Protein AF-A0AAI8VJ69-F1 (afdb_monomer)

Solvent-accessible surface area (backbone atoms only — not comparable to full-atom values): 21918 Å² total; per-residue (Å²): 139,85,84,79,81,79,81,81,78,81,77,78,75,77,61,56,36,78,58,53,90,86,33,52,84,42,82,77,57,100,83,37,37,52,27,55,46,40,71,63,35,16,33,15,26,21,50,52,34,60,53,53,23,56,70,46,35,65,72,52,53,46,48,28,41,32,74,66,40,20,38,39,87,62,67,61,46,68,67,58,47,46,43,50,74,70,64,44,34,80,45,99,48,42,89,60,25,27,32,33,46,36,50,48,45,70,86,67,85,30,62,58,43,48,70,32,23,43,38,61,93,79,70,50,40,40,53,82,32,69,81,53,25,48,60,37,39,54,53,44,38,62,82,51,94,44,84,94,48,53,46,45,49,64,68,39,46,29,49,23,54,51,52,44,34,57,49,35,58,71,73,38,94,78,64,65,64,56,76,71,53,55,52,46,57,47,43,54,51,26,48,53,48,58,53,50,37,32,71,91,79,72,41,21,43,31,68,42,52,46,30,28,64,74,62,31,31,75,27,22,65,73,43,58,60,41,63,88,62,70,44,50,65,70,61,45,51,53,42,27,52,53,29,52,49,58,64,66,52,71,51,54,52,41,31,34,28,34,35,52,56,97,47,35,32,39,44,24,16,32,35,34,69,49,44,46,41,71,32,78,52,92,94,46,63,73,37,78,42,62,74,86,73,65,58,66,52,78,44,84,42,79,40,62,46,64,35,69,70,48,76,38,51,37,93,48,26,23,42,37,36,23,63,33,40,36,38,41,35,37,30,79,98,43,84,88,46,54,35,80,34,42,29,45,94,62,14,54,32,41,34,53,13,17,75,91,44,11,78,64,13,36,32,43,34,29,74,23,92,48,58,30,33,33,36,42,32,34,26,40,94,56,49,75,74,62,61,47,78,76,45,84,26,50,54,52,69,77,59,55,48,62,68,62,79,69,112

Sequence (407 aa):
MKTSFLAVQFAVLALALPEPEGHEFRAPGPFDSRSPCPGLNALANHNWLRHDGKNLDWPMINTAAQDAYGFGPGMYKPFVDMVFQFNISTTNTPNETFNLFDLARHDTIEVDGSLTRNDIYFGDDVHFDASVFAPVAQDLGLNQNLSAHSFVTTETAALATKNRLALAKRVNPAFNASASQHESEYGTTALYLYTLLDEDSGTTPKPWVKAFLGEDRIAYSEGYSKGSSVKTQEQLDAMLDALLSLATAQLYLNVTALGAADGASTIECWQVKSPFAVATDAGTPGSAIAQLGNIANMSYLAIPPNFDGGLHRALAKQWVYMTSGLAYTTVPGNNSAGAYMTGGEFGLIFAADTADVSTEGHRTQYHSNTQTIGIQLPTLNGETPAHDVLHSGPCVTGEVSGLRSLV

Organism: NCBI:txid933095

InterPro domains:
  IPR000028 Chloroperoxidase [PF01328] (23-225)
  IPR000028 Chloroperoxidase [PS51405] (21-244)
  IPR036851 Chloroperoxidase-like superfamily [G3DSA:1.10.489.10] (15-291)
  IPR036851 Chloroperoxidase-like superfamily [SSF47571] (17-125)

Foldseek 3Di:
DDDDDDDPPPDPPQPQFPQPVQQDFDDADPQAFAFLALQLQQLLRRVLAVVSQWFDFLVSVQSSCCVQQQADGCLCVVVRVLQLVVQQAPDPCSNGGHGNHSNVPEPGNQFFLRLFAHGCLVPTRTDGDCVSNVQLCVLQVLVPDDPVSQFRDLLSLLLSSLVSNVVRVVPRPPHDDDPVNSLSSLLSSLVQFSSQQDPVVRTHGSQQVCCSRVVSHGRSSSPGDSDPDHHYPVSSVVSSVSSVCSNPVFAWAWAFEFPFDPQWTFTFIKTFPFTWDQDPDPPRGRATDGDQAAFPDKDKDWAAAFDKPPWDADQFFWKKAWQAFWKWKDTPPCRPQIDIAGHRQRRIHTGLRHVVRHPTHMIMTTNDPGITIMMITHHVVRDDGDIDTPGTGGDDPVNNVVSVSSD

Structure (mmCIF, N/CA/C/O backbone):
data_AF-A0AAI8VJ69-F1
#
_entry.id   AF-A0AAI8VJ69-F1
#
loop_
_atom_site.group_PDB
_atom_site.id
_atom_site.type_symbol
_atom_site.label_atom_id
_atom_site.label_alt_id
_atom_site.label_comp_id
_atom_site.label_asym_id
_atom_site.label_entity_id
_atom_site.label_seq_id
_atom_site.pdbx_PDB_ins_code
_atom_site.Cartn_x
_atom_site.Cartn_y
_atom_site.Cartn_z
_atom_site.occupancy
_atom_site.B_iso_or_equiv
_atom_site.auth_seq_id
_atom_site.auth_comp_id
_atom_site.auth_asym_id
_atom_site.auth_atom_id
_atom_site.pdbx_PDB_model_num
ATOM 1 N N . MET A 1 1 ? 48.127 -19.607 5.909 1.00 36.50 1 MET A N 1
ATOM 2 C CA . MET A 1 1 ? 47.230 -18.722 6.683 1.00 36.50 1 MET A CA 1
ATOM 3 C C . MET A 1 1 ? 45.857 -18.765 6.035 1.00 36.50 1 MET A C 1
ATOM 5 O O . MET A 1 1 ? 45.728 -18.302 4.914 1.00 36.50 1 MET A O 1
ATOM 9 N N . LYS A 1 2 ? 44.875 -19.407 6.676 1.00 32.12 2 LYS A N 1
ATOM 10 C CA . LYS A 1 2 ? 43.465 -19.361 6.264 1.00 32.12 2 LYS A CA 1
ATOM 11 C C . LYS A 1 2 ? 42.767 -18.413 7.234 1.00 32.12 2 LYS A C 1
ATOM 13 O O . LYS A 1 2 ? 42.639 -18.744 8.407 1.00 32.12 2 LYS A O 1
ATOM 18 N N . THR A 1 3 ? 42.411 -17.222 6.779 1.00 36.38 3 THR A N 1
ATOM 19 C CA . THR A 1 3 ? 41.607 -16.270 7.549 1.00 36.38 3 THR A CA 1
ATOM 20 C C . THR A 1 3 ? 40.137 -16.630 7.370 1.00 36.38 3 THR A C 1
ATOM 22 O O . THR A 1 3 ? 39.557 -16.361 6.322 1.00 36.38 3 THR A O 1
ATOM 25 N N . SER A 1 4 ? 39.553 -17.283 8.376 1.00 33.56 4 SER A N 1
ATOM 26 C CA . SER A 1 4 ? 38.099 -17.411 8.503 1.00 33.56 4 SER A CA 1
ATOM 27 C C . SER A 1 4 ? 37.524 -16.062 8.918 1.00 33.56 4 SER A C 1
ATOM 29 O O . SER A 1 4 ? 37.823 -15.576 10.007 1.00 33.56 4 SER A O 1
ATOM 31 N N . PHE A 1 5 ? 36.691 -15.471 8.067 1.00 35.62 5 PHE A N 1
ATOM 32 C CA . PHE A 1 5 ? 35.788 -14.402 8.473 1.00 35.62 5 PHE A CA 1
ATOM 33 C C . PHE A 1 5 ? 34.620 -15.037 9.235 1.00 35.62 5 PHE A C 1
ATOM 35 O O . PHE A 1 5 ? 33.816 -15.765 8.656 1.00 35.62 5 PHE A O 1
ATOM 42 N N . LEU A 1 6 ? 34.558 -14.802 10.546 1.00 34.41 6 LEU A N 1
ATOM 43 C CA . LEU A 1 6 ? 33.368 -15.077 11.345 1.00 34.41 6 LEU A CA 1
ATOM 44 C C . LEU A 1 6 ? 32.323 -14.014 10.981 1.00 34.41 6 LEU A C 1
ATOM 46 O O . LEU A 1 6 ? 32.494 -12.840 11.307 1.00 34.41 6 LEU A O 1
ATOM 50 N N . ALA A 1 7 ? 31.258 -14.414 10.291 1.00 34.19 7 ALA A N 1
ATOM 51 C CA . ALA A 1 7 ? 30.065 -13.590 10.172 1.00 34.19 7 ALA A CA 1
ATOM 52 C C . ALA A 1 7 ? 29.389 -13.550 11.549 1.00 34.19 7 ALA A C 1
ATOM 54 O O . ALA A 1 7 ? 28.835 -14.548 12.008 1.00 34.19 7 ALA A O 1
ATOM 55 N N . VAL A 1 8 ? 29.475 -12.410 12.231 1.00 33.81 8 VAL A N 1
ATOM 56 C CA . VAL A 1 8 ? 28.690 -12.150 13.440 1.00 33.81 8 VAL A CA 1
ATOM 57 C C . VAL A 1 8 ? 27.256 -11.888 12.984 1.00 33.81 8 VAL A C 1
ATOM 59 O O . VAL A 1 8 ? 26.922 -10.789 12.550 1.00 33.81 8 VAL A O 1
ATOM 62 N N . GLN A 1 9 ? 26.413 -12.920 13.023 1.00 34.75 9 GLN A N 1
ATOM 63 C CA . GLN A 1 9 ? 24.965 -12.749 12.948 1.00 34.75 9 GLN A CA 1
ATOM 64 C C . GLN A 1 9 ? 24.502 -12.093 14.251 1.00 34.75 9 GLN A C 1
ATOM 66 O O . GLN A 1 9 ? 24.467 -12.737 15.298 1.00 34.75 9 GLN A O 1
ATOM 71 N N . PHE A 1 10 ? 24.145 -10.811 14.194 1.00 36.16 10 PHE A N 1
ATOM 72 C CA . PHE A 1 10 ? 23.318 -10.200 15.228 1.00 36.16 10 PHE A CA 1
ATOM 73 C C . PHE A 1 10 ? 21.903 -10.765 15.085 1.00 36.16 10 PHE A C 1
ATOM 75 O O . PHE A 1 10 ? 21.126 -10.327 14.240 1.00 36.16 10 PHE A O 1
ATOM 82 N N . ALA A 1 11 ? 21.580 -11.780 15.884 1.00 36.00 11 ALA A N 1
ATOM 83 C CA . ALA A 1 11 ? 20.195 -12.137 16.138 1.00 36.00 11 ALA A CA 1
ATOM 84 C C . ALA A 1 11 ? 19.603 -11.038 17.028 1.00 36.00 11 ALA A C 1
ATOM 86 O O . ALA A 1 11 ? 19.953 -10.932 18.203 1.00 36.00 11 ALA A O 1
ATOM 87 N N . VAL A 1 12 ? 18.739 -10.196 16.462 1.00 40.91 12 VAL A N 1
ATOM 88 C CA . VAL A 1 12 ? 17.855 -9.343 17.258 1.00 40.91 12 VAL A CA 1
ATOM 89 C C . VAL A 1 12 ? 16.891 -10.295 17.964 1.00 40.91 12 VAL A C 1
ATOM 91 O O . VAL A 1 12 ? 15.986 -10.840 17.336 1.00 40.91 12 VAL A O 1
ATOM 94 N N . LEU A 1 13 ? 17.124 -10.576 19.249 1.00 41.31 13 LEU A N 1
ATOM 95 C CA . LEU A 1 13 ? 16.075 -11.149 20.085 1.00 41.31 13 LEU A CA 1
ATOM 96 C C . LEU A 1 13 ? 14.988 -10.079 20.184 1.00 41.31 13 LEU A C 1
ATOM 98 O O . LEU A 1 13 ? 15.189 -9.067 20.851 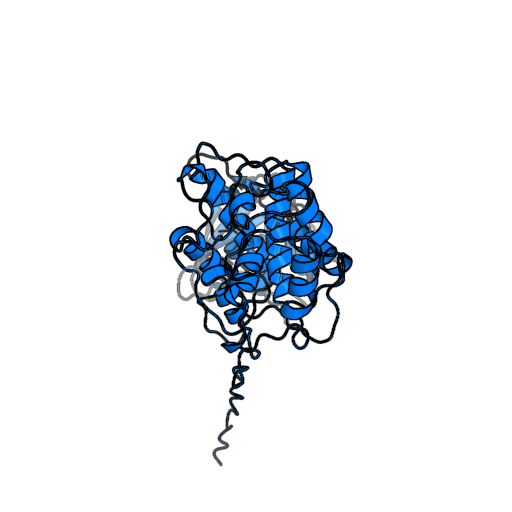1.00 41.31 13 LEU A O 1
ATOM 102 N N . ALA A 1 14 ? 13.856 -10.298 19.517 1.00 49.53 14 ALA A N 1
ATOM 103 C CA . ALA A 1 14 ? 12.629 -9.602 19.865 1.00 49.53 14 ALA A CA 1
ATOM 104 C C . ALA A 1 14 ? 12.348 -9.925 21.340 1.00 49.53 14 ALA A C 1
ATOM 106 O O . ALA A 1 14 ? 12.042 -11.066 21.691 1.00 49.53 14 ALA A O 1
ATOM 107 N N . LEU A 1 15 ? 12.571 -8.951 22.220 1.00 55.53 15 LEU A N 1
ATOM 108 C CA . LEU A 1 15 ? 12.186 -9.065 23.616 1.00 55.53 15 LEU A CA 1
ATOM 109 C C . LEU A 1 15 ? 10.661 -8.993 23.640 1.00 55.53 15 LEU A C 1
ATOM 111 O O . LEU A 1 15 ? 10.095 -7.922 23.444 1.00 55.53 15 LEU A O 1
ATOM 115 N N . ALA A 1 16 ? 10.006 -10.138 23.831 1.00 62.12 16 ALA A N 1
ATOM 116 C CA . ALA A 1 16 ? 8.584 -10.164 24.136 1.00 62.12 16 ALA A CA 1
ATOM 117 C C . ALA A 1 16 ? 8.352 -9.290 25.374 1.00 62.12 16 ALA A C 1
ATOM 119 O O . ALA A 1 16 ? 8.951 -9.544 26.426 1.00 62.12 16 ALA A O 1
ATOM 120 N N . LEU A 1 17 ? 7.538 -8.243 25.243 1.00 74.06 17 LEU A N 1
ATOM 121 C CA . LEU A 1 17 ? 7.156 -7.435 26.390 1.00 74.06 17 LEU A CA 1
ATOM 122 C C . LEU A 1 17 ? 6.005 -8.151 27.103 1.00 74.06 17 LEU A C 1
ATOM 124 O O . LEU A 1 17 ? 5.086 -8.640 26.441 1.00 74.06 17 LEU A O 1
ATOM 128 N N . PRO A 1 18 ? 6.044 -8.262 28.442 1.00 81.88 18 PRO A N 1
ATOM 129 C CA . PRO A 1 18 ? 4.888 -8.747 29.175 1.00 81.88 18 PRO A CA 1
ATOM 130 C C . PRO A 1 18 ? 3.710 -7.804 28.915 1.00 81.88 18 PRO A C 1
ATOM 132 O O . PRO A 1 18 ? 3.883 -6.584 28.863 1.00 81.88 18 PRO A O 1
ATOM 135 N N . GLU A 1 19 ? 2.519 -8.373 28.747 1.00 89.44 19 GLU A N 1
ATOM 136 C CA . GLU A 1 19 ? 1.294 -7.581 28.652 1.00 89.44 19 GLU A CA 1
ATOM 137 C C . GLU A 1 19 ? 1.133 -6.736 29.931 1.00 89.44 19 GLU A C 1
ATOM 139 O O . GLU A 1 19 ? 1.487 -7.214 31.016 1.00 89.44 19 GLU A O 1
ATOM 144 N N . PRO A 1 20 ? 0.654 -5.479 29.839 1.00 93.06 20 PRO A N 1
ATOM 145 C CA . PRO A 1 20 ? 0.468 -4.649 31.022 1.00 93.06 20 PRO A CA 1
ATOM 146 C C . PRO A 1 20 ? -0.526 -5.299 31.989 1.00 93.06 20 PRO A C 1
ATOM 148 O O . PRO A 1 20 ? -1.541 -5.845 31.559 1.00 93.06 20 PRO A O 1
ATOM 151 N N . GLU A 1 21 ? -0.248 -5.213 33.291 1.00 93.62 21 GLU A N 1
ATOM 152 C CA . GLU A 1 21 ? -1.115 -5.778 34.331 1.00 93.62 21 GLU A CA 1
ATOM 153 C C . GLU A 1 21 ? -2.545 -5.226 34.210 1.00 93.62 21 GLU A C 1
ATOM 155 O O . GLU A 1 21 ? -2.748 -4.011 34.159 1.00 93.62 21 GLU A O 1
ATOM 160 N N . GLY A 1 22 ? -3.535 -6.122 34.147 1.00 94.50 22 GLY A N 1
ATOM 161 C CA . GLY A 1 22 ? -4.949 -5.774 33.959 1.00 94.50 22 GLY A CA 1
ATOM 162 C C . GLY A 1 22 ? -5.363 -5.542 32.501 1.00 94.50 22 GLY A C 1
ATOM 163 O O . GLY A 1 22 ? -6.559 -5.406 32.219 1.00 94.50 22 GLY A O 1
ATOM 164 N N . HIS A 1 23 ? -4.401 -5.543 31.579 1.00 97.00 23 HIS A N 1
ATOM 165 C CA . HIS A 1 23 ? -4.600 -5.400 30.140 1.00 97.00 23 HIS A CA 1
ATOM 166 C C . HIS A 1 23 ? -4.121 -6.626 29.359 1.00 97.00 23 HIS A C 1
ATOM 168 O O . HIS A 1 23 ? -3.724 -6.525 28.195 1.00 97.00 23 HIS A O 1
ATOM 174 N N . GLU A 1 24 ? -4.168 -7.797 29.990 1.00 96.50 24 GLU A N 1
ATOM 175 C CA . GLU A 1 24 ? -3.878 -9.063 29.333 1.00 96.50 24 GLU A CA 1
ATOM 176 C C . GLU A 1 24 ? -4.913 -9.355 28.239 1.00 96.50 24 GLU A C 1
ATOM 178 O O . GLU A 1 24 ? -6.103 -9.039 28.378 1.00 96.50 24 GLU A O 1
ATOM 183 N N . PHE A 1 25 ? -4.474 -9.973 27.143 1.00 97.44 25 PHE A N 1
ATOM 184 C CA . PHE A 1 25 ? -5.367 -10.325 26.051 1.00 97.44 25 PHE A CA 1
ATOM 185 C C . PHE A 1 25 ? -6.407 -11.349 26.507 1.00 97.44 25 PHE A C 1
ATOM 187 O O . PHE A 1 25 ? -6.092 -12.445 26.982 1.00 97.44 25 PHE A O 1
ATOM 194 N N . ARG A 1 26 ? -7.677 -11.032 26.258 1.00 97.56 26 ARG A N 1
ATOM 195 C CA . ARG A 1 26 ? -8.780 -11.982 26.343 1.00 97.56 26 ARG A CA 1
ATOM 196 C C . ARG A 1 26 ? -9.596 -11.925 25.056 1.00 97.56 26 ARG A C 1
ATOM 198 O O . ARG A 1 26 ? -10.044 -10.862 24.637 1.00 97.56 26 ARG A O 1
ATOM 205 N N . ALA A 1 27 ? -9.810 -13.084 24.440 1.00 96.50 27 ALA A N 1
ATOM 206 C CA . ALA A 1 27 ? -10.712 -13.194 23.299 1.00 96.50 27 ALA A CA 1
ATOM 207 C C . ALA A 1 27 ? -12.158 -12.852 23.722 1.00 96.50 27 ALA A C 1
ATOM 209 O O . ALA A 1 27 ? -12.547 -13.194 24.845 1.00 96.50 27 ALA A O 1
ATOM 210 N N . PRO A 1 28 ? -12.959 -12.214 22.849 1.00 97.44 28 PRO A N 1
ATOM 211 C CA . PRO A 1 28 ? -14.343 -11.877 23.162 1.00 97.44 28 PRO A CA 1
ATOM 212 C C . PRO A 1 28 ? -15.189 -13.137 23.371 1.00 97.44 28 PRO A C 1
ATOM 214 O O . PRO A 1 28 ? -15.051 -14.132 22.655 1.00 97.44 28 PRO A O 1
ATOM 217 N N . GLY A 1 29 ? -16.098 -13.086 24.341 1.00 96.75 29 GLY A N 1
ATOM 218 C CA . GLY A 1 29 ? -17.149 -14.080 24.510 1.00 96.75 29 GLY A CA 1
ATOM 219 C C . GLY A 1 29 ? -18.308 -13.885 23.521 1.00 96.75 29 GLY A C 1
ATOM 220 O O . GLY A 1 29 ? -18.434 -12.838 22.890 1.00 96.75 29 GLY A O 1
ATOM 221 N N . PRO A 1 30 ? -19.236 -14.855 23.430 1.00 95.50 30 PRO A N 1
ATOM 222 C CA . PRO A 1 30 ? -20.339 -14.835 22.459 1.00 95.50 30 PRO A CA 1
ATOM 223 C C . PRO A 1 30 ? -21.378 -13.720 22.677 1.00 95.50 30 PRO A C 1
ATOM 225 O O . PRO A 1 30 ? -22.257 -13.533 21.841 1.00 95.50 30 PRO A O 1
ATOM 228 N N . PHE A 1 31 ? -21.325 -13.009 23.806 1.00 95.62 31 PHE A N 1
ATOM 229 C CA . PHE A 1 31 ? -22.245 -11.913 24.137 1.00 95.62 31 PHE A CA 1
ATOM 230 C C . PHE A 1 31 ? -21.556 -10.549 24.215 1.00 95.62 31 PHE A C 1
ATOM 232 O O . PHE A 1 31 ? -22.224 -9.548 24.513 1.00 95.62 31 PHE A O 1
ATOM 239 N N . ASP A 1 32 ? -20.247 -10.516 23.977 1.00 98.31 32 ASP A N 1
ATOM 240 C CA . ASP A 1 32 ? -19.474 -9.286 23.949 1.00 98.31 32 ASP A CA 1
ATOM 241 C C . ASP A 1 32 ? -19.672 -8.607 22.595 1.00 98.31 32 ASP A C 1
ATOM 243 O O . ASP A 1 32 ? -19.695 -9.243 21.544 1.00 98.31 32 ASP A O 1
ATOM 247 N N . SER A 1 33 ? -19.865 -7.295 22.625 1.00 98.38 33 SER A N 1
ATOM 248 C CA . SER A 1 33 ? -20.050 -6.493 21.425 1.00 98.38 33 SER A CA 1
ATOM 249 C C . SER A 1 33 ? -18.690 -6.207 20.792 1.00 98.38 33 SER A C 1
ATOM 251 O O . SER A 1 33 ? -17.756 -5.785 21.477 1.00 98.38 33 SER A O 1
ATOM 253 N N . ARG A 1 34 ? -18.565 -6.437 19.486 1.00 98.00 34 ARG A N 1
ATOM 254 C CA . ARG A 1 34 ? -17.394 -6.076 18.678 1.00 98.00 34 ARG A CA 1
ATOM 255 C C . ARG A 1 34 ? -17.847 -5.363 17.412 1.00 98.00 34 ARG A C 1
ATOM 257 O O . ARG A 1 34 ? -19.028 -5.376 17.080 1.00 98.00 34 ARG A O 1
ATOM 264 N N . SER A 1 35 ? -16.900 -4.690 16.777 1.00 96.31 35 SER A N 1
ATOM 265 C CA . SER A 1 35 ? -17.105 -3.813 15.627 1.00 96.31 35 SER A CA 1
ATOM 266 C C . SER A 1 35 ? -16.326 -4.304 14.401 1.00 96.31 35 SER A C 1
ATOM 268 O O . SER A 1 35 ? -15.437 -5.147 14.549 1.00 96.31 35 SER A O 1
ATOM 270 N N . PRO A 1 36 ? -16.556 -3.711 13.220 1.00 95.56 36 PRO A N 1
ATOM 271 C CA . PRO A 1 36 ? -15.657 -3.852 12.072 1.00 95.56 36 PRO A CA 1
ATOM 272 C C . PRO A 1 36 ? -14.251 -3.255 12.306 1.00 95.56 36 PRO A C 1
ATOM 274 O O . PRO A 1 36 ? -13.329 -3.513 11.537 1.00 95.56 36 PRO A O 1
ATOM 277 N N . CYS A 1 37 ? -14.053 -2.454 13.366 1.00 95.75 37 CYS A N 1
ATOM 278 C CA . CYS A 1 37 ? -12.793 -1.770 13.656 1.00 95.75 37 CYS A CA 1
ATOM 279 C C . CYS A 1 37 ? -11.837 -2.646 14.498 1.00 95.75 37 CYS A C 1
ATOM 281 O O . CYS A 1 37 ? -12.080 -2.829 15.700 1.00 95.75 37 CYS A O 1
ATOM 283 N N . PRO A 1 38 ? -10.694 -3.100 13.944 1.00 96.75 38 PRO A N 1
ATOM 284 C CA . PRO A 1 38 ? -9.727 -3.905 14.695 1.00 96.75 38 PRO A CA 1
ATOM 285 C C . PRO A 1 38 ? -9.138 -3.146 15.893 1.00 96.75 38 PRO A C 1
ATOM 287 O O . PRO A 1 38 ? -8.939 -3.722 16.960 1.00 96.75 38 PRO A O 1
ATOM 290 N N . GLY A 1 39 ? -8.930 -1.830 15.765 1.00 96.62 39 GLY A N 1
ATOM 291 C CA . GLY A 1 39 ? -8.351 -1.009 16.829 1.00 96.62 39 GLY A CA 1
ATOM 292 C C . GLY A 1 39 ? -9.220 -0.913 18.080 1.00 96.62 39 GLY A C 1
ATOM 293 O O . GLY A 1 39 ? -8.705 -1.058 19.189 1.00 96.62 39 GLY A O 1
ATOM 294 N N . LEU A 1 40 ? -10.532 -0.716 17.929 1.00 98.00 40 LEU A N 1
ATOM 295 C CA . LEU A 1 40 ? -11.457 -0.685 19.067 1.00 98.00 40 LEU A CA 1
ATOM 296 C C . LEU A 1 40 ? -11.675 -2.081 19.659 1.00 98.00 40 LEU A C 1
ATOM 298 O O . LEU A 1 40 ? -11.754 -2.226 20.882 1.00 98.00 40 LEU A O 1
ATOM 302 N N . ASN A 1 41 ? -11.714 -3.111 18.811 1.00 98.50 41 ASN A N 1
ATOM 303 C CA . ASN A 1 41 ? -11.808 -4.496 19.261 1.00 98.50 41 ASN A CA 1
ATOM 304 C C . ASN A 1 41 ? -10.588 -4.893 20.100 1.00 98.50 41 ASN A C 1
ATOM 306 O O . ASN A 1 41 ? -10.763 -5.476 21.168 1.00 98.50 41 ASN A O 1
ATOM 310 N N . ALA A 1 42 ? -9.382 -4.504 19.680 1.00 98.50 42 ALA A N 1
ATOM 311 C CA . ALA A 1 42 ? -8.153 -4.729 20.433 1.00 98.50 42 ALA A CA 1
ATOM 312 C C . ALA A 1 42 ? -8.164 -4.019 21.792 1.00 98.50 42 ALA A C 1
ATOM 314 O O . ALA A 1 42 ? -7.847 -4.640 22.807 1.00 98.50 42 ALA A O 1
ATOM 315 N N . LEU A 1 43 ? -8.625 -2.765 21.860 1.00 98.69 43 LEU A N 1
ATOM 316 C CA . LEU A 1 43 ? -8.782 -2.069 23.142 1.00 98.69 43 LEU A CA 1
ATOM 317 C C . LEU A 1 43 ? -9.750 -2.801 24.088 1.00 98.69 43 LEU A C 1
ATOM 319 O O . LEU A 1 43 ? -9.474 -2.908 25.282 1.00 98.69 43 LEU A O 1
ATOM 323 N N . ALA A 1 44 ? -10.869 -3.328 23.582 1.00 98.75 44 ALA A N 1
ATOM 324 C CA . ALA A 1 44 ? -11.814 -4.101 24.392 1.00 98.75 44 ALA A CA 1
ATOM 325 C C . ALA A 1 44 ? -11.250 -5.477 24.801 1.00 98.75 44 ALA A C 1
ATOM 327 O O . ALA A 1 44 ? -11.409 -5.897 25.950 1.00 98.75 44 ALA A O 1
ATOM 328 N N . ASN A 1 45 ? -10.547 -6.166 23.897 1.00 98.62 45 ASN A N 1
ATOM 329 C CA . ASN A 1 45 ? -9.895 -7.455 24.162 1.00 98.62 45 ASN A CA 1
ATOM 330 C C . ASN A 1 45 ? -8.802 -7.346 25.238 1.00 98.62 45 ASN A C 1
ATOM 332 O O . ASN A 1 45 ? -8.601 -8.296 25.989 1.00 98.62 45 ASN A O 1
ATOM 336 N N . HIS A 1 46 ? -8.166 -6.179 25.361 1.00 98.50 46 HIS A N 1
ATOM 337 C CA . HIS A 1 46 ? -7.165 -5.857 26.384 1.00 98.50 46 HIS A CA 1
ATOM 338 C C . HIS A 1 46 ? -7.720 -5.025 27.555 1.00 98.50 46 HIS A C 1
ATOM 340 O O . HIS A 1 46 ? -6.958 -4.386 28.268 1.00 98.50 46 HIS A O 1
ATOM 346 N N . ASN A 1 47 ? -9.039 -4.967 27.763 1.00 98.12 47 ASN A N 1
ATOM 347 C CA . ASN A 1 47 ? -9.678 -4.229 28.870 1.00 98.12 47 ASN A CA 1
ATOM 348 C C . ASN A 1 47 ? -9.320 -2.723 28.980 1.00 98.12 47 ASN A C 1
ATOM 350 O O . ASN A 1 47 ? -9.601 -2.104 30.006 1.00 98.12 47 ASN A O 1
ATOM 354 N N . TRP A 1 48 ? -8.728 -2.109 27.948 1.00 98.38 48 TRP A N 1
ATOM 355 C CA . TRP A 1 48 ? -8.577 -0.649 27.858 1.00 98.38 48 TRP A CA 1
ATOM 356 C C . TRP A 1 48 ? -9.937 0.025 27.671 1.00 98.38 48 TRP A C 1
ATOM 358 O O . TRP A 1 48 ? -10.196 1.104 28.197 1.00 98.38 48 TRP A O 1
ATOM 368 N N . LEU A 1 49 ? -10.828 -0.651 26.944 1.00 98.62 49 LEU A N 1
ATOM 369 C CA . LEU A 1 49 ? -12.263 -0.396 26.957 1.00 98.62 49 LEU A CA 1
ATOM 370 C C . LEU A 1 49 ? -12.969 -1.475 27.773 1.00 98.62 49 LEU A C 1
ATOM 372 O O . LEU A 1 49 ? -12.399 -2.521 28.088 1.00 98.62 49 LEU A O 1
ATOM 376 N N . ARG A 1 50 ? -14.252 -1.255 28.080 1.00 98.31 50 ARG A N 1
ATOM 377 C CA . ARG A 1 50 ? -15.078 -2.314 28.667 1.00 98.31 50 ARG A CA 1
ATOM 378 C C . ARG A 1 50 ? -15.030 -3.541 27.766 1.00 98.31 50 ARG A C 1
ATOM 380 O O . ARG A 1 50 ? -15.353 -3.458 26.583 1.00 98.31 50 ARG A O 1
ATOM 387 N N . HIS A 1 51 ? -14.673 -4.681 28.345 1.00 98.50 51 HIS A N 1
ATOM 388 C CA . HIS A 1 51 ? -14.520 -5.916 27.583 1.00 98.50 51 HIS A CA 1
ATOM 389 C C . HIS A 1 51 ? -15.802 -6.366 26.878 1.00 98.50 51 HIS A C 1
ATOM 391 O O . HIS A 1 51 ? -15.744 -6.925 25.783 1.00 98.50 51 HIS A O 1
ATOM 397 N N . ASP A 1 52 ? -16.953 -6.079 27.493 1.00 98.62 52 ASP A N 1
ATOM 398 C CA . ASP A 1 52 ? -18.273 -6.361 26.929 1.00 98.62 52 ASP A CA 1
ATOM 399 C C . ASP A 1 52 ? -18.590 -5.515 25.685 1.00 98.62 52 ASP A C 1
ATOM 401 O O . ASP A 1 52 ? -19.563 -5.809 24.991 1.00 98.62 52 ASP A O 1
ATOM 405 N N . GLY A 1 53 ? -17.782 -4.488 25.390 1.00 98.50 53 GLY A N 1
ATOM 406 C CA . GLY A 1 53 ? -17.917 -3.596 24.241 1.00 98.50 53 GLY A CA 1
ATOM 407 C C . GLY A 1 53 ? -19.185 -2.742 24.252 1.00 98.50 53 GLY A C 1
ATOM 408 O O . GLY A 1 53 ? -19.609 -2.285 23.193 1.00 98.50 53 GLY A O 1
ATOM 409 N N . LYS A 1 54 ? -19.836 -2.565 25.410 1.00 98.56 54 LYS A N 1
ATOM 410 C CA . LYS A 1 54 ? -21.159 -1.927 25.516 1.00 98.56 54 LYS A CA 1
ATOM 411 C C . LYS A 1 54 ? -21.118 -0.627 26.307 1.00 98.56 54 LYS A C 1
ATOM 413 O O . LYS A 1 54 ? -20.356 -0.504 27.263 1.00 98.56 54 LYS A O 1
ATOM 418 N N . ASN A 1 55 ? -22.022 0.294 25.963 1.00 98.12 55 ASN A N 1
ATOM 419 C CA . ASN A 1 55 ? -22.198 1.598 26.617 1.00 98.12 55 ASN A CA 1
ATOM 420 C C . ASN A 1 55 ? -20.883 2.393 26.753 1.00 98.12 55 ASN A C 1
ATOM 422 O O . ASN A 1 55 ? -20.530 2.845 27.842 1.00 98.12 55 ASN A O 1
ATOM 426 N N . LEU A 1 56 ? -20.143 2.517 25.653 1.00 98.50 56 LEU A N 1
ATOM 427 C CA . LEU A 1 56 ? -18.902 3.281 25.575 1.00 98.50 56 LEU A CA 1
ATOM 428 C C . LEU A 1 56 ? -19.217 4.758 25.334 1.00 98.50 56 LEU A C 1
ATOM 430 O O . LEU A 1 56 ? -20.002 5.070 24.441 1.00 98.50 56 LEU A O 1
ATOM 434 N N . ASP A 1 57 ? -18.595 5.651 26.101 1.00 97.31 57 ASP A N 1
ATOM 435 C CA . ASP A 1 57 ? -18.670 7.101 25.909 1.00 97.31 57 ASP A CA 1
ATOM 436 C C . ASP A 1 57 ? -17.362 7.672 25.328 1.00 97.31 57 ASP A C 1
ATOM 438 O O . ASP A 1 57 ? -16.347 6.984 25.181 1.00 97.31 57 ASP A O 1
ATOM 442 N N . TRP A 1 58 ? -17.375 8.962 24.983 1.00 96.56 58 TRP A N 1
ATOM 443 C CA . TRP A 1 58 ? -16.186 9.660 24.485 1.00 96.56 58 TRP A CA 1
ATOM 444 C C . TRP A 1 58 ? -14.981 9.607 25.455 1.00 96.56 58 TRP A C 1
ATOM 446 O O . TRP A 1 58 ? -13.890 9.247 25.002 1.00 96.56 58 TRP A O 1
ATOM 456 N N . PRO A 1 59 ? -15.115 9.946 26.757 1.00 98.00 59 PRO A N 1
ATOM 457 C CA . PRO A 1 59 ? -14.011 9.853 27.715 1.00 98.00 59 PRO A CA 1
ATOM 458 C C . PRO A 1 59 ? -13.310 8.491 27.739 1.00 98.00 59 PRO A C 1
ATOM 460 O O . PRO A 1 59 ? -12.077 8.450 27.802 1.00 98.00 59 PRO A O 1
ATOM 463 N N . MET A 1 60 ? -14.067 7.395 27.644 1.00 98.31 60 MET A N 1
ATOM 464 C CA . MET A 1 60 ? -13.518 6.042 27.599 1.00 98.31 60 MET A CA 1
ATOM 465 C C . MET A 1 60 ? -12.678 5.810 26.342 1.00 98.31 60 MET A C 1
ATOM 467 O O . MET A 1 60 ? -11.533 5.375 26.456 1.00 98.31 60 MET A O 1
ATOM 471 N N . ILE A 1 61 ? -13.200 6.153 25.157 1.00 98.19 61 ILE A N 1
ATOM 472 C CA . ILE A 1 61 ? -12.460 6.022 23.888 1.00 98.19 61 ILE A CA 1
ATOM 473 C C . ILE A 1 61 ? -11.182 6.868 23.913 1.00 98.19 61 ILE A C 1
ATOM 475 O O . ILE A 1 61 ? -10.102 6.384 23.575 1.00 98.19 61 ILE A O 1
ATOM 479 N N . ASN A 1 62 ? -11.291 8.124 24.350 1.00 97.69 62 ASN A N 1
ATOM 480 C CA . ASN A 1 62 ? -10.172 9.059 24.383 1.00 97.69 62 ASN A CA 1
ATOM 481 C C . ASN A 1 62 ? -9.053 8.593 25.324 1.00 97.69 62 ASN A C 1
ATOM 483 O O . ASN A 1 62 ? -7.877 8.697 24.980 1.00 97.69 62 ASN A O 1
ATOM 487 N N . THR A 1 63 ? -9.411 8.091 26.507 1.00 98.19 63 THR A N 1
ATOM 488 C CA . THR A 1 63 ? -8.441 7.586 27.492 1.00 98.19 63 THR A CA 1
ATOM 489 C C . THR A 1 63 ? -7.777 6.308 26.989 1.00 98.19 63 THR A C 1
ATOM 491 O O . THR A 1 63 ? -6.554 6.236 26.940 1.00 98.19 63 THR A O 1
ATOM 494 N N . ALA A 1 64 ? -8.561 5.346 26.496 1.00 98.19 64 ALA A N 1
ATOM 495 C CA . ALA A 1 64 ? -8.039 4.084 25.979 1.00 98.19 64 ALA A CA 1
ATOM 496 C C . ALA A 1 64 ? -7.058 4.283 24.808 1.00 98.19 64 ALA A C 1
ATOM 498 O O . ALA A 1 64 ? -5.994 3.669 24.777 1.00 98.19 64 ALA A O 1
ATOM 499 N N . ALA A 1 65 ? -7.370 5.182 23.868 1.00 97.38 65 ALA A N 1
ATOM 500 C CA . ALA A 1 65 ? -6.488 5.492 22.742 1.00 97.38 65 ALA A CA 1
ATOM 501 C C . ALA A 1 65 ? -5.170 6.170 23.168 1.00 97.38 65 ALA A C 1
ATOM 503 O O . ALA A 1 65 ? -4.113 5.884 22.602 1.00 97.38 65 ALA A O 1
ATOM 504 N N . GLN A 1 66 ? -5.209 7.052 24.170 1.00 97.19 66 GLN A N 1
ATOM 505 C CA . GLN A 1 66 ? -4.009 7.663 24.757 1.00 97.19 66 GLN A CA 1
ATOM 506 C C . GLN A 1 66 ? -3.142 6.617 25.466 1.00 97.19 66 GLN A C 1
ATOM 508 O O . GLN A 1 66 ? -1.919 6.557 25.279 1.00 97.19 66 GLN A O 1
ATOM 513 N N . ASP A 1 67 ? -3.775 5.775 26.276 1.00 96.75 67 ASP A N 1
ATOM 514 C CA . ASP A 1 67 ? -3.061 4.871 27.162 1.00 96.75 67 ASP A CA 1
ATOM 515 C C . ASP A 1 67 ? -2.480 3.670 26.422 1.00 96.75 67 ASP A C 1
ATOM 517 O O . ASP A 1 67 ? -1.322 3.331 26.672 1.00 96.75 67 ASP A O 1
ATOM 521 N N . ALA A 1 68 ? -3.217 3.110 25.462 1.00 97.31 68 ALA A N 1
ATOM 522 C CA . ALA A 1 68 ? -2.791 1.945 24.698 1.00 97.31 68 ALA A CA 1
ATOM 523 C C . ALA A 1 68 ? -1.978 2.294 23.444 1.00 97.31 68 ALA A C 1
ATOM 525 O O . ALA A 1 68 ? -1.033 1.576 23.135 1.00 97.31 68 ALA A O 1
ATOM 526 N N . TYR A 1 69 ? -2.320 3.380 22.732 1.00 97.38 69 TYR A N 1
ATOM 527 C CA . TYR A 1 69 ? -1.747 3.696 21.410 1.00 97.38 69 TYR A CA 1
ATOM 528 C C . TYR A 1 69 ? -0.905 4.980 21.362 1.00 97.38 69 TYR A C 1
ATOM 530 O O . TYR A 1 69 ? -0.180 5.213 20.389 1.00 97.38 69 TYR A O 1
ATOM 538 N N . GLY A 1 70 ? -0.947 5.806 22.414 1.00 96.62 70 GLY A N 1
ATOM 539 C CA . GLY A 1 70 ? -0.155 7.039 22.508 1.00 96.62 70 GLY A CA 1
ATOM 540 C C . GLY A 1 70 ? -0.713 8.213 21.702 1.00 96.62 70 GLY A C 1
ATOM 541 O O . GLY A 1 70 ? 0.023 9.150 21.399 1.00 96.62 70 GLY A O 1
ATOM 542 N N . PHE A 1 71 ? -1.994 8.178 21.332 1.00 96.56 71 PHE A N 1
ATOM 543 C CA . PHE A 1 71 ? -2.630 9.285 20.616 1.00 96.56 71 PHE A CA 1
ATOM 544 C C . PHE A 1 71 ? -2.823 10.521 21.480 1.00 96.56 71 PHE A C 1
ATOM 546 O O . PHE A 1 71 ? -3.046 10.412 22.677 1.00 96.56 71 PHE A O 1
ATOM 553 N N . GLY A 1 72 ? -2.764 11.703 20.871 1.00 95.38 72 GLY A N 1
ATOM 554 C CA . GLY A 1 72 ? -3.097 12.951 21.545 1.00 95.38 72 GLY A CA 1
ATOM 555 C C . GLY A 1 72 ? -4.584 13.040 21.920 1.00 95.38 72 GLY A C 1
ATOM 556 O O . GLY A 1 72 ? -5.429 12.403 21.279 1.00 95.38 72 GLY A O 1
ATOM 557 N N . PRO A 1 73 ? -4.935 13.860 22.930 1.00 93.69 73 PRO A N 1
ATOM 558 C CA . PRO A 1 73 ? -6.325 14.086 23.306 1.00 93.69 73 PRO A CA 1
ATOM 559 C C . PRO A 1 73 ? -7.155 14.565 22.113 1.00 93.69 73 PRO A C 1
ATOM 561 O O . PRO A 1 73 ? -6.744 15.470 21.389 1.00 93.69 73 PRO A O 1
ATOM 564 N N . GLY A 1 74 ? -8.345 13.995 21.930 1.00 88.75 74 GLY A N 1
ATOM 565 C CA . GLY A 1 74 ? -9.261 14.427 20.875 1.00 88.75 74 GLY A CA 1
ATOM 566 C C . GLY A 1 74 ? -9.085 13.729 19.529 1.00 88.75 74 GLY A C 1
ATOM 567 O O . GLY A 1 74 ? -9.960 13.896 18.688 1.00 88.75 74 GLY A O 1
ATOM 568 N N . MET A 1 75 ? -8.043 12.910 19.328 1.00 89.25 75 MET A N 1
ATOM 569 C CA . MET A 1 75 ? -7.790 12.279 18.023 1.00 89.25 75 MET A CA 1
ATOM 570 C C . MET A 1 75 ? -8.987 11.442 17.541 1.00 89.25 75 MET A C 1
ATOM 572 O O . MET A 1 75 ? -9.453 11.604 16.420 1.00 89.25 75 MET A O 1
ATOM 576 N N . TYR A 1 76 ? -9.577 10.623 18.417 1.00 88.69 76 TYR A N 1
ATOM 577 C CA . TYR A 1 76 ? -10.736 9.798 18.055 1.00 88.69 76 TYR A CA 1
ATOM 578 C C . TYR A 1 76 ? -12.073 10.564 18.012 1.00 88.69 76 TYR A C 1
ATOM 580 O O . TYR A 1 76 ? -13.106 9.977 17.684 1.00 88.69 76 TYR A O 1
ATOM 588 N N . LYS A 1 77 ? -12.097 11.859 18.365 1.00 90.25 77 LYS A N 1
ATOM 589 C CA . LYS A 1 77 ? -13.343 12.625 18.531 1.00 90.25 77 LYS A CA 1
ATOM 590 C C . LYS A 1 77 ? -14.173 12.701 17.246 1.00 90.25 77 LYS A C 1
ATOM 592 O O . LYS A 1 77 ? -15.374 12.469 17.357 1.00 90.25 77 LYS A O 1
ATOM 597 N N . PRO A 1 78 ? -13.595 12.954 16.053 1.00 87.00 78 PRO A N 1
ATOM 598 C CA . PRO A 1 78 ? -14.372 12.980 14.815 1.00 87.00 78 PRO A CA 1
ATOM 599 C C . PRO A 1 78 ? -15.085 11.650 14.540 1.00 87.00 78 PRO A C 1
ATOM 601 O O . PRO A 1 78 ? -16.256 11.656 14.173 1.00 87.00 78 PRO A O 1
ATOM 604 N N . PHE A 1 79 ? -14.422 10.515 14.795 1.00 85.62 79 PHE A N 1
ATOM 605 C CA . PHE A 1 79 ? -15.010 9.185 14.604 1.00 85.62 79 PHE A CA 1
ATOM 606 C C . PHE A 1 79 ? -16.127 8.895 15.611 1.00 85.62 79 PHE A C 1
ATOM 608 O O . PHE A 1 79 ? -17.172 8.368 15.242 1.00 85.62 79 PHE A O 1
ATOM 615 N N . VAL A 1 80 ? -15.945 9.280 16.879 1.00 91.75 80 VAL A N 1
ATOM 616 C CA . VAL A 1 80 ? -16.999 9.144 17.900 1.00 91.75 80 VAL A CA 1
ATOM 617 C C . VAL A 1 80 ? -18.192 10.050 17.585 1.00 91.75 80 VAL A C 1
ATOM 619 O O . VAL A 1 80 ? -19.336 9.638 17.755 1.00 91.75 80 VAL A O 1
ATOM 622 N N . ASP A 1 81 ? -17.958 11.253 17.064 1.00 90.88 81 ASP A N 1
ATOM 623 C CA . ASP A 1 81 ? -19.035 12.160 16.666 1.00 90.88 81 ASP A CA 1
ATOM 624 C C . ASP A 1 81 ? -19.870 11.612 15.506 1.00 90.88 81 ASP A C 1
ATOM 626 O O . ASP A 1 81 ? -21.085 11.813 15.503 1.00 90.88 81 ASP A O 1
ATOM 630 N N . MET A 1 82 ? -19.267 10.874 14.565 1.00 90.62 82 MET A N 1
ATOM 631 C CA . MET A 1 82 ? -20.007 10.220 13.477 1.00 90.62 82 MET A CA 1
ATOM 632 C C . MET A 1 82 ? -21.080 9.260 14.003 1.00 90.62 82 MET A C 1
ATOM 634 O O . MET A 1 82 ? -22.177 9.224 13.451 1.00 90.62 82 MET A O 1
ATOM 638 N N . VAL A 1 83 ? -20.821 8.547 15.105 1.00 93.06 83 VAL A N 1
ATOM 639 C CA . VAL A 1 83 ? -21.799 7.631 15.723 1.00 93.06 83 VAL A CA 1
ATOM 640 C C . VAL A 1 83 ? -23.102 8.361 16.056 1.00 93.06 83 VAL A C 1
ATOM 642 O O . VAL A 1 83 ? -24.204 7.892 15.752 1.00 93.06 83 VAL A O 1
ATOM 645 N N . PHE A 1 84 ? -22.977 9.547 16.648 1.00 92.69 84 PHE A N 1
ATOM 646 C CA . PHE A 1 84 ? -24.117 10.362 17.052 1.00 92.69 84 PHE A CA 1
ATOM 647 C C . PHE A 1 84 ? -24.726 11.127 15.873 1.00 92.69 84 PHE A C 1
ATOM 649 O O . PHE A 1 84 ? -25.947 11.237 15.782 1.00 92.69 84 PHE A O 1
ATOM 656 N N . GLN A 1 85 ? -23.907 11.599 14.929 1.00 92.69 85 GLN A N 1
ATOM 657 C CA . GLN A 1 85 ? -24.379 12.279 13.717 1.00 92.69 85 GLN A CA 1
ATOM 658 C C . GLN A 1 85 ? -25.219 11.360 12.821 1.00 92.69 85 GLN A C 1
ATOM 660 O O . GLN A 1 85 ? -26.248 11.788 12.301 1.00 92.69 85 GLN A O 1
ATOM 665 N N . PHE A 1 86 ? -24.821 10.094 12.676 1.00 92.38 86 PHE A N 1
ATOM 666 C CA . PHE A 1 86 ? -25.564 9.094 11.906 1.00 92.38 86 PHE A CA 1
ATOM 667 C C . PHE A 1 86 ? -26.696 8.424 12.700 1.00 92.38 86 PHE A C 1
ATOM 669 O O . PHE A 1 86 ? -27.456 7.630 12.136 1.00 92.38 86 PHE A O 1
ATOM 676 N N . ASN A 1 87 ? -26.847 8.756 13.989 1.00 95.44 87 ASN A N 1
ATOM 677 C CA . ASN A 1 87 ? -27.871 8.208 14.877 1.00 95.44 87 ASN A CA 1
ATOM 678 C C . ASN A 1 87 ? -27.890 6.666 14.847 1.00 95.44 87 ASN A C 1
ATOM 680 O O . ASN A 1 87 ? -28.911 6.046 14.528 1.00 95.44 87 ASN A O 1
ATOM 684 N N . ILE A 1 88 ? -26.723 6.056 15.087 1.00 95.50 88 ILE A N 1
ATOM 685 C CA . ILE A 1 88 ? -26.533 4.594 15.003 1.00 95.50 88 ILE A CA 1
ATOM 686 C C . ILE A 1 88 ? -26.489 3.911 16.371 1.00 95.50 88 ILE A C 1
ATOM 688 O O . ILE A 1 88 ? -26.596 2.692 16.429 1.00 95.50 88 ILE A O 1
ATOM 692 N N . SER A 1 89 ? -26.384 4.678 17.462 1.00 97.62 89 SER A N 1
ATOM 693 C CA . SER A 1 89 ? -26.360 4.118 18.815 1.00 97.62 89 SER A CA 1
ATOM 694 C C . SER A 1 89 ? -27.657 3.382 19.163 1.00 97.62 89 SER A C 1
ATOM 696 O O . SER A 1 89 ? -28.757 3.905 18.964 1.00 97.62 89 SER A O 1
ATOM 698 N N . THR A 1 90 ? -27.524 2.192 19.755 1.00 97.44 90 THR A N 1
ATOM 699 C CA . THR A 1 90 ? -28.655 1.393 20.253 1.00 97.44 90 THR A CA 1
ATOM 700 C C . THR A 1 90 ? -28.717 1.326 21.782 1.00 97.44 90 THR A C 1
ATOM 702 O O . THR A 1 90 ? -29.347 0.423 22.342 1.00 97.44 90 THR A O 1
ATOM 705 N N . THR A 1 91 ? -28.017 2.214 22.489 1.00 97.50 91 THR A N 1
ATOM 706 C CA . THR A 1 91 ? -28.003 2.230 23.960 1.00 97.50 91 THR A CA 1
ATOM 707 C C . THR A 1 91 ? -29.221 2.959 24.534 1.00 97.50 91 THR A C 1
ATOM 709 O O . THR A 1 91 ? -30.021 3.567 23.824 1.00 97.50 91 THR A O 1
ATOM 712 N N . ASN A 1 92 ? -29.358 2.933 25.864 1.00 96.62 92 ASN A N 1
ATOM 713 C CA . ASN A 1 92 ? -30.392 3.706 26.562 1.00 96.62 92 ASN A CA 1
ATOM 714 C C . ASN A 1 92 ? -30.084 5.216 26.618 1.00 96.62 92 ASN A C 1
ATOM 716 O O . ASN A 1 92 ? -30.964 5.999 26.972 1.00 96.62 92 ASN A O 1
ATOM 720 N N . THR A 1 93 ? -28.856 5.627 26.285 1.00 95.75 93 THR A N 1
ATOM 721 C CA . THR A 1 93 ? -28.429 7.031 26.190 1.00 95.75 93 THR A CA 1
ATOM 722 C C . THR A 1 93 ? -27.795 7.285 24.815 1.00 95.75 93 THR A C 1
ATOM 724 O O . THR A 1 93 ? -26.590 7.517 24.715 1.00 95.75 93 THR A O 1
ATOM 727 N N . PRO A 1 94 ? -28.590 7.255 23.728 1.00 93.12 94 PRO A N 1
ATOM 728 C CA . PRO A 1 94 ? -28.077 7.180 22.357 1.00 93.12 94 PRO A CA 1
ATOM 729 C C . PRO A 1 94 ? -27.332 8.432 21.870 1.00 93.12 94 PRO A C 1
ATOM 731 O O . PRO A 1 94 ? -26.732 8.397 20.804 1.00 93.12 94 PRO A O 1
ATOM 734 N N . ASN A 1 95 ? -27.340 9.518 22.649 1.00 94.00 95 ASN A N 1
ATOM 735 C CA . ASN A 1 95 ? -26.567 10.741 22.393 1.00 94.00 95 ASN A CA 1
ATOM 736 C C . ASN A 1 95 ? -25.268 10.825 23.219 1.00 94.00 95 ASN A C 1
ATOM 738 O O . ASN A 1 95 ? -24.555 11.821 23.135 1.00 94.00 95 ASN A O 1
ATOM 742 N N . GLU A 1 96 ? -25.001 9.835 24.072 1.00 95.19 96 GLU A N 1
ATOM 743 C CA . GLU A 1 96 ? -23.876 9.840 25.017 1.00 95.19 96 GLU A CA 1
ATOM 744 C C . GLU A 1 96 ? -23.015 8.588 24.887 1.00 95.19 96 GLU A C 1
ATOM 746 O O . GLU A 1 96 ? -21.795 8.660 25.026 1.00 95.19 96 GLU A O 1
ATOM 751 N N . THR A 1 97 ? -23.646 7.440 24.629 1.00 98.00 97 THR A N 1
ATOM 752 C CA . THR A 1 97 ? -22.973 6.144 24.590 1.00 98.00 97 THR A CA 1
ATOM 753 C C . THR A 1 97 ? -23.339 5.342 23.351 1.00 98.00 97 THR A C 1
ATOM 755 O O . THR A 1 97 ? -24.391 5.570 22.758 1.00 98.00 97 THR A O 1
ATOM 758 N N . PHE A 1 98 ? -22.499 4.375 22.988 1.00 98.38 98 PHE A N 1
ATOM 759 C CA . PHE A 1 98 ? -22.750 3.398 21.923 1.00 98.38 98 PHE A CA 1
ATOM 760 C C . PHE A 1 98 ? -22.173 2.019 22.279 1.00 98.38 98 PHE A C 1
ATOM 762 O O . PHE A 1 98 ? -21.330 1.892 23.170 1.00 98.38 98 PHE A O 1
ATOM 769 N N . ASN A 1 99 ? -22.640 0.968 21.610 1.00 98.44 99 ASN A N 1
ATOM 770 C CA . ASN A 1 99 ? -22.010 -0.353 21.636 1.00 98.44 99 ASN A CA 1
ATOM 771 C C . ASN A 1 99 ? -21.090 -0.501 20.421 1.00 98.44 99 ASN A C 1
ATOM 773 O O . ASN A 1 99 ? -21.367 0.065 19.371 1.00 98.44 99 ASN A O 1
ATOM 777 N N . LEU A 1 100 ? -20.024 -1.298 20.516 1.00 98.31 100 LEU A N 1
ATOM 778 C CA . LEU A 1 100 ? -19.105 -1.500 19.385 1.00 98.31 100 LEU A CA 1
ATOM 779 C C . LEU A 1 100 ? -19.817 -2.012 18.123 1.00 98.31 100 LEU A C 1
ATOM 781 O O . LEU A 1 100 ? -19.489 -1.585 17.021 1.00 98.31 100 LEU A O 1
ATOM 785 N N . PHE A 1 101 ? -20.825 -2.868 18.282 1.00 97.75 101 PHE A N 1
ATOM 786 C CA . PHE A 1 101 ? -21.618 -3.395 17.170 1.00 97.75 101 PHE A CA 1
ATOM 787 C C . PHE A 1 101 ? -22.438 -2.317 16.447 1.00 97.75 101 PHE A C 1
ATOM 789 O O . PHE A 1 101 ? -22.757 -2.486 15.277 1.00 97.75 101 PHE A O 1
ATOM 796 N N . ASP A 1 102 ? -22.728 -1.181 17.087 1.00 97.75 102 ASP A N 1
ATOM 797 C CA . ASP A 1 102 ? -23.461 -0.075 16.456 1.00 97.75 102 ASP A CA 1
ATOM 798 C C . ASP A 1 102 ? -22.679 0.501 15.258 1.00 97.75 102 ASP A C 1
ATOM 800 O O . ASP A 1 102 ? -23.273 1.029 14.320 1.00 97.75 102 ASP A O 1
ATOM 804 N N . LEU A 1 103 ? -21.347 0.345 15.259 1.00 95.56 103 LEU A N 1
ATOM 805 C CA . LEU A 1 103 ? -20.460 0.758 14.168 1.00 95.56 103 LEU A CA 1
ATOM 806 C C . LEU A 1 103 ? -20.613 -0.092 12.900 1.00 95.56 103 LEU A C 1
ATOM 808 O O . LEU A 1 103 ? -20.175 0.353 11.849 1.00 95.56 103 LEU A O 1
ATOM 812 N N . ALA A 1 104 ? -21.230 -1.276 12.985 1.00 94.69 104 ALA A N 1
ATOM 813 C CA . ALA A 1 104 ? -21.487 -2.173 11.853 1.00 94.69 104 ALA A CA 1
ATOM 814 C C . ALA A 1 104 ? -22.678 -1.744 10.985 1.00 94.69 104 ALA A C 1
ATOM 816 O O . ALA A 1 104 ? -23.134 -2.478 10.115 1.00 94.69 104 ALA A O 1
ATOM 817 N N . ARG A 1 105 ? -23.277 -0.581 11.251 1.00 92.94 105 ARG A N 1
ATOM 818 C CA . ARG A 1 105 ? -24.358 -0.099 10.401 1.00 92.94 105 ARG A CA 1
ATOM 819 C C . ARG A 1 105 ? -23.787 0.317 9.042 1.00 92.94 105 ARG A C 1
ATOM 821 O O . ARG A 1 105 ? -23.227 1.408 8.927 1.00 92.94 105 ARG A O 1
ATOM 828 N N . HIS A 1 106 ? -24.004 -0.523 8.037 1.00 89.38 106 HIS A N 1
ATOM 829 C CA . HIS A 1 106 ? -23.586 -0.265 6.662 1.00 89.38 106 HIS A CA 1
ATOM 830 C C . HIS A 1 106 ? -24.063 1.088 6.119 1.00 89.38 106 HIS A C 1
ATOM 832 O O . HIS A 1 106 ? -25.121 1.596 6.516 1.00 89.38 106 HIS A O 1
ATOM 838 N N . ASP A 1 107 ? -23.278 1.652 5.198 1.00 85.38 107 ASP A N 1
ATOM 839 C CA . ASP A 1 107 ? -23.474 2.976 4.594 1.00 85.38 107 ASP A CA 1
ATOM 840 C C . ASP A 1 107 ? -23.486 4.127 5.625 1.00 85.38 107 ASP A C 1
ATOM 842 O O . ASP A 1 107 ? -24.106 5.175 5.414 1.00 85.38 107 ASP A O 1
ATOM 846 N N . THR A 1 108 ? -22.793 3.951 6.757 1.00 86.94 108 THR A N 1
ATOM 847 C CA . THR A 1 108 ? -22.531 5.032 7.722 1.00 86.94 108 THR A CA 1
ATOM 848 C C . THR A 1 108 ? -21.030 5.213 7.945 1.00 86.94 108 THR A C 1
ATOM 850 O O . THR A 1 108 ? -20.385 5.928 7.183 1.00 86.94 108 THR A O 1
ATOM 853 N N . ILE A 1 109 ? -20.476 4.572 8.975 1.00 85.88 109 ILE A N 1
ATOM 854 C CA . ILE A 1 109 ? -19.035 4.487 9.240 1.00 85.88 109 ILE A CA 1
ATOM 855 C C . ILE A 1 109 ? -18.452 3.246 8.553 1.00 85.88 109 ILE A C 1
ATOM 857 O O . ILE A 1 109 ? -17.386 3.332 7.951 1.00 85.88 109 ILE A O 1
ATOM 861 N N . GLU A 1 110 ? -19.143 2.107 8.647 1.00 89.56 110 GLU A N 1
ATOM 862 C CA . GLU A 1 110 ? -18.796 0.878 7.927 1.00 89.56 110 GLU A CA 1
ATOM 863 C C . GLU A 1 110 ? -19.141 1.018 6.436 1.00 89.56 110 GLU A C 1
ATOM 865 O O . GLU A 1 110 ? -20.147 1.646 6.072 1.00 89.56 110 GLU A O 1
ATOM 870 N N . VAL A 1 111 ? -18.243 0.496 5.593 1.00 88.31 111 VAL A N 1
ATOM 871 C CA . VAL A 1 111 ? -18.277 0.587 4.131 1.00 88.31 111 VAL A CA 1
ATOM 872 C C . VAL A 1 111 ? -17.653 -0.656 3.484 1.00 88.31 111 VAL A C 1
ATOM 874 O O . VAL A 1 111 ? -16.759 -1.294 4.048 1.00 88.31 111 VAL A O 1
ATOM 877 N N . ASP A 1 112 ? -18.062 -0.933 2.243 1.00 90.69 112 ASP A N 1
ATOM 878 C CA . ASP A 1 112 ? -17.485 -2.000 1.421 1.00 90.69 112 ASP A CA 1
ATOM 879 C C . ASP A 1 112 ? -15.989 -1.772 1.126 1.00 90.69 112 ASP A C 1
ATOM 881 O O . ASP A 1 112 ? -15.544 -0.648 0.881 1.00 90.69 112 ASP A O 1
ATOM 885 N N . GLY A 1 113 ? -15.228 -2.865 0.995 1.00 90.00 113 GLY A N 1
ATOM 886 C CA . GLY A 1 113 ? -13.802 -2.813 0.647 1.00 90.00 113 GLY A CA 1
ATOM 887 C C . GLY A 1 113 ? -12.835 -2.983 1.817 1.00 90.00 113 GLY A C 1
ATOM 888 O O . GLY A 1 113 ? -11.624 -2.972 1.588 1.00 90.00 113 GLY A O 1
ATOM 889 N N . SER A 1 114 ? -13.354 -3.251 3.015 1.00 93.00 114 SER A N 1
ATOM 890 C CA . SER A 1 114 ? -12.589 -3.437 4.249 1.00 93.00 114 SER A CA 1
ATOM 891 C C . SER A 1 114 ? -11.409 -4.413 4.119 1.00 93.00 114 SER A C 1
ATOM 893 O O . SER A 1 114 ? -11.533 -5.517 3.585 1.00 93.00 114 SER A O 1
ATOM 895 N N . LEU A 1 115 ? -10.260 -4.070 4.714 1.00 95.06 115 LEU A N 1
ATOM 896 C CA . LEU A 1 115 ? -9.028 -4.884 4.666 1.00 95.06 115 LEU A CA 1
ATOM 897 C C . LEU A 1 115 ? -9.148 -6.283 5.295 1.00 95.06 115 LEU A C 1
ATOM 899 O O . LEU A 1 115 ? -8.392 -7.186 4.940 1.00 95.06 115 LEU A O 1
ATOM 903 N N . THR A 1 116 ? -10.047 -6.460 6.266 1.00 96.00 116 THR A N 1
ATOM 904 C CA . THR A 1 116 ? -10.129 -7.690 7.081 1.00 96.00 116 THR A CA 1
ATOM 905 C C . THR A 1 116 ? -11.543 -8.245 7.243 1.00 96.00 116 THR A C 1
ATOM 907 O O . THR A 1 116 ? -11.694 -9.344 7.770 1.00 96.00 116 THR A O 1
ATOM 910 N N . ARG A 1 117 ? -12.568 -7.494 6.829 1.00 95.38 117 ARG A N 1
ATOM 911 C CA . ARG A 1 117 ? -13.994 -7.832 6.948 1.00 95.38 117 ARG A CA 1
ATOM 912 C C . ARG A 1 117 ? -14.589 -7.975 5.553 1.00 95.38 117 ARG A C 1
ATOM 914 O O . ARG A 1 117 ? -14.087 -7.373 4.597 1.00 95.38 117 ARG A O 1
ATOM 921 N N . ASN A 1 118 ? -15.612 -8.812 5.435 1.00 94.00 118 ASN A N 1
ATOM 922 C CA . ASN A 1 118 ? -16.315 -8.979 4.173 1.00 94.00 118 ASN A CA 1
ATOM 923 C C . ASN A 1 118 ? -17.250 -7.790 3.922 1.00 94.00 118 ASN A C 1
ATOM 925 O O . ASN A 1 118 ? -17.618 -7.081 4.849 1.00 94.00 118 ASN A O 1
ATOM 929 N N . ASP A 1 119 ? -17.629 -7.577 2.669 1.00 93.50 119 ASP A N 1
ATOM 930 C CA . ASP A 1 119 ? -18.637 -6.573 2.324 1.00 93.50 119 ASP A CA 1
ATOM 931 C C . ASP A 1 119 ? -20.021 -7.063 2.811 1.00 93.50 119 ASP A C 1
ATOM 933 O O . ASP A 1 119 ? -20.315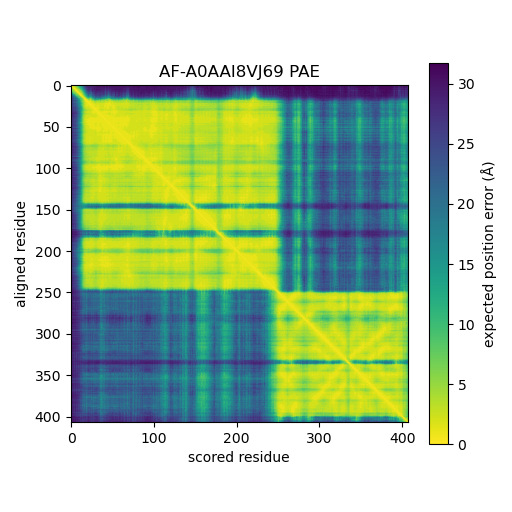 -8.265 2.711 1.00 93.50 119 ASP A O 1
ATOM 937 N N . ILE A 1 120 ? -20.910 -6.167 3.274 1.00 93.25 120 ILE A N 1
ATOM 938 C CA . ILE A 1 120 ? -22.219 -6.554 3.854 1.00 93.25 120 ILE A CA 1
ATOM 939 C C . ILE A 1 120 ? -23.075 -7.387 2.893 1.00 93.25 120 ILE A C 1
ATOM 941 O O . ILE A 1 120 ? -23.903 -8.195 3.317 1.00 93.25 120 ILE A O 1
ATOM 945 N N . TYR A 1 121 ? -22.854 -7.233 1.582 1.00 94.00 121 TYR A N 1
ATOM 946 C CA . TYR A 1 121 ? -23.491 -8.031 0.537 1.00 94.00 121 TYR A CA 1
ATOM 947 C C . TYR A 1 121 ? -23.367 -9.545 0.794 1.00 94.00 121 TYR A C 1
ATOM 949 O O . TYR A 1 121 ? -24.278 -10.308 0.465 1.00 94.00 121 TYR A O 1
ATOM 957 N N . PHE A 1 122 ? -22.265 -9.982 1.409 1.00 94.44 122 PHE A N 1
ATOM 958 C CA . PHE A 1 122 ? -22.003 -11.382 1.744 1.00 94.44 122 PHE A CA 1
ATOM 959 C C . PHE A 1 122 ? -22.482 -11.789 3.149 1.00 94.44 122 PHE A C 1
ATOM 961 O O . PHE A 1 122 ? -22.451 -12.976 3.477 1.00 94.44 122 PHE A O 1
ATOM 968 N N . GLY A 1 123 ? -22.987 -10.842 3.945 1.00 92.94 123 GLY A N 1
ATOM 969 C CA . GLY A 1 123 ? -23.785 -11.079 5.151 1.00 92.94 123 GLY A CA 1
ATOM 970 C C . GLY A 1 123 ? -23.107 -10.814 6.499 1.00 92.94 123 GLY A C 1
ATOM 971 O O . GLY A 1 123 ? -23.831 -10.654 7.478 1.00 92.94 123 GLY A O 1
ATOM 972 N N . ASP A 1 124 ? -21.774 -10.762 6.573 1.00 94.44 124 ASP A N 1
ATOM 973 C CA . ASP A 1 124 ? -21.027 -10.461 7.807 1.00 94.44 124 ASP A CA 1
ATOM 974 C C . ASP A 1 124 ? -19.882 -9.482 7.518 1.00 94.44 124 ASP A C 1
ATOM 976 O O . ASP A 1 124 ? -18.850 -9.861 6.963 1.00 94.44 124 ASP A O 1
ATOM 980 N N . ASP A 1 125 ? -20.091 -8.224 7.898 1.00 93.62 125 ASP A N 1
ATOM 981 C CA . ASP A 1 125 ? -19.162 -7.095 7.780 1.00 93.62 125 ASP A CA 1
ATOM 982 C C . ASP A 1 125 ? -18.472 -6.749 9.112 1.00 93.62 125 ASP A C 1
ATOM 984 O O . ASP A 1 125 ? -17.728 -5.774 9.216 1.00 93.62 125 ASP A O 1
ATOM 988 N N . VAL A 1 126 ? -18.679 -7.561 10.155 1.00 95.12 126 VAL A N 1
ATOM 989 C CA . VAL A 1 126 ? -18.197 -7.272 11.513 1.00 95.12 126 VAL A CA 1
ATOM 990 C C . VAL A 1 126 ? -16.985 -8.113 11.863 1.00 95.12 126 VAL A C 1
ATOM 992 O O . VAL A 1 126 ? -15.991 -7.609 12.404 1.00 95.12 126 VAL A O 1
ATOM 995 N N . HIS A 1 127 ? -17.056 -9.411 11.588 1.00 95.12 127 HIS A N 1
ATOM 996 C CA . HIS A 1 127 ? -16.046 -10.350 12.050 1.00 95.12 127 HIS A CA 1
ATOM 997 C C . HIS A 1 127 ? -14.873 -10.445 11.078 1.00 95.12 127 HIS A C 1
ATOM 999 O O . HIS A 1 127 ? -15.011 -10.301 9.866 1.00 95.12 127 HIS A O 1
ATOM 1005 N N . PHE A 1 128 ? -13.688 -10.700 11.633 1.00 96.62 128 PHE A N 1
ATOM 1006 C CA . PHE A 1 128 ? -12.507 -10.994 10.835 1.00 96.62 128 PHE A CA 1
ATOM 1007 C C . PHE A 1 128 ? -12.772 -12.177 9.892 1.00 96.62 128 PHE A C 1
ATOM 1009 O O . PHE A 1 128 ? -13.162 -13.258 10.339 1.00 96.62 128 PHE A O 1
ATOM 1016 N N . ASP A 1 129 ? -12.487 -11.985 8.605 1.00 97.00 129 ASP A N 1
ATOM 1017 C CA . ASP A 1 129 ? -12.574 -13.019 7.582 1.00 97.00 129 ASP A CA 1
ATOM 1018 C C . ASP A 1 129 ? -11.174 -13.327 7.030 1.00 97.00 129 ASP A C 1
ATOM 1020 O O . ASP A 1 129 ? -10.528 -12.522 6.352 1.00 97.00 129 ASP A O 1
ATOM 1024 N N . ALA A 1 130 ? -10.694 -14.542 7.305 1.00 95.94 130 ALA A N 1
ATOM 1025 C CA . ALA A 1 130 ? -9.372 -14.985 6.874 1.00 95.94 130 ALA A CA 1
ATOM 1026 C C . ALA A 1 130 ? -9.222 -15.044 5.344 1.00 95.94 130 ALA A C 1
ATOM 1028 O O . ALA A 1 130 ? -8.111 -14.885 4.839 1.00 95.94 130 ALA A O 1
ATOM 1029 N N . SER A 1 131 ? -10.309 -15.281 4.604 1.00 94.88 131 SER A N 1
ATOM 1030 C CA . SER A 1 131 ? -10.299 -15.313 3.138 1.00 94.88 131 SER A CA 1
ATOM 1031 C C . SER A 1 131 ? -10.180 -13.912 2.538 1.00 94.88 131 SER A C 1
ATOM 1033 O O . SER A 1 131 ? -9.505 -13.750 1.521 1.00 94.88 131 SER A O 1
ATOM 1035 N N . VAL A 1 132 ? -10.739 -12.902 3.212 1.00 95.88 132 VAL A N 1
ATOM 1036 C CA . VAL A 1 132 ? -10.556 -11.487 2.867 1.00 95.88 132 VAL A CA 1
ATOM 1037 C C . VAL A 1 132 ? -9.141 -11.023 3.212 1.00 95.88 132 VAL A C 1
ATOM 1039 O O . VAL A 1 132 ? -8.481 -10.387 2.390 1.00 95.88 132 VAL A O 1
ATOM 1042 N N . PHE A 1 133 ? -8.641 -11.371 4.401 1.00 96.69 133 PHE A N 1
ATOM 1043 C CA . PHE A 1 133 ? -7.327 -10.915 4.855 1.00 96.69 133 PHE A CA 1
ATOM 1044 C C . PHE A 1 133 ? -6.153 -11.624 4.168 1.00 96.69 133 PHE A C 1
ATOM 1046 O O . PHE A 1 133 ? -5.085 -11.036 4.044 1.00 96.69 133 PHE A O 1
ATOM 1053 N N . ALA A 1 134 ? -6.303 -12.869 3.705 1.00 95.38 134 ALA A N 1
ATOM 1054 C CA . ALA A 1 134 ? -5.214 -13.627 3.078 1.00 95.38 134 ALA A CA 1
ATOM 1055 C C . ALA A 1 134 ? -4.505 -12.894 1.914 1.00 95.38 134 ALA A C 1
ATOM 1057 O O . ALA A 1 134 ? -3.275 -12.784 1.976 1.00 95.38 134 ALA A O 1
ATOM 1058 N N . PRO A 1 135 ? -5.207 -12.369 0.884 1.00 91.94 135 PRO A N 1
ATOM 1059 C CA . PRO A 1 135 ? -4.563 -11.582 -0.170 1.00 91.94 135 PRO A CA 1
ATOM 1060 C C . PRO A 1 135 ? -3.955 -10.278 0.368 1.00 91.94 135 PRO A C 1
ATOM 1062 O O . PRO A 1 135 ? -2.840 -9.931 -0.006 1.00 91.94 135 PRO A O 1
ATOM 1065 N N . VAL A 1 136 ? -4.606 -9.605 1.324 1.00 95.56 136 VAL A N 1
ATOM 1066 C CA . VAL A 1 136 ? -4.061 -8.388 1.957 1.00 95.56 136 VAL A CA 1
ATOM 1067 C C . VAL A 1 136 ? -2.751 -8.686 2.691 1.00 95.56 136 VAL A C 1
ATOM 1069 O O . VAL A 1 136 ? -1.762 -7.978 2.529 1.00 95.56 136 VAL A O 1
ATOM 1072 N N . ALA A 1 137 ? -2.692 -9.772 3.459 1.00 94.88 137 ALA A N 1
ATOM 1073 C CA . ALA A 1 137 ? -1.494 -10.212 4.164 1.00 94.88 137 ALA A CA 1
ATOM 1074 C C . ALA A 1 137 ? -0.363 -10.616 3.204 1.00 94.88 137 ALA A C 1
ATOM 1076 O O . ALA A 1 137 ? 0.816 -10.463 3.543 1.00 94.88 137 ALA A O 1
ATOM 1077 N N . GLN A 1 138 ? -0.705 -11.141 2.023 1.00 91.06 138 GLN A N 1
ATOM 1078 C CA . GLN A 1 138 ? 0.252 -11.416 0.955 1.00 91.06 138 GLN A CA 1
ATOM 1079 C C . GLN A 1 138 ? 0.826 -10.118 0.381 1.00 91.06 138 GLN A C 1
ATOM 1081 O O . GLN A 1 138 ? 2.051 -10.003 0.319 1.00 91.06 138 GLN A O 1
ATOM 1086 N N . ASP A 1 139 ? -0.027 -9.154 0.036 1.00 89.31 139 ASP A N 1
ATOM 1087 C CA . ASP A 1 139 ? 0.374 -7.859 -0.527 1.00 89.31 139 ASP A CA 1
ATOM 1088 C C . ASP A 1 139 ? 1.221 -7.056 0.467 1.00 89.31 139 ASP A C 1
ATOM 1090 O O . ASP A 1 139 ? 2.271 -6.532 0.112 1.00 89.31 139 ASP A O 1
ATOM 1094 N N . LEU A 1 140 ? 0.849 -7.076 1.751 1.00 90.50 140 LEU A N 1
ATOM 1095 C CA . LEU A 1 140 ? 1.631 -6.517 2.86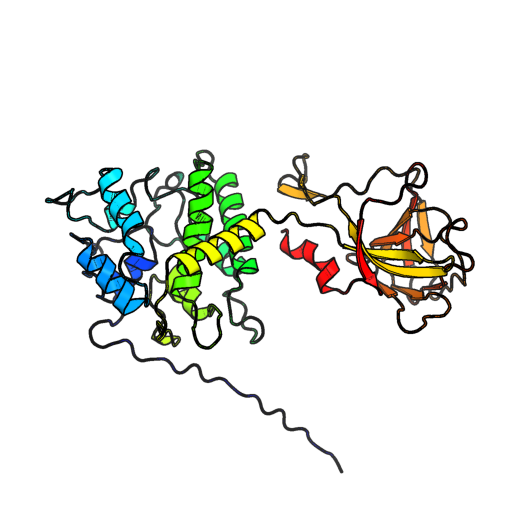1 1.00 90.50 140 LEU A CA 1
ATOM 1096 C C . LEU A 1 140 ? 2.931 -7.293 3.154 1.00 90.50 140 LEU A C 1
ATOM 1098 O O . LEU A 1 140 ? 3.748 -6.883 3.985 1.00 90.50 140 LEU A O 1
ATOM 1102 N N . GLY A 1 141 ? 3.128 -8.451 2.522 1.00 89.50 141 GLY A N 1
ATOM 1103 C CA . GLY A 1 141 ? 4.288 -9.310 2.719 1.00 89.50 141 GLY A CA 1
ATOM 1104 C C . GLY A 1 141 ? 4.409 -9.872 4.139 1.00 89.50 141 GLY A C 1
ATOM 1105 O O . GLY A 1 141 ? 5.525 -10.191 4.556 1.00 89.50 141 GLY A O 1
ATOM 1106 N N . LEU A 1 142 ? 3.309 -10.002 4.891 1.00 90.00 142 LEU A N 1
ATOM 1107 C CA . LEU A 1 142 ? 3.305 -10.435 6.302 1.00 90.00 142 LEU A CA 1
ATOM 1108 C C . LEU A 1 142 ? 3.812 -11.871 6.498 1.00 90.00 142 LEU A C 1
ATOM 1110 O O . LEU A 1 142 ? 4.235 -12.240 7.591 1.00 90.00 142 LEU A O 1
ATOM 1114 N N . ASN A 1 143 ? 3.789 -12.680 5.437 1.00 81.94 143 ASN A N 1
ATOM 1115 C CA . ASN A 1 143 ? 4.250 -14.070 5.454 1.00 81.94 143 ASN A CA 1
ATOM 1116 C C . ASN A 1 143 ? 5.721 -14.233 5.023 1.00 81.94 143 ASN A C 1
ATOM 1118 O O . ASN A 1 143 ? 6.244 -15.348 5.034 1.00 81.94 143 ASN A O 1
ATOM 1122 N N . GLN A 1 144 ? 6.398 -13.150 4.630 1.00 75.44 144 GLN A N 1
ATOM 1123 C CA . GLN A 1 144 ? 7.794 -13.194 4.195 1.00 75.44 144 GLN A CA 1
ATOM 1124 C C . GLN A 1 144 ? 8.732 -12.987 5.384 1.00 75.44 144 GLN A C 1
ATOM 1126 O O . GLN A 1 144 ? 8.692 -11.949 6.039 1.00 75.44 144 GLN A O 1
ATOM 1131 N N . ASN A 1 145 ? 9.610 -13.958 5.635 1.00 59.75 145 ASN A N 1
ATOM 1132 C CA . ASN A 1 145 ? 10.513 -13.952 6.787 1.00 59.75 145 ASN A CA 1
ATOM 1133 C C . ASN A 1 145 ? 11.952 -13.617 6.355 1.00 59.75 145 ASN A C 1
ATOM 1135 O O . ASN A 1 145 ? 12.864 -14.439 6.438 1.00 59.75 145 ASN A O 1
ATOM 1139 N N . LEU A 1 146 ? 12.135 -12.414 5.805 1.00 62.88 146 LEU A N 1
ATOM 1140 C CA . LEU A 1 146 ? 13.438 -11.869 5.420 1.00 62.88 146 LEU A CA 1
ATOM 1141 C C . LEU A 1 146 ? 13.712 -10.624 6.263 1.00 62.88 146 LEU A C 1
ATOM 1143 O O . LEU A 1 146 ? 12.879 -9.724 6.297 1.00 62.88 146 LEU A O 1
ATOM 1147 N N . SER A 1 147 ? 14.889 -10.538 6.889 1.00 58.47 147 SER A N 1
ATOM 1148 C CA . SER A 1 147 ? 15.256 -9.411 7.765 1.00 58.47 147 SER A CA 1
ATOM 1149 C C . SER A 1 147 ? 15.167 -8.047 7.068 1.00 58.47 147 SER A C 1
ATOM 1151 O O . SER A 1 147 ? 14.761 -7.068 7.689 1.00 58.47 147 SER A O 1
ATOM 1153 N N . ALA A 1 148 ? 15.456 -7.997 5.762 1.00 55.56 148 ALA A N 1
ATOM 1154 C CA . ALA A 1 148 ? 15.321 -6.802 4.923 1.00 55.56 148 ALA A CA 1
ATOM 1155 C C . ALA A 1 148 ? 13.862 -6.341 4.701 1.00 55.56 148 ALA A C 1
ATOM 1157 O O . ALA A 1 148 ? 13.647 -5.244 4.204 1.00 55.56 148 ALA A O 1
ATOM 1158 N N . HIS A 1 149 ? 12.869 -7.156 5.071 1.00 64.44 149 HIS A N 1
ATOM 1159 C CA . HIS A 1 149 ? 11.439 -6.892 4.889 1.00 64.44 149 HIS A CA 1
ATOM 1160 C C . HIS A 1 149 ? 10.673 -7.089 6.203 1.00 64.44 149 HIS A C 1
ATOM 1162 O O . HIS A 1 149 ? 9.579 -7.645 6.197 1.00 64.44 149 HIS A O 1
ATOM 1168 N N . SER A 1 150 ? 11.242 -6.683 7.338 1.00 83.31 150 SER A N 1
ATOM 1169 C CA . SER A 1 150 ? 10.620 -6.887 8.661 1.00 83.31 150 SER A CA 1
ATOM 1170 C C . SER A 1 150 ? 9.452 -5.928 8.951 1.00 83.31 150 SER A C 1
ATOM 1172 O O . SER A 1 150 ? 8.724 -6.115 9.928 1.00 83.31 150 SER A O 1
ATOM 1174 N N . PHE A 1 151 ? 9.243 -4.930 8.089 1.00 89.25 151 PHE A N 1
ATOM 1175 C CA . PHE A 1 151 ? 8.298 -3.832 8.284 1.00 89.25 151 PHE A CA 1
ATOM 1176 C C . PHE A 1 151 ? 7.341 -3.699 7.096 1.00 89.25 151 PHE A C 1
ATOM 1178 O O . PHE A 1 151 ? 7.668 -4.098 5.976 1.00 89.25 151 PHE A O 1
ATOM 1185 N N . VAL A 1 152 ? 6.157 -3.153 7.352 1.00 90.44 152 VAL A N 1
ATOM 1186 C CA . VAL A 1 152 ? 5.228 -2.676 6.328 1.00 90.44 152 VAL A CA 1
ATOM 1187 C C . VAL A 1 152 ? 5.604 -1.237 5.985 1.00 90.44 152 VAL A C 1
ATOM 1189 O O . VAL A 1 152 ? 5.737 -0.407 6.882 1.00 90.44 152 VAL A O 1
ATOM 1192 N N . THR A 1 153 ? 5.781 -0.950 4.695 1.00 86.75 153 THR A N 1
ATOM 1193 C CA . THR A 1 153 ? 6.020 0.414 4.198 1.00 86.75 153 THR A CA 1
ATOM 1194 C C . THR A 1 153 ? 4.718 1.056 3.726 1.00 86.75 153 THR A C 1
ATOM 1196 O O . THR A 1 153 ? 3.742 0.356 3.440 1.00 86.75 153 THR A O 1
ATOM 1199 N N . THR A 1 154 ? 4.704 2.383 3.604 1.00 85.81 154 THR A N 1
ATOM 1200 C CA . THR A 1 154 ? 3.566 3.136 3.058 1.00 85.81 154 THR A CA 1
ATOM 1201 C C . THR A 1 154 ? 3.244 2.720 1.623 1.00 85.81 154 THR A C 1
ATOM 1203 O O . THR A 1 154 ? 2.074 2.583 1.286 1.00 85.81 154 THR A O 1
ATOM 1206 N N . GLU A 1 155 ? 4.248 2.426 0.792 1.00 82.69 155 GLU A N 1
ATOM 1207 C CA . GLU A 1 155 ? 4.058 1.933 -0.582 1.00 82.69 155 GLU A CA 1
ATOM 1208 C C . GLU A 1 155 ? 3.363 0.575 -0.601 1.00 82.69 155 GLU A C 1
ATOM 1210 O O . GLU A 1 155 ? 2.389 0.375 -1.325 1.00 82.69 155 GLU A O 1
ATOM 1215 N N . THR A 1 156 ? 3.842 -0.348 0.234 1.00 85.44 156 THR A N 1
ATOM 1216 C CA . THR A 1 156 ? 3.280 -1.699 0.313 1.00 85.44 156 THR A CA 1
ATOM 1217 C C . THR A 1 156 ? 1.841 -1.656 0.833 1.00 85.44 156 THR A C 1
ATOM 1219 O O . THR A 1 156 ? 0.967 -2.342 0.307 1.00 85.44 156 THR A O 1
ATOM 1222 N N . ALA A 1 157 ? 1.571 -0.816 1.836 1.00 92.50 157 ALA A N 1
ATOM 1223 C CA . ALA A 1 157 ? 0.230 -0.632 2.376 1.00 92.50 157 ALA A CA 1
ATOM 1224 C C . ALA A 1 157 ? -0.722 0.027 1.368 1.00 92.50 157 ALA A C 1
ATOM 1226 O O . ALA A 1 157 ? -1.822 -0.475 1.166 1.00 92.50 157 ALA A O 1
ATOM 1227 N N . ALA A 1 158 ? -0.293 1.088 0.675 1.00 88.69 158 ALA A N 1
ATOM 1228 C CA . ALA A 1 158 ? -1.104 1.740 -0.353 1.00 88.69 158 ALA A CA 1
ATOM 1229 C C . ALA A 1 158 ? -1.489 0.771 -1.482 1.00 88.69 158 ALA A C 1
ATOM 1231 O O . ALA A 1 158 ? -2.631 0.792 -1.956 1.00 88.69 158 ALA A O 1
ATOM 1232 N N . LEU A 1 159 ? -0.552 -0.095 -1.890 1.00 83.94 159 LEU A N 1
ATOM 1233 C CA . LEU A 1 159 ? -0.799 -1.135 -2.884 1.00 83.94 159 LEU A CA 1
ATOM 1234 C C . LEU A 1 159 ? -1.788 -2.190 -2.371 1.00 83.94 159 LEU A C 1
ATOM 1236 O O . LEU A 1 159 ? -2.751 -2.493 -3.072 1.00 83.94 159 LEU A O 1
ATOM 1240 N N . ALA A 1 160 ? -1.608 -2.695 -1.147 1.00 91.06 160 ALA A N 1
ATOM 1241 C CA . ALA A 1 160 ? -2.522 -3.668 -0.548 1.00 91.06 160 ALA A CA 1
ATOM 1242 C C . ALA A 1 160 ? -3.961 -3.124 -0.452 1.00 91.06 160 ALA A C 1
ATOM 1244 O O . ALA A 1 160 ? -4.912 -3.806 -0.838 1.00 91.06 160 ALA A O 1
ATOM 1245 N N . THR A 1 161 ? -4.128 -1.868 -0.026 1.00 92.00 161 THR A N 1
ATOM 1246 C CA . THR A 1 161 ? -5.436 -1.192 0.033 1.00 92.00 161 THR A CA 1
ATOM 1247 C C . THR A 1 161 ? -6.053 -1.041 -1.357 1.00 92.00 161 THR A C 1
ATOM 1249 O O . THR A 1 161 ? -7.229 -1.356 -1.561 1.00 92.00 161 THR A O 1
ATOM 1252 N N . LYS A 1 162 ? -5.254 -0.642 -2.357 1.00 87.50 162 LYS A N 1
ATOM 1253 C CA . LYS A 1 162 ? -5.694 -0.542 -3.758 1.00 87.50 162 LYS A CA 1
ATOM 1254 C C . LYS A 1 162 ? -6.185 -1.888 -4.298 1.00 87.50 162 LYS A C 1
ATOM 1256 O O . LYS A 1 162 ? -7.267 -1.961 -4.888 1.00 87.50 162 LYS A O 1
ATOM 1261 N N . ASN A 1 163 ? -5.399 -2.942 -4.095 1.00 87.81 163 ASN A N 1
ATOM 1262 C CA . ASN A 1 163 ? -5.692 -4.289 -4.574 1.00 87.81 163 ASN A CA 1
ATOM 1263 C C . ASN A 1 163 ? -6.945 -4.860 -3.909 1.00 87.81 163 ASN A C 1
ATOM 1265 O O . ASN A 1 163 ? -7.828 -5.378 -4.601 1.00 87.81 163 ASN A O 1
ATOM 1269 N N . ARG A 1 164 ? -7.079 -4.700 -2.586 1.00 91.38 164 ARG A N 1
ATOM 1270 C CA . ARG A 1 164 ? -8.263 -5.140 -1.838 1.00 91.38 164 ARG A CA 1
ATOM 1271 C C . ARG A 1 164 ? -9.536 -4.483 -2.348 1.00 91.38 164 ARG A C 1
ATOM 1273 O O . ARG A 1 164 ? -10.540 -5.174 -2.542 1.00 91.38 164 ARG A O 1
ATOM 1280 N N . LEU A 1 165 ? -9.497 -3.179 -2.600 1.00 87.25 165 LEU A N 1
ATOM 1281 C CA . LEU A 1 165 ? -10.650 -2.462 -3.121 1.00 87.25 165 LEU A CA 1
ATOM 1282 C C . LEU A 1 165 ? -11.003 -2.894 -4.548 1.00 87.25 165 LEU A C 1
ATOM 1284 O O . LEU A 1 165 ? -12.177 -3.068 -4.876 1.00 87.25 165 LEU A O 1
ATOM 1288 N N . ALA A 1 166 ? -10.000 -3.074 -5.411 1.00 85.75 166 ALA A N 1
ATOM 1289 C CA . ALA A 1 166 ? -10.217 -3.569 -6.767 1.00 85.75 166 ALA A CA 1
ATOM 1290 C C . ALA A 1 166 ? -10.838 -4.976 -6.760 1.00 85.75 166 ALA A C 1
ATOM 1292 O O . ALA A 1 166 ? -11.698 -5.275 -7.592 1.00 85.75 166 ALA A O 1
ATOM 1293 N N . LEU A 1 167 ? -10.436 -5.823 -5.809 1.00 87.25 167 LEU A N 1
ATOM 1294 C CA . LEU A 1 167 ? -11.044 -7.129 -5.589 1.00 87.25 167 LEU A CA 1
ATOM 1295 C C . LEU A 1 167 ? -12.494 -6.997 -5.105 1.00 87.25 167 LEU A C 1
ATOM 1297 O O . LEU A 1 167 ? -13.361 -7.622 -5.709 1.00 87.25 167 LEU A O 1
ATOM 1301 N N . ALA A 1 168 ? -12.764 -6.148 -4.105 1.00 90.44 168 ALA A N 1
ATOM 1302 C CA . ALA A 1 168 ? -14.108 -5.879 -3.573 1.00 90.44 168 ALA A CA 1
ATOM 1303 C C . ALA A 1 168 ? -15.092 -5.531 -4.697 1.00 90.44 168 ALA A C 1
ATOM 1305 O O . ALA A 1 168 ? -16.068 -6.238 -4.934 1.00 90.44 168 ALA A O 1
ATOM 1306 N N . LYS A 1 169 ? -14.733 -4.512 -5.489 1.00 87.75 169 LYS A N 1
ATOM 1307 C CA . LYS A 1 169 ? -15.501 -4.023 -6.642 1.00 87.75 169 LYS A CA 1
ATOM 1308 C C . LYS A 1 169 ? -15.761 -5.098 -7.690 1.00 87.75 169 LYS A C 1
ATOM 1310 O O . LYS A 1 169 ? -16.766 -5.053 -8.390 1.00 87.75 169 LYS A O 1
ATOM 1315 N N . ARG A 1 170 ? -14.826 -6.036 -7.852 1.00 88.25 170 ARG A N 1
ATOM 1316 C CA . ARG A 1 170 ? -14.936 -7.114 -8.838 1.00 88.25 170 ARG A CA 1
ATOM 1317 C C . ARG A 1 170 ? -15.905 -8.202 -8.385 1.00 88.25 170 ARG A C 1
ATOM 1319 O O . ARG A 1 170 ? -16.580 -8.780 -9.233 1.00 88.25 170 ARG A O 1
ATOM 1326 N N . VAL A 1 171 ? -15.916 -8.530 -7.094 1.00 89.12 171 VAL A N 1
ATOM 1327 C CA . VAL A 1 171 ? -16.657 -9.689 -6.566 1.00 89.12 171 VAL A CA 1
ATOM 1328 C C . VAL A 1 171 ? -18.022 -9.323 -5.996 1.00 89.12 171 VAL A C 1
ATOM 1330 O O . VAL A 1 171 ? -18.916 -10.165 -6.025 1.00 89.12 171 VAL A O 1
ATOM 1333 N N . ASN A 1 172 ? -18.200 -8.093 -5.514 1.00 92.69 172 ASN A N 1
ATOM 1334 C CA . ASN A 1 172 ? -19.457 -7.588 -4.980 1.00 92.69 172 ASN A CA 1
ATOM 1335 C C . ASN A 1 172 ? -20.239 -6.845 -6.089 1.00 92.69 172 ASN A C 1
ATOM 1337 O O . ASN A 1 172 ? -19.884 -5.725 -6.455 1.00 92.69 172 ASN A O 1
ATOM 1341 N N . PRO A 1 173 ? -21.315 -7.429 -6.651 1.00 90.94 173 PRO A N 1
ATOM 1342 C CA . PRO A 1 173 ? -22.114 -6.777 -7.691 1.00 90.94 173 PRO A CA 1
ATOM 1343 C C . PRO A 1 173 ? -22.955 -5.603 -7.166 1.00 90.94 173 PRO A C 1
ATOM 1345 O O . PRO A 1 173 ? -23.492 -4.842 -7.970 1.00 90.94 173 PRO A O 1
ATOM 1348 N N . ALA A 1 174 ? -23.098 -5.474 -5.846 1.00 90.62 174 ALA A N 1
ATOM 1349 C CA . ALA A 1 174 ? -23.780 -4.375 -5.177 1.00 90.62 174 ALA A CA 1
ATOM 1350 C C . ALA A 1 174 ? -22.795 -3.361 -4.573 1.00 90.62 174 ALA A C 1
ATOM 1352 O O . ALA A 1 174 ? -23.233 -2.516 -3.800 1.00 90.62 174 ALA A O 1
ATOM 1353 N N . PHE A 1 175 ? -21.504 -3.445 -4.928 1.00 86.50 175 PHE A N 1
ATOM 1354 C CA . PHE A 1 175 ? -20.452 -2.627 -4.335 1.00 86.50 175 PHE A CA 1
ATOM 1355 C C . PHE A 1 175 ? -20.822 -1.143 -4.359 1.00 86.50 175 PHE A C 1
ATOM 1357 O O . PHE A 1 175 ? -20.982 -0.549 -5.433 1.00 86.50 175 PHE A O 1
ATOM 1364 N N . ASN A 1 176 ? -20.917 -0.548 -3.174 1.00 72.88 176 ASN A N 1
ATOM 1365 C CA . ASN A 1 176 ? -21.296 0.842 -2.996 1.00 72.88 176 ASN A CA 1
ATOM 1366 C C . ASN A 1 176 ? -20.244 1.561 -2.150 1.00 72.88 176 ASN A C 1
ATOM 1368 O O . ASN A 1 176 ? -20.316 1.600 -0.929 1.00 72.88 176 ASN A O 1
ATOM 1372 N N . ALA A 1 177 ? -19.267 2.177 -2.816 1.00 63.22 177 ALA A N 1
ATOM 1373 C CA . ALA A 1 177 ? -18.417 3.172 -2.175 1.00 63.22 177 ALA A CA 1
ATOM 1374 C C . ALA A 1 177 ? -18.405 4.445 -3.023 1.00 63.22 177 ALA A C 1
ATOM 1376 O O . ALA A 1 177 ? -17.859 4.484 -4.131 1.00 63.22 177 ALA A O 1
ATOM 1377 N N . SER A 1 178 ? -19.022 5.498 -2.496 1.00 58.94 178 SER A N 1
ATOM 1378 C CA . SER A 1 178 ? -18.850 6.872 -2.959 1.00 58.94 178 SER A CA 1
ATOM 1379 C C . SER A 1 178 ? -17.371 7.285 -2.922 1.00 58.94 178 SER A C 1
ATOM 1381 O O . SER A 1 178 ? -16.546 6.685 -2.231 1.00 58.94 178 SER A O 1
ATOM 1383 N N . ALA A 1 179 ? -17.010 8.341 -3.654 1.00 52.25 179 ALA A N 1
ATOM 1384 C CA . ALA A 1 179 ? -15.628 8.830 -3.692 1.00 52.25 179 ALA A CA 1
ATOM 1385 C C . ALA A 1 179 ? -15.074 9.191 -2.294 1.00 52.25 179 ALA A C 1
ATOM 1387 O O . ALA A 1 179 ? -13.909 8.929 -2.021 1.00 52.25 179 ALA A O 1
ATOM 1388 N N . SER A 1 180 ? -15.911 9.698 -1.383 1.00 52.66 180 SER A N 1
ATOM 1389 C CA . SER A 1 180 ? -15.536 9.978 0.013 1.00 52.66 180 SER A CA 1
ATOM 1390 C C . SER A 1 180 ? -15.364 8.712 0.865 1.00 52.66 180 SER A C 1
ATOM 1392 O O . SER A 1 180 ? -14.556 8.685 1.791 1.00 52.66 180 SER A O 1
ATOM 1394 N N . GLN A 1 181 ? -16.075 7.628 0.542 1.00 58.03 181 GLN A N 1
ATOM 1395 C CA . GLN A 1 181 ? -15.861 6.323 1.181 1.00 58.03 181 GLN A CA 1
ATOM 1396 C C . GLN A 1 181 ? -14.555 5.671 0.678 1.00 58.03 181 GLN A C 1
ATOM 1398 O O . GLN A 1 181 ? -13.902 4.949 1.420 1.00 58.03 181 GLN A O 1
ATOM 1403 N N . HIS A 1 182 ? -14.089 6.007 -0.533 1.00 58.91 182 HIS A N 1
ATOM 1404 C CA . HIS A 1 182 ? -12.777 5.573 -1.027 1.00 58.91 182 HIS A CA 1
ATOM 1405 C C . HIS A 1 182 ? -11.598 6.205 -0.263 1.00 58.91 182 HIS A C 1
ATOM 1407 O O . HIS A 1 182 ? -10.624 5.511 0.030 1.00 58.91 182 HIS A O 1
ATOM 1413 N N . GLU A 1 183 ? -11.691 7.490 0.098 1.00 62.66 183 GLU A N 1
ATOM 1414 C CA . GLU A 1 183 ? -10.720 8.147 0.992 1.00 62.66 183 GLU A CA 1
ATOM 1415 C C . GLU A 1 183 ? -10.706 7.500 2.384 1.00 62.66 183 GLU A C 1
ATOM 1417 O O . GLU A 1 183 ? -9.656 7.422 3.021 1.00 62.66 183 GLU A O 1
ATOM 1422 N N . SER A 1 184 ? -11.850 6.967 2.828 1.00 68.81 184 SER A N 1
ATOM 1423 C CA . SER A 1 184 ? -11.982 6.333 4.142 1.00 68.81 184 SER A CA 1
ATOM 1424 C C . SER A 1 184 ? -11.124 5.065 4.268 1.00 68.81 184 SER A C 1
ATOM 1426 O O . SER A 1 184 ? -10.508 4.872 5.310 1.00 68.81 184 SER A O 1
ATOM 1428 N N . GLU A 1 185 ? -10.974 4.256 3.211 1.00 83.56 185 GLU A N 1
ATOM 1429 C CA . GLU A 1 185 ? -10.111 3.053 3.222 1.00 83.56 185 GLU A CA 1
ATOM 1430 C C . GLU A 1 185 ? -8.609 3.378 3.311 1.00 83.56 185 GLU A C 1
ATOM 1432 O O . GLU A 1 185 ? -7.835 2.714 4.008 1.00 83.56 185 GLU A O 1
ATOM 1437 N N . TYR A 1 186 ? -8.160 4.444 2.643 1.00 88.81 186 TYR A N 1
ATOM 1438 C CA . TYR A 1 186 ? -6.790 4.930 2.837 1.00 88.81 186 TYR A CA 1
ATOM 1439 C C . TYR A 1 186 ? -6.617 5.580 4.214 1.00 88.81 186 TYR A C 1
ATOM 1441 O O . TYR A 1 186 ? -5.555 5.438 4.820 1.00 88.81 186 TYR A O 1
ATOM 1449 N N . GLY A 1 187 ? -7.670 6.202 4.753 1.00 89.31 187 GLY A N 1
ATOM 1450 C CA . GLY A 1 187 ? -7.726 6.704 6.126 1.00 89.31 187 GLY A CA 1
ATOM 1451 C C . GLY A 1 187 ? -7.565 5.604 7.178 1.00 89.31 187 GLY A C 1
ATOM 1452 O O . GLY A 1 187 ? -6.748 5.743 8.087 1.00 89.31 187 GLY A O 1
ATOM 1453 N N . THR A 1 188 ? -8.275 4.478 7.048 1.00 91.44 188 THR A N 1
ATOM 1454 C CA . THR A 1 188 ? -8.131 3.330 7.964 1.00 91.44 188 THR A CA 1
ATOM 1455 C C . THR A 1 188 ? -6.756 2.672 7.827 1.00 91.44 188 THR A C 1
ATOM 1457 O O . THR A 1 188 ? -6.174 2.244 8.829 1.00 91.44 188 THR A O 1
ATOM 1460 N N . THR A 1 189 ? -6.192 2.668 6.613 1.00 95.56 189 THR A N 1
ATOM 1461 C CA . THR A 1 189 ? -4.815 2.227 6.344 1.00 95.56 189 THR A CA 1
ATOM 1462 C C . THR A 1 189 ? -3.788 3.115 7.053 1.00 95.56 189 THR A C 1
ATOM 1464 O O . THR A 1 189 ? -2.925 2.608 7.773 1.00 95.56 189 THR A O 1
ATOM 1467 N N . ALA A 1 190 ? -3.912 4.440 6.917 1.00 95.38 190 ALA A N 1
ATOM 1468 C CA . ALA A 1 190 ? -3.082 5.410 7.632 1.00 95.38 190 ALA A CA 1
ATOM 1469 C C . ALA A 1 190 ? -3.193 5.206 9.148 1.00 95.38 190 ALA A C 1
ATOM 1471 O O . ALA A 1 190 ? -2.190 5.169 9.859 1.00 95.38 190 ALA A O 1
ATOM 1472 N N . LEU A 1 191 ? -4.416 5.005 9.644 1.00 94.56 191 LEU A N 1
ATOM 1473 C CA . LEU A 1 191 ? -4.680 4.863 11.067 1.00 94.56 191 LEU A CA 1
ATOM 1474 C C . LEU A 1 191 ? -3.993 3.632 11.672 1.00 94.56 191 LEU A C 1
ATOM 1476 O O . LEU A 1 191 ? -3.372 3.7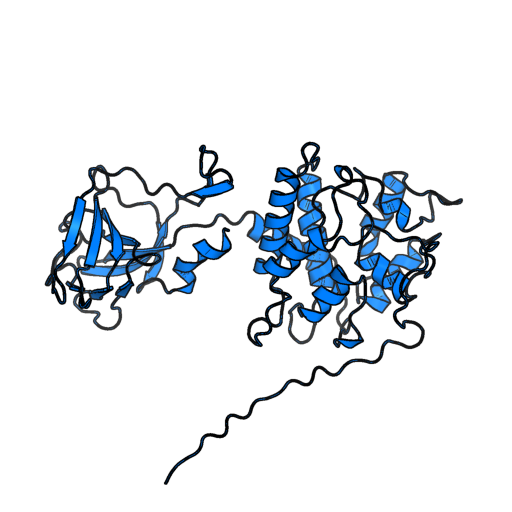68 12.728 1.00 94.56 191 LEU A O 1
ATOM 1480 N N . TYR A 1 192 ? -4.058 2.448 11.045 1.00 96.69 192 TYR A N 1
ATOM 1481 C CA . TYR A 1 192 ? -3.386 1.269 11.611 1.00 96.69 192 TYR A CA 1
ATOM 1482 C C . TYR A 1 192 ? -1.861 1.371 11.495 1.00 96.69 192 TYR A C 1
ATOM 1484 O O . TYR A 1 192 ? -1.163 1.012 12.444 1.00 96.69 192 TYR A O 1
ATOM 1492 N N . LEU A 1 193 ? -1.331 1.884 10.375 1.00 96.94 193 LEU A N 1
ATOM 1493 C CA . LEU A 1 193 ? 0.112 2.080 10.214 1.00 96.94 193 LEU A CA 1
ATOM 1494 C C . LEU A 1 193 ? 0.648 3.011 11.293 1.00 96.94 193 LEU A C 1
ATOM 1496 O O . LEU A 1 193 ? 1.661 2.711 11.922 1.00 96.94 193 LEU A O 1
ATOM 1500 N N . TYR A 1 194 ? -0.074 4.103 11.541 1.00 95.81 194 TYR A N 1
ATOM 1501 C CA . TYR A 1 194 ? 0.322 5.098 12.514 1.00 95.81 194 TYR A CA 1
ATOM 1502 C C . TYR A 1 194 ? 0.140 4.625 13.958 1.00 95.81 194 TYR A C 1
ATOM 1504 O O . TYR A 1 194 ? 1.009 4.865 14.792 1.00 95.81 194 TYR A O 1
ATOM 1512 N N . THR A 1 195 ? -0.932 3.882 14.253 1.00 96.38 195 THR A N 1
ATOM 1513 C CA . THR A 1 195 ? -1.146 3.227 15.561 1.00 96.38 195 THR A CA 1
ATOM 1514 C C . THR A 1 195 ? 0.026 2.313 15.932 1.00 96.38 195 THR A C 1
ATOM 1516 O O . THR A 1 195 ? 0.441 2.259 17.094 1.00 96.38 195 THR A O 1
ATOM 1519 N N . LEU A 1 196 ? 0.566 1.614 14.932 1.00 97.12 196 LEU A N 1
ATOM 1520 C CA . LEU A 1 196 ? 1.610 0.600 15.065 1.00 97.12 196 LEU A CA 1
ATOM 1521 C C . LEU A 1 196 ? 3.006 1.108 14.677 1.00 97.12 196 LEU A C 1
ATOM 1523 O O . LEU A 1 196 ? 3.925 0.303 14.532 1.00 97.12 196 LEU A O 1
ATOM 1527 N N . LEU A 1 197 ? 3.165 2.416 14.472 1.00 94.75 197 LEU A N 1
ATOM 1528 C CA . LEU A 1 197 ? 4.452 3.011 14.141 1.00 94.75 197 LEU A CA 1
ATOM 1529 C C . LEU A 1 197 ? 5.381 2.896 15.351 1.00 94.75 197 LEU A C 1
ATOM 1531 O O . LEU A 1 197 ? 5.098 3.456 16.414 1.00 94.75 197 LEU A O 1
ATOM 1535 N N . ASP A 1 198 ? 6.479 2.172 15.172 1.00 91.44 198 ASP A N 1
ATOM 1536 C CA . ASP A 1 198 ? 7.546 2.068 16.152 1.00 91.44 198 ASP A CA 1
ATOM 1537 C C . ASP A 1 198 ? 8.378 3.355 16.141 1.00 91.44 198 ASP A C 1
ATOM 1539 O O . ASP A 1 198 ? 8.931 3.735 15.108 1.00 91.44 198 ASP A O 1
ATOM 1543 N N . GLU A 1 199 ? 8.453 4.036 17.285 1.00 88.44 199 GLU A N 1
ATOM 1544 C CA . GLU A 1 199 ? 9.150 5.322 17.419 1.00 88.44 199 GLU A CA 1
ATOM 1545 C C . GLU A 1 199 ? 10.659 5.178 17.176 1.00 88.44 199 GLU A C 1
ATOM 1547 O O . GLU A 1 199 ? 11.261 6.049 16.551 1.00 88.44 199 GLU A O 1
ATOM 1552 N N . ASP A 1 200 ? 11.255 4.063 17.611 1.00 84.31 200 ASP A N 1
ATOM 1553 C CA . ASP A 1 200 ? 12.702 3.847 17.535 1.00 84.31 200 ASP A CA 1
ATOM 1554 C C . ASP A 1 200 ? 13.171 3.586 16.097 1.00 84.31 200 ASP A C 1
ATOM 1556 O O . ASP A 1 200 ? 14.198 4.117 15.663 1.00 84.31 200 ASP A O 1
ATOM 1560 N N . SER A 1 201 ? 12.433 2.769 15.341 1.00 83.44 201 SER A N 1
ATOM 1561 C CA . SER A 1 201 ? 12.765 2.467 13.943 1.00 83.44 201 SER A CA 1
ATOM 1562 C C . SER A 1 201 ? 12.128 3.418 12.929 1.00 83.44 201 SER A C 1
ATOM 1564 O O . SER A 1 201 ? 12.581 3.462 11.785 1.00 83.44 201 SER A O 1
ATOM 1566 N N . GLY A 1 202 ? 11.083 4.160 13.308 1.00 85.19 202 GLY A N 1
ATOM 1567 C CA . GLY A 1 202 ? 10.286 4.975 12.389 1.00 85.19 202 GLY A CA 1
ATOM 1568 C C . GLY A 1 202 ? 9.516 4.146 11.355 1.00 85.19 202 GLY A C 1
ATOM 1569 O O . GLY A 1 202 ? 9.213 4.640 10.271 1.00 85.19 202 GLY A O 1
ATOM 1570 N N . THR A 1 203 ? 9.238 2.873 11.651 1.00 87.38 203 THR A N 1
ATOM 1571 C CA . THR A 1 203 ? 8.594 1.927 10.725 1.00 87.38 203 THR A CA 1
ATOM 1572 C C . THR A 1 203 ? 7.509 1.112 11.424 1.00 87.38 203 THR A C 1
ATOM 1574 O O . THR A 1 203 ? 7.396 1.144 12.644 1.00 87.38 203 THR A O 1
ATOM 1577 N N . THR A 1 204 ? 6.687 0.378 10.668 1.00 94.38 204 THR A N 1
ATOM 1578 C CA . THR A 1 204 ? 5.595 -0.433 11.227 1.00 94.38 204 THR A CA 1
ATOM 1579 C C . THR A 1 204 ? 5.939 -1.930 11.151 1.00 94.38 204 THR A C 1
ATOM 1581 O O . THR A 1 204 ? 5.892 -2.509 10.062 1.00 94.38 204 THR A O 1
ATOM 1584 N N . PRO A 1 205 ? 6.285 -2.609 12.262 1.00 94.00 205 PRO A N 1
ATOM 1585 C CA . PRO A 1 205 ? 6.672 -4.023 12.253 1.00 94.00 205 PRO A CA 1
ATOM 1586 C C . PRO A 1 205 ? 5.562 -4.963 11.769 1.00 94.00 205 PRO A C 1
ATOM 1588 O O . PRO A 1 205 ? 4.429 -4.928 12.250 1.00 94.00 205 PRO A O 1
ATOM 1591 N N . LYS A 1 206 ? 5.899 -5.884 10.857 1.00 93.88 206 LYS A N 1
ATOM 1592 C CA . LYS A 1 206 ? 4.944 -6.872 10.321 1.00 93.88 206 LYS A CA 1
ATOM 1593 C C . LYS A 1 206 ? 4.274 -7.743 11.391 1.00 93.88 206 LYS A C 1
ATOM 1595 O O . LYS A 1 206 ? 3.071 -7.970 11.263 1.00 93.88 206 LYS A O 1
ATOM 1600 N N . PRO A 1 207 ? 4.977 -8.227 12.440 1.00 93.94 207 PRO A N 1
ATOM 1601 C CA . PRO A 1 207 ? 4.327 -8.983 13.510 1.00 93.94 207 PRO A CA 1
ATOM 1602 C C . PRO A 1 207 ? 3.237 -8.176 14.222 1.00 93.94 207 PRO A C 1
ATOM 1604 O O . PRO A 1 207 ? 2.189 -8.729 14.544 1.00 93.94 207 PRO A O 1
ATOM 1607 N N . TRP A 1 208 ? 3.442 -6.864 14.395 1.00 96.31 208 TRP A N 1
ATOM 1608 C CA . TRP A 1 208 ? 2.454 -5.993 15.030 1.00 96.31 208 TRP A CA 1
ATOM 1609 C C . TRP A 1 208 ? 1.223 -5.817 14.146 1.00 96.31 208 TRP A C 1
ATOM 1611 O O . TRP A 1 208 ? 0.104 -5.965 14.626 1.00 96.31 208 TRP A O 1
ATOM 1621 N N . VAL A 1 209 ? 1.420 -5.596 12.841 1.00 97.31 209 VAL A N 1
ATOM 1622 C CA . VAL A 1 209 ? 0.318 -5.521 11.862 1.00 97.31 209 VAL A CA 1
ATOM 1623 C C . VAL A 1 209 ? -0.473 -6.824 11.822 1.00 97.31 209 VAL A C 1
ATOM 1625 O O . VAL A 1 209 ? -1.700 -6.799 11.790 1.00 97.31 209 VAL A O 1
ATOM 1628 N N . LYS A 1 210 ? 0.218 -7.969 11.858 1.00 95.69 210 LYS A N 1
ATOM 1629 C CA . LYS A 1 210 ? -0.417 -9.287 11.835 1.00 95.69 210 LYS A CA 1
ATOM 1630 C C . LYS A 1 210 ? -1.299 -9.524 13.063 1.00 95.69 210 LYS A C 1
ATOM 1632 O O . LYS A 1 210 ? -2.431 -9.957 12.887 1.00 95.69 210 LYS A O 1
ATOM 1637 N N . ALA A 1 211 ? -0.811 -9.217 14.264 1.00 96.62 211 ALA A N 1
ATOM 1638 C CA . ALA A 1 211 ? -1.605 -9.333 15.487 1.00 96.62 211 ALA A CA 1
ATOM 1639 C C . ALA A 1 211 ? -2.788 -8.348 15.492 1.00 96.62 211 ALA A C 1
ATOM 1641 O O . ALA A 1 211 ? -3.918 -8.719 15.796 1.00 96.62 211 ALA A O 1
ATOM 1642 N N . PHE A 1 212 ? -2.552 -7.101 15.083 1.00 98.00 212 PHE A N 1
ATOM 1643 C CA . PHE A 1 212 ? -3.575 -6.062 15.123 1.00 98.00 212 PHE A CA 1
ATOM 1644 C C . PHE A 1 212 ? -4.715 -6.307 14.129 1.00 98.00 212 PHE A C 1
ATOM 1646 O O . PHE A 1 212 ? -5.877 -6.255 14.514 1.00 98.00 212 PHE A O 1
ATOM 1653 N N . LEU A 1 213 ? -4.398 -6.599 12.862 1.00 97.19 213 LEU A N 1
ATOM 1654 C CA . LEU A 1 213 ? -5.401 -6.817 11.811 1.00 97.19 213 LEU A CA 1
ATOM 1655 C C . LEU A 1 213 ? -5.950 -8.250 11.788 1.00 97.19 213 LEU A C 1
ATOM 1657 O O . LEU A 1 213 ? -7.099 -8.454 11.408 1.00 97.19 213 LEU A O 1
ATOM 1661 N N . GLY A 1 214 ? -5.126 -9.237 12.148 1.00 95.44 214 GLY A N 1
ATOM 1662 C CA . GLY A 1 214 ? -5.476 -10.656 12.066 1.00 95.44 214 GLY A CA 1
ATOM 1663 C C . GLY A 1 214 ? -6.096 -11.239 13.333 1.00 95.44 214 GLY A C 1
ATOM 1664 O O . GLY A 1 214 ? -6.758 -12.271 13.261 1.00 95.44 214 GLY A O 1
ATOM 1665 N N . GLU A 1 215 ? -5.865 -10.617 14.491 1.00 95.94 215 GLU A N 1
ATOM 1666 C CA . GLU A 1 215 ? -6.265 -11.165 15.795 1.00 95.94 215 GLU A CA 1
ATOM 1667 C C . GLU A 1 215 ? -7.041 -10.155 16.654 1.00 95.94 215 GLU A C 1
ATOM 1669 O O . GLU A 1 215 ? -7.452 -10.500 17.762 1.00 95.94 215 GLU A O 1
ATOM 1674 N N . ASP A 1 216 ? -7.241 -8.918 16.173 1.00 97.19 216 ASP A N 1
ATOM 1675 C CA . ASP A 1 216 ? -7.751 -7.791 16.964 1.00 97.19 216 ASP A CA 1
ATOM 1676 C C . ASP A 1 216 ? -7.024 -7.711 18.326 1.00 97.19 216 ASP A C 1
ATOM 1678 O O . ASP A 1 216 ? -7.647 -7.663 19.393 1.00 97.19 216 ASP A O 1
ATOM 1682 N N . ARG A 1 217 ? -5.685 -7.776 18.295 1.00 97.69 217 ARG A N 1
ATOM 1683 C CA . ARG A 1 217 ? -4.818 -7.861 19.479 1.00 97.69 217 ARG A CA 1
ATOM 1684 C C . ARG A 1 217 ? -3.702 -6.819 19.438 1.00 97.69 217 ARG A C 1
ATOM 1686 O O . ARG A 1 217 ? -3.074 -6.604 18.403 1.00 97.69 217 ARG A O 1
ATOM 1693 N N . ILE A 1 218 ? -3.413 -6.205 20.585 1.00 98.12 218 ILE A N 1
ATOM 1694 C CA . ILE A 1 218 ? -2.237 -5.346 20.743 1.00 98.12 218 ILE A CA 1
ATOM 1695 C C . ILE A 1 218 ? -1.010 -6.247 20.896 1.00 98.12 218 ILE A C 1
ATOM 1697 O O . ILE A 1 218 ? -0.971 -7.149 21.734 1.00 98.12 218 ILE A O 1
ATOM 1701 N N . ALA A 1 219 ? 0.007 -6.009 20.075 1.00 97.00 219 ALA A N 1
ATOM 1702 C CA . ALA A 1 219 ? 1.123 -6.928 19.886 1.00 97.00 219 ALA A CA 1
ATOM 1703 C C . ALA A 1 219 ? 2.206 -6.835 20.985 1.00 97.00 219 ALA A C 1
ATOM 1705 O O . ALA A 1 219 ? 3.400 -6.795 20.688 1.00 97.00 219 ALA A O 1
ATOM 1706 N N . TYR A 1 220 ? 1.813 -6.742 22.263 1.00 95.88 220 TYR A N 1
ATOM 1707 C CA . TYR A 1 220 ? 2.750 -6.616 23.392 1.00 95.88 220 TYR A CA 1
ATOM 1708 C C . TYR A 1 220 ? 3.741 -7.791 23.433 1.00 95.88 220 TYR A C 1
ATOM 1710 O O . TYR A 1 220 ? 4.948 -7.585 23.565 1.00 95.88 220 TYR A O 1
ATOM 1718 N N . SER A 1 221 ? 3.253 -9.014 23.189 1.00 93.12 221 SER A N 1
ATOM 1719 C CA . SER A 1 221 ? 4.084 -10.225 23.094 1.00 93.12 221 SER A CA 1
ATOM 1720 C C . SER A 1 221 ? 5.122 -10.161 21.964 1.00 93.12 221 SER A C 1
ATOM 1722 O O . SER A 1 221 ? 6.172 -10.792 22.043 1.00 93.12 221 SER A O 1
ATOM 1724 N N . GLU A 1 222 ? 4.856 -9.381 20.918 1.00 92.88 222 GLU A N 1
ATOM 1725 C CA . GLU A 1 222 ? 5.748 -9.116 19.789 1.00 92.88 222 GLU A CA 1
ATOM 1726 C C . GLU A 1 222 ? 6.614 -7.860 19.992 1.00 92.88 222 GLU A C 1
ATOM 1728 O O . GLU A 1 222 ? 7.335 -7.451 19.079 1.00 92.88 222 GLU A O 1
ATOM 1733 N N . GLY A 1 223 ? 6.550 -7.241 21.172 1.00 93.00 223 GLY A N 1
ATOM 1734 C CA . GLY A 1 223 ? 7.358 -6.085 21.548 1.00 93.00 223 GLY A CA 1
ATOM 1735 C C . GLY A 1 223 ? 6.709 -4.729 21.281 1.00 93.00 223 GLY A C 1
ATOM 1736 O O . GLY A 1 223 ? 7.414 -3.726 21.330 1.00 93.00 223 GLY A O 1
ATOM 1737 N N . TYR A 1 224 ? 5.400 -4.672 21.002 1.00 95.56 224 TYR A N 1
ATOM 1738 C CA . TYR A 1 224 ? 4.706 -3.397 20.809 1.00 95.56 224 TYR A CA 1
ATOM 1739 C C . TYR A 1 224 ? 4.884 -2.471 22.013 1.00 95.56 224 TYR A C 1
ATOM 1741 O O . TYR A 1 224 ? 4.609 -2.840 23.157 1.00 95.56 224 TYR A O 1
ATOM 1749 N N . SER A 1 225 ? 5.262 -1.233 21.718 1.00 92.75 225 SER A N 1
ATOM 1750 C CA . SER A 1 225 ? 5.233 -0.112 22.644 1.00 92.75 225 SER A CA 1
ATOM 1751 C C . SER A 1 225 ? 4.568 1.064 21.949 1.00 92.75 225 SER A C 1
ATOM 1753 O O . SER A 1 225 ? 4.831 1.337 20.779 1.00 92.75 225 SER A O 1
ATOM 1755 N N . LYS A 1 226 ? 3.737 1.810 22.679 1.00 92.88 226 LYS A N 1
ATOM 1756 C CA . LYS A 1 226 ? 3.141 3.042 22.149 1.00 92.88 226 LYS A CA 1
ATOM 1757 C C . LYS A 1 226 ? 4.151 4.177 21.936 1.00 92.88 226 LYS A C 1
ATOM 1759 O O . LYS A 1 226 ? 3.795 5.169 21.299 1.00 92.88 226 LYS A O 1
ATOM 1764 N N . GLY A 1 227 ? 5.369 4.032 22.465 1.00 92.19 227 GLY A N 1
ATOM 1765 C CA . GLY A 1 227 ? 6.391 5.074 22.478 1.00 92.19 227 GLY A CA 1
ATOM 1766 C C . GLY A 1 227 ? 6.182 6.115 23.582 1.00 92.19 227 GLY A C 1
ATOM 1767 O O . GLY A 1 227 ? 5.296 6.000 24.433 1.00 92.19 227 GLY A O 1
ATOM 1768 N N . SER A 1 228 ? 7.039 7.129 23.572 1.00 93.44 228 SER A N 1
ATOM 1769 C CA . SER A 1 228 ? 6.981 8.298 24.456 1.00 93.44 228 SER A CA 1
ATOM 1770 C C . SER A 1 228 ? 6.415 9.537 23.760 1.00 93.44 228 SER A C 1
ATOM 1772 O O . SER A 1 228 ? 5.869 10.423 24.423 1.00 93.44 228 SER A O 1
ATOM 1774 N N . SER A 1 229 ? 6.510 9.586 22.430 1.00 93.94 229 SER A N 1
ATOM 1775 C CA . SER A 1 229 ? 5.988 10.679 21.619 1.00 93.94 229 SER A CA 1
ATOM 1776 C C . SER A 1 229 ? 4.467 10.607 21.478 1.00 93.94 229 SER A C 1
ATOM 1778 O O . SER A 1 229 ? 3.887 9.552 21.219 1.00 93.94 229 SER A O 1
ATOM 1780 N N . VAL A 1 230 ? 3.810 11.761 21.619 1.00 95.81 230 VAL A N 1
ATOM 1781 C CA . VAL A 1 230 ? 2.361 11.878 21.425 1.00 95.81 230 VAL A CA 1
ATOM 1782 C C . VAL A 1 230 ? 2.053 11.886 19.935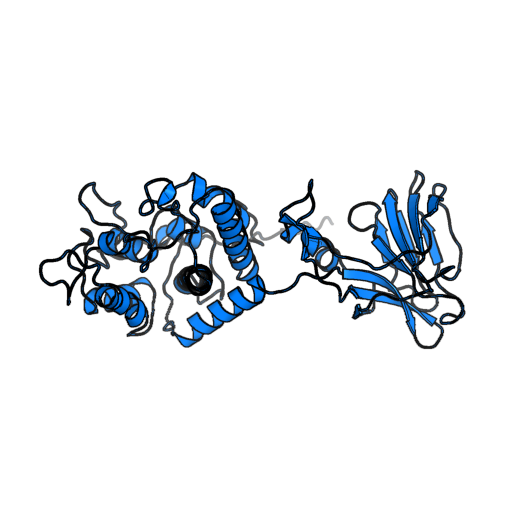 1.00 95.81 230 VAL A C 1
ATOM 1784 O O . VAL A 1 230 ? 2.536 12.751 19.207 1.00 95.81 230 VAL A O 1
ATOM 1787 N N . LYS A 1 231 ? 1.199 10.962 19.497 1.00 95.38 231 LYS A N 1
ATOM 1788 C CA . LYS A 1 231 ? 0.761 10.869 18.106 1.00 95.38 231 LYS A CA 1
ATOM 1789 C C . LYS A 1 231 ? -0.310 11.921 17.792 1.00 95.38 231 LYS A C 1
ATOM 1791 O O . LYS A 1 231 ? -1.388 11.895 18.391 1.00 95.38 231 LYS A O 1
ATOM 1796 N N . THR A 1 232 ? -0.037 12.844 16.867 1.00 93.38 232 THR A N 1
ATOM 1797 C CA . THR A 1 232 ? -0.941 13.965 16.527 1.00 93.38 232 THR A CA 1
ATOM 1798 C C . THR A 1 232 ? -1.808 13.712 15.288 1.00 93.38 232 THR A C 1
ATOM 1800 O O . THR A 1 232 ? -1.518 12.821 14.490 1.00 93.38 232 THR A O 1
ATOM 1803 N N . GLN A 1 233 ? -2.858 14.528 15.112 1.00 88.12 233 GLN A N 1
ATOM 1804 C CA . GLN A 1 233 ? -3.691 14.529 13.902 1.00 88.12 233 GLN A CA 1
ATOM 1805 C C . GLN A 1 233 ? -2.889 14.927 12.653 1.00 88.12 233 GLN A C 1
ATOM 1807 O O . GLN A 1 233 ? -3.014 14.278 11.628 1.00 88.12 233 GLN A O 1
ATOM 1812 N N . GLU A 1 234 ? -2.007 15.925 12.758 1.00 90.75 234 GLU A N 1
ATOM 1813 C CA . GLU A 1 234 ? -1.173 16.396 11.639 1.00 90.75 234 GLU A CA 1
ATOM 1814 C C . GLU A 1 234 ? -0.303 15.274 11.051 1.00 90.75 234 GLU A C 1
ATOM 1816 O O . GLU A 1 234 ? -0.156 15.153 9.839 1.00 90.75 234 GLU A O 1
ATOM 1821 N N . GLN A 1 235 ? 0.242 14.410 11.908 1.00 92.12 235 GLN A N 1
ATOM 1822 C CA . GLN A 1 235 ? 1.035 13.258 11.476 1.00 92.12 235 GLN A CA 1
ATOM 1823 C C . GLN A 1 235 ? 0.177 12.168 10.816 1.00 92.12 235 GLN A C 1
ATOM 1825 O O . GLN A 1 235 ? 0.638 11.517 9.879 1.00 92.12 235 GLN A O 1
ATOM 1830 N N . LEU A 1 236 ? -1.062 11.974 11.283 1.00 91.00 236 LEU A N 1
ATOM 1831 C CA . LEU A 1 236 ? -2.015 11.063 10.648 1.00 91.00 236 LEU A CA 1
ATOM 1832 C C . LEU A 1 236 ? -2.427 11.582 9.262 1.00 91.00 236 LEU A C 1
ATOM 1834 O O . LEU A 1 236 ? -2.415 10.810 8.305 1.00 91.00 236 LEU A O 1
ATOM 1838 N N . ASP A 1 237 ? -2.717 12.879 9.148 1.00 87.25 237 ASP A N 1
ATOM 1839 C CA . ASP A 1 237 ? -3.066 13.534 7.883 1.00 87.25 237 ASP A CA 1
ATOM 1840 C C . ASP A 1 237 ? -1.903 13.434 6.882 1.00 87.25 237 ASP A C 1
ATOM 1842 O O . ASP A 1 237 ? -2.103 13.031 5.741 1.00 87.25 237 ASP A O 1
ATOM 1846 N N . ALA A 1 238 ? -0.662 13.671 7.324 1.00 89.94 238 ALA A N 1
ATOM 1847 C CA . ALA A 1 238 ? 0.522 13.503 6.479 1.00 89.94 238 ALA A CA 1
ATOM 1848 C C . ALA A 1 238 ? 0.706 12.054 5.985 1.00 89.94 238 ALA A C 1
ATOM 1850 O O . ALA A 1 238 ? 1.135 11.826 4.851 1.00 89.94 238 ALA A O 1
ATOM 1851 N N . MET A 1 239 ? 0.381 11.061 6.819 1.00 91.50 239 MET A N 1
ATOM 1852 C CA . MET A 1 239 ? 0.420 9.654 6.417 1.00 91.50 239 MET A CA 1
ATOM 1853 C C . MET A 1 239 ? -0.680 9.323 5.403 1.00 91.50 239 MET A C 1
ATOM 1855 O O . MET A 1 239 ? -0.419 8.609 4.433 1.00 91.50 239 MET A O 1
ATOM 1859 N N . LEU A 1 240 ? -1.886 9.859 5.600 1.00 90.44 240 LEU A N 1
ATOM 1860 C CA . LEU A 1 240 ? -2.984 9.735 4.648 1.00 90.44 240 LEU A CA 1
ATOM 1861 C C . LEU A 1 240 ? -2.619 10.361 3.295 1.00 90.44 240 LEU A C 1
ATOM 1863 O O . LEU A 1 240 ? -2.761 9.698 2.269 1.00 90.44 240 LEU A O 1
ATOM 1867 N N . ASP A 1 241 ? -2.076 11.577 3.287 1.00 84.31 241 ASP A N 1
ATOM 1868 C CA . ASP A 1 241 ? -1.630 12.262 2.070 1.00 84.31 241 ASP A CA 1
ATOM 1869 C C . ASP A 1 241 ? -0.568 11.448 1.318 1.00 84.31 241 ASP A C 1
ATOM 1871 O O . ASP A 1 241 ? -0.627 11.316 0.092 1.00 84.31 241 ASP A O 1
ATOM 1875 N N . ALA A 1 242 ? 0.382 10.842 2.040 1.00 86.94 242 ALA A N 1
ATOM 1876 C CA . ALA A 1 242 ? 1.384 9.965 1.442 1.00 86.94 242 ALA A CA 1
ATOM 1877 C C . ALA A 1 242 ? 0.745 8.730 0.782 1.00 86.94 242 ALA A C 1
ATOM 1879 O O . ALA A 1 242 ? 1.086 8.390 -0.353 1.00 86.94 242 ALA A O 1
ATOM 1880 N N . LEU A 1 243 ? -0.210 8.079 1.455 1.00 87.88 243 LEU A N 1
ATOM 1881 C CA . LEU A 1 243 ? -0.925 6.922 0.911 1.00 87.88 243 LEU A CA 1
ATOM 1882 C C . LEU A 1 243 ? -1.784 7.291 -0.305 1.00 87.88 243 LEU A C 1
ATOM 1884 O O . LEU A 1 243 ? -1.751 6.576 -1.304 1.00 87.88 243 LEU A O 1
ATOM 1888 N N . LEU A 1 244 ? -2.515 8.409 -0.258 1.00 82.19 244 LEU A N 1
ATOM 1889 C CA . LEU A 1 244 ? -3.335 8.893 -1.374 1.00 82.19 244 LEU A CA 1
ATOM 1890 C C . LEU A 1 244 ? -2.477 9.309 -2.575 1.00 82.19 244 LEU A C 1
ATOM 1892 O O . LEU A 1 244 ? -2.827 9.012 -3.722 1.00 82.19 244 LEU A O 1
ATOM 1896 N N . SER A 1 245 ? -1.322 9.930 -2.329 1.00 78.56 245 SER A N 1
ATOM 1897 C CA . SER A 1 245 ? -0.327 10.225 -3.363 1.00 78.56 245 SER A CA 1
ATOM 1898 C C . SER A 1 245 ? 0.154 8.943 -4.045 1.00 78.56 245 SER A C 1
ATOM 1900 O O . SER A 1 245 ? 0.171 8.870 -5.267 1.00 78.56 245 SER A O 1
ATOM 1902 N N . LEU A 1 246 ? 0.442 7.883 -3.284 1.00 79.75 246 LEU A N 1
ATOM 1903 C CA . LEU A 1 246 ? 0.851 6.580 -3.826 1.00 79.75 246 LEU A CA 1
ATOM 1904 C C . LEU A 1 246 ? -0.289 5.836 -4.541 1.00 79.75 246 LEU A C 1
ATOM 1906 O O . LEU A 1 246 ? -0.060 5.164 -5.545 1.00 79.75 246 LEU A O 1
ATOM 1910 N N . ALA A 1 247 ? -1.525 5.974 -4.061 1.00 68.12 247 ALA A N 1
ATOM 1911 C CA . ALA A 1 247 ? -2.714 5.395 -4.683 1.00 68.12 247 ALA A CA 1
ATOM 1912 C C . ALA A 1 247 ? -2.997 5.991 -6.069 1.00 68.12 247 ALA A C 1
ATOM 1914 O O . ALA A 1 247 ? -3.435 5.286 -6.985 1.00 68.12 247 ALA A O 1
ATOM 1915 N N . THR A 1 248 ? -2.734 7.292 -6.204 1.00 61.72 248 THR A N 1
ATOM 1916 C CA . THR A 1 248 ? -2.931 8.080 -7.425 1.00 61.72 248 THR A CA 1
ATOM 1917 C C . THR A 1 248 ? -1.659 8.222 -8.259 1.00 61.72 248 THR A C 1
ATOM 1919 O O . THR A 1 248 ? -1.743 8.666 -9.406 1.00 61.72 248 THR A O 1
ATOM 1922 N N . ALA A 1 249 ? -0.500 7.808 -7.728 1.00 59.75 249 ALA A N 1
ATOM 1923 C CA . ALA A 1 249 ? 0.780 7.844 -8.416 1.00 59.75 249 ALA A CA 1
ATOM 1924 C C . ALA A 1 249 ? 0.673 7.039 -9.704 1.00 59.75 249 ALA A C 1
ATOM 1926 O O . ALA A 1 249 ? 0.535 5.810 -9.711 1.00 59.75 249 ALA A O 1
ATOM 1927 N N . GLN A 1 250 ? 0.713 7.759 -10.819 1.00 62.62 250 GLN A N 1
ATOM 1928 C CA . GLN A 1 250 ? 0.705 7.113 -12.107 1.00 62.62 250 GLN A CA 1
ATOM 1929 C C . GLN A 1 250 ? 2.044 6.422 -12.310 1.00 62.62 250 GLN A C 1
ATOM 1931 O O . GLN A 1 250 ? 3.106 7.022 -12.170 1.00 62.62 250 GLN A O 1
ATOM 1936 N N . LEU A 1 251 ? 1.979 5.125 -12.585 1.00 73.31 251 LEU A N 1
ATOM 1937 C CA . LEU A 1 251 ? 3.161 4.339 -12.878 1.00 73.31 251 LEU A CA 1
ATOM 1938 C C . LEU A 1 251 ? 3.576 4.647 -14.308 1.00 73.31 251 LEU A C 1
ATOM 1940 O O . LEU A 1 251 ? 2.739 4.686 -15.207 1.00 73.31 251 LEU A O 1
ATOM 1944 N N . TYR A 1 252 ? 4.862 4.883 -14.511 1.00 83.25 252 TYR A N 1
ATOM 1945 C CA . TYR A 1 252 ? 5.438 5.191 -15.812 1.00 83.25 252 TYR A CA 1
ATOM 1946 C C . TYR A 1 252 ? 6.425 4.098 -16.198 1.00 83.25 252 TYR A C 1
ATOM 1948 O O . TYR A 1 252 ? 7.004 3.429 -15.340 1.00 83.25 252 TYR A O 1
ATOM 1956 N N . LEU A 1 253 ? 6.609 3.904 -17.500 1.00 88.56 253 LEU A N 1
ATOM 1957 C CA . LEU A 1 253 ? 7.593 2.959 -18.002 1.00 88.56 253 LEU A CA 1
ATOM 1958 C C . LEU A 1 253 ? 8.976 3.612 -17.982 1.00 88.56 253 LEU A C 1
ATOM 1960 O O . LEU A 1 253 ? 9.198 4.598 -18.684 1.00 88.56 253 LEU A O 1
ATOM 1964 N N . ASN A 1 254 ? 9.909 3.022 -17.238 1.00 91.88 254 ASN A N 1
ATOM 1965 C CA . ASN A 1 254 ? 11.318 3.383 -17.328 1.00 91.88 254 ASN A CA 1
ATOM 1966 C C . ASN A 1 254 ? 12.032 2.461 -18.320 1.00 91.88 254 ASN A C 1
ATOM 1968 O O . ASN A 1 254 ? 11.795 1.251 -18.325 1.00 91.88 254 ASN A O 1
ATOM 1972 N N . VAL A 1 255 ? 12.914 3.016 -19.148 1.00 93.69 255 VAL A N 1
ATOM 1973 C CA . VAL A 1 255 ? 13.690 2.271 -20.147 1.00 93.69 255 VAL A CA 1
ATOM 1974 C C . VAL A 1 255 ? 15.114 2.791 -20.238 1.00 93.69 255 VAL A C 1
ATOM 1976 O O . VAL A 1 255 ? 15.358 3.997 -20.197 1.00 93.69 255 VAL A O 1
ATOM 1979 N N . THR A 1 256 ? 16.060 1.874 -20.429 1.00 95.25 256 THR A N 1
ATOM 1980 C CA . THR A 1 256 ? 17.402 2.257 -20.867 1.00 95.25 256 THR A CA 1
ATOM 1981 C C . THR A 1 256 ? 17.307 2.787 -22.293 1.00 95.25 256 THR A C 1
ATOM 1983 O O . THR A 1 256 ? 16.712 2.144 -23.164 1.00 95.25 256 THR A O 1
ATOM 1986 N N . ALA A 1 257 ? 17.896 3.950 -22.536 1.00 96.81 257 ALA A N 1
ATOM 1987 C CA . ALA A 1 257 ? 17.886 4.613 -23.824 1.00 96.81 257 ALA A CA 1
ATOM 1988 C C . ALA A 1 257 ? 19.303 4.893 -24.331 1.00 96.81 257 ALA A C 1
ATOM 1990 O O . ALA A 1 257 ? 20.210 5.219 -23.562 1.00 96.81 257 ALA A O 1
ATOM 1991 N N . LEU A 1 258 ? 19.472 4.770 -25.648 1.00 97.12 258 LEU A N 1
ATOM 1992 C CA . LEU A 1 258 ? 20.645 5.242 -26.376 1.00 97.12 258 LEU A CA 1
ATOM 1993 C C . LEU A 1 258 ? 20.327 6.647 -26.888 1.00 97.12 258 LEU A C 1
ATOM 1995 O O . LEU A 1 258 ? 19.669 6.807 -27.917 1.00 97.12 258 LEU A O 1
ATOM 1999 N N . GLY A 1 259 ? 20.703 7.650 -26.101 1.00 95.31 259 GLY A N 1
ATOM 2000 C CA . GLY A 1 259 ? 20.470 9.062 -26.381 1.00 95.31 259 GLY A CA 1
ATOM 2001 C C . GLY A 1 259 ? 21.615 9.697 -27.165 1.00 95.31 259 GLY A C 1
ATOM 2002 O O . GLY A 1 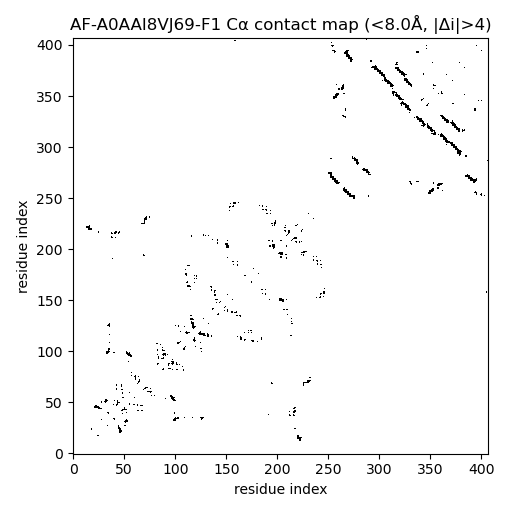259 ? 22.558 9.032 -27.599 1.00 95.31 259 GLY A O 1
ATOM 2003 N N . ALA A 1 260 ? 21.548 11.014 -27.336 1.00 93.69 260 ALA A N 1
ATOM 2004 C CA . ALA A 1 260 ? 22.672 11.787 -27.840 1.00 93.69 260 ALA A CA 1
ATOM 2005 C C . ALA A 1 260 ? 22.718 13.173 -27.194 1.00 93.69 260 ALA A C 1
ATOM 2007 O O . ALA A 1 260 ? 21.696 13.852 -27.089 1.00 93.69 260 ALA A O 1
ATOM 2008 N N . ALA A 1 261 ? 23.919 13.603 -26.818 1.00 92.56 261 ALA A N 1
ATOM 2009 C CA . ALA A 1 261 ? 24.205 14.930 -26.291 1.00 92.56 261 ALA A CA 1
ATOM 2010 C C . ALA A 1 261 ? 25.507 15.442 -26.917 1.00 92.56 261 ALA A C 1
ATOM 2012 O O . ALA A 1 261 ? 26.464 14.686 -27.079 1.00 92.56 261 ALA A O 1
ATOM 2013 N N . ASP A 1 262 ? 25.528 16.715 -27.317 1.00 92.62 262 ASP A N 1
ATOM 2014 C CA . ASP A 1 262 ? 26.703 17.378 -27.903 1.00 92.62 262 ASP A CA 1
ATOM 2015 C C . ASP A 1 262 ? 27.341 16.623 -29.091 1.00 92.62 262 ASP A C 1
ATOM 2017 O O . ASP A 1 262 ? 28.555 16.636 -29.293 1.00 92.62 262 ASP A O 1
ATOM 2021 N N . GLY A 1 263 ? 26.519 15.943 -29.900 1.00 93.12 263 GLY A N 1
ATOM 2022 C CA . GLY A 1 263 ? 26.977 15.178 -31.066 1.00 93.12 263 GLY A CA 1
ATOM 2023 C C . GLY A 1 263 ? 27.569 13.798 -30.746 1.00 93.12 263 GLY A C 1
ATOM 2024 O O . GLY A 1 263 ? 28.032 13.112 -31.667 1.00 93.12 263 GLY A O 1
ATOM 2025 N N . ALA A 1 264 ? 27.550 13.375 -29.478 1.00 93.38 264 ALA A N 1
ATOM 2026 C CA . ALA A 1 264 ? 28.011 12.074 -28.998 1.00 93.38 264 ALA A CA 1
ATOM 2027 C C . ALA A 1 264 ? 26.838 11.225 -28.482 1.00 93.38 264 ALA A C 1
ATOM 2029 O O . ALA A 1 264 ? 25.842 11.756 -28.001 1.00 93.38 264 ALA A O 1
ATOM 2030 N N . SER A 1 265 ? 26.942 9.899 -28.604 1.00 95.31 265 SER A N 1
ATOM 2031 C CA . SER A 1 265 ? 25.930 8.986 -28.050 1.00 95.31 265 SER A CA 1
ATOM 2032 C C . SER A 1 265 ? 26.025 8.902 -26.533 1.00 95.31 265 SER A C 1
ATOM 2034 O O . SER A 1 265 ? 27.122 8.899 -25.973 1.00 95.31 265 SER A O 1
ATOM 2036 N N . THR A 1 266 ? 24.878 8.763 -25.880 1.00 94.75 266 THR A N 1
ATOM 2037 C CA . THR A 1 266 ? 24.759 8.597 -24.431 1.00 94.75 266 THR A CA 1
ATOM 2038 C C . THR A 1 266 ? 24.003 7.315 -24.098 1.00 94.75 266 THR A C 1
ATOM 2040 O O . THR A 1 266 ? 23.241 6.790 -24.906 1.00 94.75 266 THR A O 1
ATOM 2043 N N . ILE A 1 267 ? 24.237 6.790 -22.896 1.00 95.81 267 ILE A N 1
ATOM 2044 C CA . ILE A 1 267 ? 23.392 5.762 -22.285 1.00 95.81 267 ILE A CA 1
ATOM 2045 C C . ILE A 1 267 ? 22.710 6.432 -21.101 1.00 95.81 267 ILE A C 1
ATOM 2047 O O . ILE A 1 267 ? 23.387 7.029 -20.260 1.00 95.81 267 ILE A O 1
ATOM 2051 N N . GLU A 1 268 ? 21.387 6.363 -21.062 1.00 95.19 268 GLU A N 1
ATOM 2052 C CA . GLU A 1 268 ? 20.547 7.095 -20.115 1.00 95.19 268 GLU A CA 1
ATOM 2053 C C . GLU A 1 268 ? 19.405 6.208 -19.616 1.00 95.19 268 GLU A C 1
ATOM 2055 O O . GLU A 1 268 ? 18.977 5.282 -20.310 1.00 95.19 268 GLU A O 1
ATOM 2060 N N . CYS A 1 269 ? 18.890 6.512 -18.426 1.00 94.75 269 CYS A N 1
ATOM 2061 C CA . CYS A 1 269 ? 17.631 5.958 -17.954 1.00 94.75 269 CYS A CA 1
ATOM 2062 C C . CYS A 1 269 ? 16.525 6.986 -18.179 1.00 94.75 269 CYS A C 1
ATOM 2064 O O . CYS A 1 269 ? 16.585 8.102 -17.656 1.00 94.75 269 CYS A O 1
ATOM 2066 N N . TRP A 1 270 ? 15.535 6.628 -18.991 1.00 95.38 270 TRP A N 1
ATOM 2067 C CA . TRP A 1 270 ? 14.411 7.494 -19.336 1.00 95.38 270 TRP A CA 1
ATOM 2068 C C . TRP A 1 270 ? 13.139 7.009 -18.664 1.00 95.38 270 TRP A C 1
ATOM 2070 O O . TRP A 1 270 ? 12.840 5.820 -18.715 1.00 95.38 270 TRP A O 1
ATOM 2080 N N . GLN A 1 271 ? 12.349 7.938 -18.131 1.00 92.88 271 GLN A N 1
ATOM 2081 C CA . GLN A 1 271 ? 10.957 7.705 -17.765 1.00 92.88 271 GLN A CA 1
ATOM 2082 C C . GLN A 1 271 ? 10.053 8.216 -18.886 1.00 92.88 271 GLN A C 1
ATOM 2084 O O . GLN A 1 271 ? 10.032 9.410 -19.185 1.00 92.88 271 GLN A O 1
ATOM 2089 N N . VAL A 1 272 ? 9.301 7.322 -19.524 1.00 92.88 272 VAL A N 1
ATOM 2090 C CA . VAL A 1 272 ? 8.345 7.675 -20.581 1.00 92.88 272 VAL A CA 1
ATOM 2091 C C . VAL A 1 272 ? 7.148 8.382 -19.952 1.00 92.88 272 VAL A C 1
ATOM 2093 O O . VAL A 1 272 ? 6.532 7.848 -19.040 1.00 92.88 272 VAL A O 1
ATOM 2096 N N . LYS A 1 273 ? 6.770 9.556 -20.471 1.00 89.81 273 LYS A N 1
ATOM 2097 C CA . LYS A 1 273 ? 5.681 10.400 -19.935 1.00 89.81 273 LYS A CA 1
ATOM 2098 C C . LYS A 1 273 ? 4.280 9.849 -20.158 1.00 89.81 273 LYS A C 1
ATOM 2100 O O . LYS A 1 273 ? 3.321 10.418 -19.651 1.00 89.81 273 LYS A O 1
ATOM 2105 N N . SER A 1 274 ? 4.142 8.783 -20.936 1.00 85.25 274 SER A N 1
ATOM 2106 C CA . SER A 1 274 ? 2.884 8.062 -21.091 1.00 85.25 274 SER A CA 1
ATOM 2107 C C . SER A 1 274 ? 2.720 7.111 -19.907 1.00 85.25 274 SER A C 1
ATOM 2109 O O . SER A 1 274 ? 3.436 6.108 -19.842 1.00 85.25 274 SER A O 1
ATOM 2111 N N . PRO A 1 275 ? 1.811 7.402 -18.964 1.00 82.56 275 PRO A N 1
ATOM 2112 C CA . PRO A 1 275 ? 1.615 6.534 -17.819 1.00 82.56 275 PRO A CA 1
ATOM 2113 C C . PRO A 1 275 ? 0.938 5.224 -18.221 1.00 82.56 275 PRO A C 1
ATOM 2115 O O . PRO A 1 275 ? 0.232 5.140 -19.231 1.00 82.56 275 PRO A O 1
ATOM 2118 N N . PHE A 1 276 ? 1.080 4.218 -17.366 1.00 80.56 276 PHE A N 1
ATOM 2119 C CA . PHE A 1 276 ? 0.217 3.053 -17.381 1.00 80.56 276 PHE A CA 1
ATOM 2120 C C . PHE A 1 276 ? -1.224 3.473 -17.069 1.00 80.56 276 PHE A C 1
ATOM 2122 O O . PHE A 1 276 ? -1.513 4.151 -16.079 1.00 80.56 276 PHE A O 1
ATOM 2129 N N . ALA A 1 277 ? -2.133 3.049 -17.934 1.00 74.25 277 ALA A N 1
ATOM 2130 C CA . ALA A 1 277 ? -3.569 3.077 -17.731 1.00 74.25 277 ALA A CA 1
ATOM 2131 C C . ALA A 1 277 ? -4.068 1.676 -17.356 1.00 74.25 277 ALA A C 1
ATOM 2133 O O . ALA A 1 277 ? -3.369 0.678 -17.536 1.00 74.25 277 ALA A O 1
ATOM 2134 N N . VAL A 1 278 ? -5.300 1.598 -16.857 1.00 67.88 278 VAL A N 1
ATOM 2135 C CA . VAL A 1 278 ? -5.992 0.320 -16.666 1.00 67.88 278 VAL A CA 1
ATOM 2136 C C . VAL A 1 278 ? -6.632 -0.081 -17.992 1.00 67.88 278 VAL A C 1
ATOM 2138 O O . VAL A 1 278 ? -7.461 0.652 -18.530 1.00 67.88 278 VAL A O 1
ATOM 2141 N N . ALA A 1 279 ? -6.244 -1.236 -18.525 1.00 68.88 279 ALA A N 1
ATOM 2142 C CA . ALA A 1 279 ? -6.802 -1.786 -19.749 1.00 68.88 279 ALA A CA 1
ATOM 2143 C C . ALA A 1 279 ? -8.278 -2.158 -19.550 1.00 68.88 279 ALA A C 1
ATOM 2145 O O . ALA A 1 279 ? -8.651 -2.781 -18.553 1.00 68.88 279 ALA A O 1
ATOM 2146 N N . THR A 1 280 ? -9.115 -1.791 -20.518 1.00 72.44 280 THR A N 1
ATOM 2147 C CA . THR A 1 280 ? -10.548 -2.136 -20.569 1.00 72.44 280 THR A CA 1
ATOM 2148 C C . THR A 1 280 ? -10.875 -3.109 -21.701 1.00 72.44 280 THR A C 1
ATOM 2150 O O . THR A 1 280 ? -12.012 -3.568 -21.812 1.00 72.44 280 THR A O 1
ATOM 2153 N N . ASP A 1 281 ? -9.882 -3.444 -22.524 1.00 70.38 281 ASP A N 1
ATOM 2154 C CA . ASP A 1 281 ? -10.036 -4.324 -23.673 1.00 70.38 281 ASP A CA 1
ATOM 2155 C C . ASP A 1 281 ? -10.349 -5.766 -23.254 1.00 70.38 281 ASP A C 1
ATOM 2157 O O . ASP A 1 281 ? -9.871 -6.286 -22.239 1.00 70.38 281 ASP A O 1
ATOM 2161 N N . ALA A 1 282 ? -11.157 -6.443 -24.071 1.00 71.12 282 ALA A N 1
ATOM 2162 C CA . ALA A 1 282 ? -11.488 -7.843 -23.856 1.00 71.12 282 ALA A CA 1
ATOM 2163 C C . ALA A 1 282 ? -10.217 -8.714 -23.899 1.00 71.12 282 ALA A C 1
ATOM 2165 O O . ALA A 1 282 ? -9.465 -8.684 -24.869 1.00 71.12 282 ALA A O 1
ATOM 2166 N N . GLY A 1 283 ? -10.007 -9.524 -22.856 1.00 67.31 283 GLY A N 1
ATOM 2167 C CA . GLY A 1 283 ? -8.849 -10.417 -22.715 1.00 67.31 283 GLY A CA 1
ATOM 2168 C C . GLY A 1 283 ? -7.783 -9.933 -21.727 1.00 67.31 283 GLY A C 1
ATOM 2169 O O . GLY A 1 283 ? -7.055 -10.766 -21.195 1.00 67.31 283 GLY A O 1
ATOM 2170 N N . THR A 1 284 ? -7.739 -8.636 -21.411 1.00 66.31 284 THR A N 1
ATOM 2171 C CA . THR A 1 284 ? -6.834 -8.051 -20.401 1.00 66.31 284 THR A CA 1
ATOM 2172 C C . THR A 1 284 ? -7.498 -6.994 -19.492 1.00 66.31 284 THR A C 1
ATOM 2174 O O . THR A 1 284 ? -6.819 -6.050 -19.078 1.00 66.31 284 THR A O 1
ATOM 2177 N N . PRO A 1 285 ? -8.803 -7.085 -19.140 1.00 51.66 285 PRO A N 1
ATOM 2178 C CA . PRO A 1 285 ? -9.436 -6.055 -18.324 1.00 51.66 285 PRO A CA 1
ATOM 2179 C C . PRO A 1 285 ? -8.793 -5.986 -16.933 1.00 51.66 285 PRO A C 1
ATOM 2181 O O . PRO A 1 285 ? -8.614 -7.004 -16.260 1.00 51.66 285 PRO A O 1
ATOM 2184 N N . GLY A 1 286 ? -8.461 -4.775 -16.492 1.00 50.56 286 GLY A N 1
ATOM 2185 C CA . GLY A 1 286 ? -7.818 -4.530 -15.201 1.00 50.56 286 GLY A CA 1
ATOM 2186 C C . GLY A 1 286 ? -6.287 -4.596 -15.218 1.00 50.56 286 GLY A C 1
ATOM 2187 O O . GLY A 1 286 ? -5.674 -4.240 -14.217 1.00 50.56 286 GLY A O 1
ATOM 2188 N N . SER A 1 287 ? -5.657 -5.021 -16.319 1.00 63.00 287 SER A N 1
ATOM 2189 C CA . SER A 1 287 ? -4.193 -5.031 -16.450 1.00 63.00 287 SER A CA 1
ATOM 2190 C C . SER A 1 287 ? -3.630 -3.627 -16.677 1.00 63.00 287 SER A C 1
ATOM 2192 O O . SER A 1 287 ? -4.311 -2.756 -17.213 1.00 63.00 287 SER A O 1
ATOM 2194 N N . ALA A 1 288 ? -2.364 -3.405 -16.325 1.00 71.31 288 ALA A N 1
ATOM 2195 C CA . ALA A 1 288 ? -1.672 -2.167 -16.662 1.00 71.31 288 ALA A CA 1
ATOM 2196 C C . ALA A 1 288 ? -1.251 -2.153 -18.143 1.00 71.31 288 ALA A C 1
ATOM 2198 O O . ALA A 1 288 ? -0.631 -3.101 -18.626 1.00 71.31 288 ALA A O 1
ATOM 2199 N N . ILE A 1 289 ? -1.556 -1.070 -18.860 1.00 78.62 289 ILE A N 1
ATOM 2200 C CA . ILE A 1 289 ? -1.177 -0.869 -20.264 1.00 78.62 289 ILE A CA 1
ATOM 2201 C C . ILE A 1 289 ? -0.588 0.526 -20.482 1.00 78.62 289 ILE A C 1
ATOM 2203 O O . ILE A 1 289 ? -1.171 1.519 -20.058 1.00 78.62 289 ILE A O 1
ATOM 2207 N N . ALA A 1 290 ? 0.550 0.616 -21.170 1.00 84.88 290 ALA A N 1
ATOM 2208 C CA . ALA A 1 290 ? 1.141 1.883 -21.600 1.00 84.88 290 ALA A CA 1
ATOM 2209 C C . ALA A 1 290 ? 1.194 1.941 -23.131 1.00 84.88 290 ALA A C 1
ATOM 2211 O O . ALA A 1 290 ? 1.606 0.984 -23.787 1.00 84.88 290 ALA A O 1
ATOM 2212 N N . GLN A 1 291 ? 0.780 3.072 -23.703 1.00 88.31 291 GLN A N 1
ATOM 2213 C CA . GLN A 1 291 ? 0.872 3.322 -25.142 1.00 88.31 291 GLN A CA 1
ATOM 2214 C C . GLN A 1 291 ? 2.228 3.953 -25.460 1.00 88.31 291 GLN A C 1
ATOM 2216 O O . GLN A 1 291 ? 2.518 5.053 -24.997 1.00 88.31 291 GLN A O 1
ATOM 2221 N N . LEU A 1 292 ? 3.050 3.267 -26.259 1.00 91.44 292 LEU A N 1
ATOM 2222 C CA . LEU A 1 292 ? 4.433 3.678 -26.560 1.00 91.44 292 LEU A CA 1
ATOM 2223 C C . LEU A 1 292 ? 4.584 4.451 -27.883 1.00 91.44 292 LEU A C 1
ATOM 2225 O O . LEU A 1 292 ? 5.703 4.729 -28.320 1.00 91.44 292 LEU A O 1
ATOM 2229 N N . GLY A 1 293 ? 3.459 4.810 -28.506 1.00 91.69 293 GLY A N 1
ATOM 2230 C CA . GLY A 1 293 ? 3.393 5.570 -29.754 1.00 91.69 293 GLY A CA 1
ATOM 2231 C C . GLY A 1 293 ? 3.205 4.711 -31.007 1.00 91.69 293 GLY A C 1
ATOM 2232 O O . GLY A 1 293 ? 3.188 3.481 -30.960 1.00 91.69 293 GLY A O 1
ATOM 2233 N N . ASN A 1 294 ? 3.041 5.387 -32.146 1.00 95.81 294 ASN A N 1
ATOM 2234 C CA . ASN A 1 294 ? 2.866 4.738 -33.443 1.00 95.81 294 ASN A CA 1
ATOM 2235 C C . ASN A 1 294 ? 4.213 4.295 -34.023 1.00 95.81 294 ASN A C 1
ATOM 2237 O O . ASN A 1 294 ? 5.209 5.018 -33.953 1.00 95.81 294 ASN A O 1
ATOM 2241 N N . ILE A 1 295 ? 4.220 3.134 -34.674 1.00 96.81 295 ILE A N 1
ATOM 2242 C CA . ILE A 1 295 ? 5.389 2.597 -35.378 1.00 96.81 295 ILE A CA 1
ATOM 2243 C C . ILE A 1 295 ? 5.206 2.713 -36.892 1.00 96.81 295 ILE A C 1
ATOM 2245 O O . ILE A 1 295 ? 4.086 2.651 -37.399 1.00 96.81 295 ILE A O 1
ATOM 2249 N N . ALA A 1 296 ? 6.308 2.864 -37.623 1.00 97.19 296 ALA A N 1
ATOM 2250 C CA . ALA A 1 296 ? 6.310 2.863 -39.083 1.00 97.19 296 ALA A CA 1
ATOM 2251 C C . ALA A 1 296 ? 6.233 1.438 -39.656 1.00 97.19 296 ALA A C 1
ATOM 2253 O O . ALA A 1 296 ? 5.542 1.195 -40.643 1.00 97.19 296 ALA A O 1
ATOM 2254 N N . ASN A 1 297 ? 6.968 0.500 -39.055 1.00 96.25 297 ASN A N 1
ATOM 2255 C CA . ASN A 1 297 ? 6.973 -0.919 -39.408 1.00 96.25 297 ASN A CA 1
ATOM 2256 C C . ASN A 1 297 ? 7.527 -1.741 -38.228 1.00 96.25 297 ASN A C 1
ATOM 2258 O O . ASN A 1 297 ? 8.011 -1.181 -37.246 1.00 96.25 297 ASN A O 1
ATOM 2262 N N . MET A 1 298 ? 7.492 -3.065 -38.345 1.00 96.94 298 MET A N 1
ATOM 2263 C CA . MET A 1 298 ? 8.085 -4.012 -37.411 1.00 96.94 298 MET A CA 1
ATOM 2264 C C . MET A 1 298 ? 8.997 -4.989 -38.158 1.00 96.94 298 MET A C 1
ATOM 2266 O O . MET A 1 298 ? 8.610 -5.554 -39.181 1.00 96.94 298 MET A O 1
ATOM 2270 N N . SER A 1 299 ? 10.181 -5.237 -37.603 1.00 97.56 299 SER A N 1
ATOM 2271 C CA . SER A 1 299 ? 11.139 -6.218 -38.119 1.00 97.56 299 SER A CA 1
ATOM 2272 C C . SER A 1 299 ? 11.485 -7.248 -37.051 1.00 97.56 299 SER A C 1
ATOM 2274 O O . SER A 1 299 ? 11.756 -6.895 -35.904 1.00 97.56 299 SER A O 1
ATOM 2276 N N . TYR A 1 300 ? 11.518 -8.521 -37.4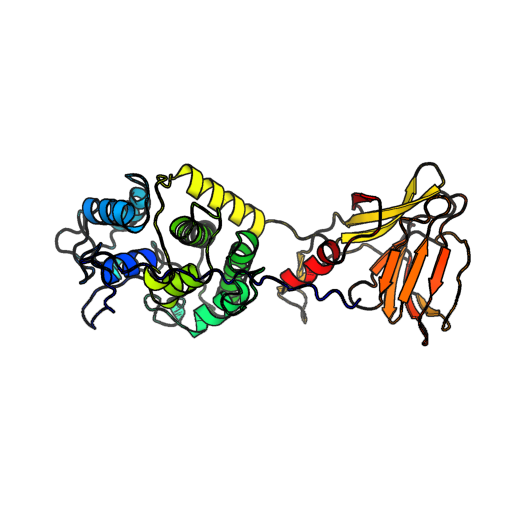42 1.00 97.38 300 TYR A N 1
ATOM 2277 C CA . TYR A 1 300 ? 12.019 -9.613 -36.611 1.00 97.38 300 TYR A CA 1
ATOM 2278 C C . TYR A 1 300 ? 13.498 -9.848 -36.916 1.00 97.38 300 TYR A C 1
ATOM 2280 O O . TYR A 1 300 ? 13.871 -10.061 -38.071 1.00 97.38 300 TYR A O 1
ATOM 2288 N N . LEU A 1 301 ? 14.335 -9.815 -35.886 1.00 95.06 301 LEU A N 1
ATOM 2289 C CA . LEU A 1 301 ? 15.782 -9.890 -36.001 1.00 95.06 301 LEU A CA 1
ATOM 2290 C C . LEU A 1 301 ? 16.311 -11.115 -35.249 1.00 95.06 301 LEU A C 1
ATOM 2292 O O . LEU A 1 301 ? 16.076 -11.271 -34.053 1.00 95.06 301 LEU A O 1
ATOM 2296 N N . ALA A 1 302 ? 17.068 -11.960 -35.949 1.00 96.94 302 ALA A N 1
ATOM 2297 C CA . ALA A 1 302 ? 17.794 -13.084 -35.365 1.00 96.94 302 ALA A CA 1
ATOM 2298 C C . ALA A 1 302 ? 19.299 -12.863 -35.546 1.00 96.94 302 ALA A C 1
ATOM 2300 O O . ALA A 1 302 ? 19.828 -12.980 -36.652 1.00 96.94 302 ALA A O 1
ATOM 2301 N N . ILE A 1 303 ? 19.982 -12.521 -34.457 1.00 96.50 303 ILE A N 1
ATOM 2302 C CA . ILE A 1 303 ? 21.410 -12.200 -34.461 1.00 96.50 303 ILE A CA 1
ATOM 2303 C C . ILE A 1 303 ? 22.203 -13.467 -34.132 1.00 96.50 303 ILE A C 1
ATOM 2305 O O . ILE A 1 303 ? 21.837 -14.170 -33.186 1.00 96.50 303 ILE A O 1
ATOM 2309 N N . PRO A 1 304 ? 23.282 -13.786 -34.873 1.00 97.44 304 PRO A N 1
ATOM 2310 C CA . PRO A 1 304 ? 24.111 -14.947 -34.577 1.00 97.44 304 PRO A CA 1
ATOM 2311 C C . PRO A 1 304 ? 24.685 -14.937 -33.147 1.00 97.44 304 PRO A C 1
ATOM 2313 O O . PRO A 1 304 ? 24.887 -13.868 -32.568 1.00 97.44 304 PRO A O 1
ATOM 2316 N N . PRO A 1 305 ? 25.000 -16.115 -32.582 1.00 96.19 305 PRO A N 1
ATOM 2317 C CA . PRO A 1 305 ? 25.743 -16.205 -31.328 1.00 96.19 305 PRO A CA 1
ATOM 2318 C C . PRO A 1 305 ? 27.082 -15.463 -31.406 1.00 96.19 305 PRO A C 1
ATOM 2320 O O . PRO A 1 305 ? 27.744 -15.507 -32.445 1.00 96.19 305 PRO A O 1
ATOM 2323 N N . ASN A 1 306 ? 27.517 -14.860 -30.297 1.00 95.06 306 ASN A N 1
ATOM 2324 C CA . ASN A 1 306 ? 28.815 -14.175 -30.183 1.00 95.06 306 ASN A CA 1
ATOM 2325 C C . ASN A 1 306 ? 29.074 -13.119 -31.279 1.00 95.06 306 ASN A C 1
ATOM 2327 O O . ASN A 1 306 ? 30.202 -12.957 -31.748 1.00 95.06 306 ASN A O 1
ATOM 2331 N N . PHE A 1 307 ? 28.026 -12.425 -31.720 1.00 97.12 307 PHE A N 1
ATOM 2332 C CA . PHE A 1 307 ? 28.106 -11.422 -32.777 1.00 97.12 307 PHE A CA 1
ATOM 2333 C C . PHE A 1 307 ? 28.513 -10.053 -32.221 1.00 97.12 307 PHE A C 1
ATOM 2335 O O . PHE A 1 307 ? 28.031 -9.628 -31.175 1.00 97.12 307 PHE A O 1
ATOM 2342 N N . ASP A 1 308 ? 29.365 -9.327 -32.940 1.00 96.62 308 ASP A N 1
ATOM 2343 C CA . ASP A 1 308 ? 29.730 -7.946 -32.621 1.00 96.62 308 ASP A CA 1
ATOM 2344 C C . ASP A 1 308 ? 29.187 -7.040 -33.724 1.00 96.62 308 ASP A C 1
ATOM 2346 O O . ASP A 1 308 ? 29.618 -7.136 -34.873 1.00 96.62 308 ASP A O 1
ATOM 2350 N N . GLY A 1 309 ? 28.228 -6.179 -33.379 1.00 93.00 309 GLY A N 1
ATOM 2351 C CA . GLY A 1 309 ? 27.629 -5.240 -34.328 1.00 93.00 309 GLY A CA 1
ATOM 2352 C C . GLY A 1 309 ? 28.584 -4.132 -34.771 1.00 93.00 309 GLY A C 1
ATOM 2353 O O . GLY A 1 309 ? 28.275 -3.400 -35.707 1.00 93.00 309 GLY A O 1
ATOM 2354 N N . GLY A 1 310 ? 29.749 -4.011 -34.125 1.00 94.88 310 GLY A N 1
ATOM 2355 C CA . GLY A 1 310 ? 30.679 -2.919 -34.358 1.00 94.88 310 GLY A CA 1
ATOM 2356 C C . GLY A 1 310 ? 30.121 -1.573 -33.895 1.00 94.88 310 GLY A C 1
ATOM 2357 O O . GLY A 1 310 ? 29.034 -1.479 -33.322 1.00 94.88 310 GLY A O 1
ATOM 2358 N N . LEU A 1 311 ? 30.910 -0.524 -34.118 1.00 95.12 311 LEU A N 1
ATOM 2359 C CA . LEU A 1 311 ? 30.490 0.850 -33.864 1.00 95.12 311 LEU A CA 1
ATOM 2360 C C . LEU A 1 311 ? 29.522 1.288 -34.969 1.00 95.12 311 LEU A C 1
ATOM 2362 O O . LEU A 1 311 ? 29.869 1.241 -36.151 1.00 95.12 311 LEU A O 1
ATOM 2366 N N . HIS A 1 312 ? 28.311 1.674 -34.587 1.00 96.12 312 HIS A N 1
ATOM 2367 C CA . HIS A 1 312 ? 27.245 2.057 -35.500 1.00 96.12 312 HIS A CA 1
ATOM 2368 C C . HIS A 1 312 ? 26.246 2.990 -34.811 1.00 96.12 312 HIS A C 1
ATOM 2370 O O . HIS A 1 312 ? 26.262 3.165 -33.601 1.00 96.12 312 HIS A O 1
ATOM 2376 N N . ARG A 1 313 ? 25.357 3.593 -35.598 1.00 96.56 313 ARG A N 1
ATOM 2377 C CA . ARG A 1 313 ? 24.281 4.467 -35.114 1.00 96.56 313 ARG A CA 1
ATOM 2378 C C . ARG A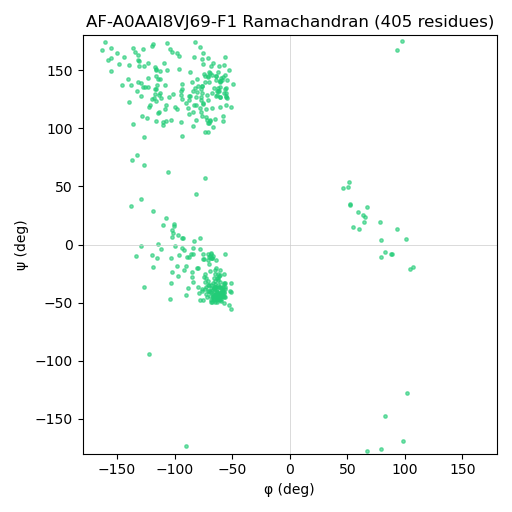 1 313 ? 22.946 3.771 -35.281 1.00 96.56 313 ARG A C 1
ATOM 2380 O O . ARG A 1 313 ? 22.807 2.925 -36.173 1.00 96.56 313 ARG A O 1
ATOM 2387 N N . ALA A 1 314 ? 21.954 4.162 -34.489 1.00 96.50 314 ALA A N 1
ATOM 2388 C CA . ALA A 1 314 ? 20.591 3.712 -34.724 1.00 96.50 314 ALA A CA 1
ATOM 2389 C C . ALA A 1 314 ? 20.147 4.088 -36.152 1.00 96.50 314 ALA A C 1
ATOM 2391 O O . ALA A 1 314 ? 20.299 5.230 -36.587 1.00 96.50 314 ALA A O 1
ATOM 2392 N N . LEU A 1 315 ? 19.596 3.121 -36.897 1.00 93.12 315 LEU A N 1
ATOM 2393 C CA . LEU A 1 315 ? 19.121 3.344 -38.277 1.00 93.12 315 LEU A CA 1
ATOM 2394 C C . LEU A 1 315 ? 17.931 4.312 -38.342 1.00 93.12 315 LEU A C 1
ATOM 2396 O O . LEU A 1 315 ? 17.729 4.996 -39.340 1.00 93.12 315 LEU A O 1
ATOM 2400 N N . ALA A 1 316 ? 17.141 4.333 -37.276 1.00 96.81 316 ALA A N 1
ATOM 2401 C CA . ALA A 1 316 ? 16.030 5.231 -37.032 1.00 96.81 316 ALA A CA 1
ATOM 2402 C C . ALA A 1 316 ? 15.825 5.320 -35.518 1.00 96.81 316 ALA A C 1
ATOM 2404 O O . ALA A 1 316 ? 16.236 4.408 -34.789 1.00 96.81 316 ALA A O 1
ATOM 2405 N N . LYS A 1 317 ? 15.140 6.375 -35.070 1.00 98.00 317 LYS A N 1
ATOM 2406 C CA . LYS A 1 317 ? 14.585 6.431 -33.717 1.00 98.00 317 LYS A CA 1
ATOM 2407 C C . LYS A 1 317 ? 13.590 5.284 -33.570 1.00 98.00 317 LYS A C 1
ATOM 2409 O O . LYS A 1 317 ? 12.659 5.170 -34.370 1.00 98.00 317 LYS A O 1
ATOM 2414 N N . GLN A 1 318 ? 13.846 4.370 -32.644 1.00 97.88 318 GLN A N 1
ATOM 2415 C CA . GLN A 1 318 ? 13.118 3.106 -32.610 1.00 97.88 318 GLN A CA 1
ATOM 2416 C C . GLN A 1 318 ? 13.082 2.478 -31.225 1.00 97.88 318 GLN A C 1
ATOM 2418 O O . GLN A 1 318 ? 14.044 2.559 -30.461 1.00 97.88 318 GLN A O 1
ATOM 2423 N N . TRP A 1 319 ? 11.996 1.756 -30.963 1.00 97.62 319 TRP A N 1
ATOM 2424 C CA . TRP A 1 319 ? 11.971 0.762 -29.900 1.00 97.62 319 TRP A CA 1
ATOM 2425 C C . TRP A 1 319 ? 12.720 -0.489 -30.366 1.00 97.62 319 TRP A C 1
ATOM 2427 O O . TRP A 1 319 ? 12.534 -0.955 -31.495 1.00 97.62 319 TRP A O 1
ATOM 2437 N N . VAL A 1 320 ? 13.554 -1.051 -29.493 1.00 96.69 320 VAL A N 1
ATOM 2438 C CA . VAL A 1 320 ? 14.167 -2.366 -29.705 1.00 96.69 320 VAL A CA 1
ATOM 2439 C C . VAL A 1 320 ? 13.779 -3.250 -28.535 1.00 96.69 320 VAL A C 1
ATOM 2441 O O . VAL A 1 320 ? 14.117 -2.951 -27.393 1.00 96.69 320 VAL A O 1
ATOM 2444 N N . TYR A 1 321 ? 13.066 -4.338 -28.821 1.00 96.12 321 TYR A N 1
ATOM 2445 C CA . TYR A 1 321 ? 12.692 -5.325 -27.818 1.00 96.12 321 TYR A CA 1
ATOM 2446 C C . TYR A 1 321 ? 13.447 -6.628 -28.037 1.00 96.12 321 TYR A C 1
ATOM 2448 O O . TYR A 1 321 ? 13.144 -7.392 -28.951 1.00 96.12 321 TYR A O 1
ATOM 2456 N N . MET A 1 322 ? 14.440 -6.896 -27.198 1.00 94.81 322 MET A N 1
ATOM 2457 C CA . MET A 1 322 ? 15.106 -8.191 -27.157 1.00 94.81 322 MET A CA 1
ATOM 2458 C C . MET A 1 322 ? 14.224 -9.192 -26.418 1.00 94.81 322 MET A C 1
ATOM 2460 O O . MET A 1 322 ? 14.004 -9.084 -25.217 1.00 94.81 322 MET A O 1
ATOM 2464 N N . THR A 1 323 ? 13.727 -10.200 -27.124 1.00 95.00 323 THR A N 1
ATOM 2465 C CA . THR A 1 323 ? 12.890 -11.247 -26.525 1.00 95.00 323 THR A CA 1
ATOM 2466 C C . THR A 1 323 ? 13.733 -12.359 -25.902 1.00 95.00 323 THR A C 1
ATOM 2468 O O . THR A 1 323 ? 13.263 -13.067 -25.019 1.00 95.00 323 THR A O 1
ATOM 2471 N N . SER A 1 324 ? 14.979 -12.535 -26.355 1.00 94.69 324 SER A N 1
ATOM 2472 C CA . SER A 1 324 ? 15.931 -13.499 -25.792 1.00 94.69 324 SER A CA 1
ATOM 2473 C C . SER A 1 324 ? 17.376 -13.121 -26.108 1.00 94.69 324 SER A C 1
ATOM 2475 O O . SER A 1 324 ? 17.642 -12.449 -27.101 1.00 94.69 324 SER A O 1
ATOM 2477 N N . GLY A 1 325 ? 18.312 -13.638 -25.314 1.00 94.12 325 GLY A N 1
ATOM 2478 C CA . GLY A 1 325 ? 19.748 -13.412 -25.482 1.00 94.12 325 GLY A CA 1
ATOM 2479 C C . GLY A 1 325 ? 20.283 -12.313 -24.564 1.00 94.12 325 GLY A C 1
ATOM 2480 O O . GLY A 1 325 ? 19.606 -11.880 -23.634 1.00 94.12 325 GLY A O 1
ATOM 2481 N N . LEU A 1 326 ? 21.520 -11.895 -24.806 1.00 93.50 326 LEU A N 1
ATOM 2482 C CA . LEU A 1 326 ? 22.242 -10.909 -24.010 1.00 93.50 326 LEU A CA 1
ATOM 2483 C C . LEU A 1 326 ? 23.016 -9.987 -24.942 1.00 93.50 326 LEU A C 1
ATOM 2485 O O . LEU A 1 326 ? 23.864 -10.449 -25.712 1.00 93.50 326 LEU A O 1
ATOM 2489 N N . ALA A 1 327 ? 22.742 -8.696 -24.827 1.00 93.81 327 ALA A N 1
ATOM 2490 C CA . ALA A 1 327 ? 23.484 -7.640 -25.487 1.00 93.81 327 ALA A CA 1
ATOM 2491 C C . ALA A 1 327 ? 24.228 -6.794 -24.450 1.00 93.81 327 ALA A C 1
ATOM 2493 O O . ALA A 1 327 ? 23.718 -6.528 -23.364 1.00 93.81 327 ALA A O 1
ATOM 2494 N N . TYR A 1 328 ? 25.430 -6.359 -24.797 1.00 94.94 328 TYR A N 1
ATOM 2495 C CA . TYR A 1 328 ? 26.219 -5.395 -24.050 1.00 94.94 328 TYR A CA 1
ATOM 2496 C C . TYR A 1 328 ? 26.508 -4.209 -24.959 1.00 94.94 328 TYR A C 1
ATOM 2498 O O . TYR A 1 328 ? 27.076 -4.385 -26.036 1.00 94.94 328 TYR A O 1
ATOM 2506 N N . THR A 1 329 ? 26.070 -3.018 -24.560 1.00 94.88 329 THR A N 1
ATOM 2507 C CA . THR A 1 329 ? 26.244 -1.797 -25.353 1.00 94.88 329 THR A CA 1
ATOM 2508 C C . THR A 1 329 ? 27.138 -0.801 -24.647 1.00 94.88 329 THR A C 1
ATOM 2510 O O . THR A 1 329 ? 27.000 -0.578 -23.448 1.00 94.88 329 THR A O 1
ATOM 2513 N N . THR A 1 330 ? 28.045 -0.185 -25.397 1.00 95.00 330 THR A N 1
ATOM 2514 C CA . THR A 1 330 ? 28.924 0.888 -24.929 1.00 95.00 330 THR A CA 1
ATOM 2515 C C . THR A 1 330 ? 28.891 2.067 -25.890 1.00 95.00 330 THR A C 1
ATOM 2517 O O . THR A 1 330 ? 28.557 1.918 -27.066 1.00 95.00 330 THR A O 1
ATOM 2520 N N . VAL A 1 331 ? 29.262 3.244 -25.391 1.00 94.19 331 VAL A N 1
ATOM 2521 C CA . VAL A 1 331 ? 29.426 4.460 -26.197 1.00 94.19 331 VAL A CA 1
ATOM 2522 C C . VAL A 1 331 ? 30.890 4.918 -26.169 1.00 94.19 331 VAL A C 1
ATOM 2524 O O . VAL A 1 331 ? 31.562 4.738 -25.145 1.00 94.19 331 VAL A O 1
ATOM 2527 N N . PRO A 1 332 ? 31.421 5.485 -27.269 1.00 89.75 332 PRO A N 1
ATOM 2528 C CA . PRO A 1 332 ? 32.779 6.019 -27.306 1.00 89.75 332 PRO A CA 1
ATOM 2529 C C . PRO A 1 332 ? 33.040 7.043 -26.195 1.00 89.75 332 PRO A C 1
ATOM 2531 O O . PRO A 1 332 ? 32.180 7.845 -25.845 1.00 89.75 332 PRO A O 1
ATOM 2534 N N . GLY A 1 333 ? 34.244 7.015 -25.620 1.00 79.06 333 GLY A N 1
ATOM 2535 C CA . GLY A 1 333 ? 34.669 7.984 -24.603 1.00 79.06 333 GLY A CA 1
ATOM 2536 C C . GLY A 1 333 ? 34.150 7.734 -23.181 1.00 79.06 333 GLY A C 1
ATOM 2537 O O . GLY A 1 333 ? 34.682 8.335 -22.250 1.00 79.06 333 GLY A O 1
ATOM 2538 N N . ASN A 1 334 ? 33.198 6.816 -22.972 1.00 70.88 334 ASN A N 1
ATOM 2539 C CA . ASN A 1 334 ? 32.689 6.469 -21.640 1.00 70.88 334 ASN A CA 1
ATOM 2540 C C . ASN A 1 334 ? 32.526 4.949 -21.456 1.00 70.88 334 ASN A C 1
ATOM 2542 O O . ASN A 1 334 ? 31.425 4.403 -21.395 1.00 70.88 334 ASN A O 1
ATOM 2546 N N . ASN A 1 335 ? 33.659 4.252 -21.333 1.00 60.75 335 ASN A N 1
ATOM 2547 C CA . ASN A 1 335 ? 33.693 2.789 -21.203 1.00 60.75 335 ASN A CA 1
ATOM 2548 C C . ASN A 1 335 ? 33.165 2.264 -19.852 1.00 60.75 335 ASN A C 1
ATOM 2550 O O . ASN A 1 335 ? 32.980 1.057 -19.708 1.00 60.75 335 ASN A O 1
ATOM 2554 N N . SER A 1 336 ? 32.935 3.140 -18.868 1.00 60.53 336 SER A N 1
ATOM 2555 C CA . SER A 1 336 ? 32.463 2.772 -17.526 1.00 60.53 336 SER A CA 1
ATOM 2556 C C . SER A 1 336 ? 30.933 2.686 -17.420 1.00 60.53 336 SER A C 1
ATOM 2558 O O . SER A 1 336 ? 30.433 2.197 -16.413 1.00 60.53 336 SER A O 1
ATOM 2560 N N . ALA A 1 337 ? 30.195 3.146 -18.438 1.00 66.62 337 ALA A N 1
ATOM 2561 C CA . ALA A 1 337 ? 28.731 3.257 -18.435 1.00 66.62 337 ALA A CA 1
ATOM 2562 C C . ALA A 1 337 ? 28.021 2.211 -19.320 1.00 66.62 337 ALA A C 1
ATOM 2564 O O . ALA A 1 337 ? 26.902 2.440 -19.773 1.00 66.62 337 ALA A O 1
ATOM 2565 N N . GLY A 1 338 ? 28.676 1.082 -19.611 1.00 87.50 338 GLY A N 1
ATOM 2566 C CA . GLY A 1 338 ? 28.111 0.049 -20.479 1.00 87.50 338 GLY A CA 1
ATOM 2567 C C . GLY A 1 338 ? 26.791 -0.531 -19.954 1.00 87.50 338 GLY A C 1
ATOM 2568 O O . GLY A 1 338 ? 26.618 -0.727 -18.752 1.00 87.50 338 GLY A O 1
ATOM 2569 N N . ALA A 1 339 ? 25.871 -0.839 -20.866 1.00 91.25 339 ALA A N 1
ATOM 2570 C CA . ALA A 1 339 ? 24.545 -1.363 -20.563 1.00 91.25 339 ALA A CA 1
ATOM 2571 C C . ALA A 1 339 ? 24.438 -2.845 -20.929 1.00 91.25 339 ALA A C 1
ATOM 2573 O O . ALA A 1 339 ? 24.580 -3.211 -22.098 1.00 91.25 339 ALA A O 1
ATOM 2574 N N . TYR A 1 340 ? 24.140 -3.691 -19.942 1.00 90.56 340 TYR A N 1
ATOM 2575 C CA . TYR A 1 340 ? 23.722 -5.070 -20.185 1.00 90.56 340 TYR A CA 1
ATOM 2576 C C . TYR A 1 340 ? 22.213 -5.125 -20.380 1.00 90.56 340 TYR A C 1
ATOM 2578 O O . TYR A 1 340 ? 21.451 -4.663 -19.536 1.00 90.56 340 TYR A O 1
ATOM 2586 N N . MET A 1 341 ? 21.790 -5.735 -21.478 1.00 88.81 341 MET A N 1
ATOM 2587 C CA . MET A 1 341 ? 20.389 -5.885 -21.837 1.00 88.81 341 MET A CA 1
ATOM 2588 C C . MET A 1 341 ? 20.102 -7.364 -22.030 1.00 88.81 341 MET A C 1
ATOM 2590 O O . MET A 1 341 ? 20.589 -8.000 -22.969 1.00 88.81 341 MET A O 1
ATOM 2594 N N . THR A 1 342 ? 19.349 -7.921 -21.089 1.00 89.00 342 THR A N 1
ATOM 2595 C CA . THR A 1 342 ? 18.943 -9.326 -21.123 1.00 89.00 342 THR A CA 1
ATOM 2596 C C . THR A 1 342 ? 17.577 -9.407 -21.777 1.00 89.00 342 THR A C 1
ATOM 2598 O O . THR A 1 342 ? 16.661 -8.692 -21.377 1.00 89.00 342 THR A O 1
ATOM 2601 N N . GLY A 1 343 ? 17.436 -10.268 -22.779 1.00 88.06 343 GLY A N 1
ATOM 2602 C CA . GLY A 1 343 ? 16.158 -10.457 -23.445 1.00 88.06 343 GLY A CA 1
ATOM 2603 C C . GLY A 1 343 ? 15.074 -10.978 -22.496 1.00 88.06 343 GLY A C 1
ATOM 2604 O O . GLY A 1 343 ? 15.368 -11.642 -21.501 1.00 88.06 343 GLY A O 1
ATOM 2605 N N . GLY A 1 344 ? 13.816 -10.684 -22.814 1.00 87.25 344 GLY A N 1
ATOM 2606 C CA . GLY A 1 344 ? 12.669 -10.978 -21.958 1.00 87.25 344 GLY A CA 1
ATOM 2607 C C . GLY A 1 344 ? 12.203 -9.720 -21.235 1.00 87.25 344 GLY A C 1
ATOM 2608 O O . GLY A 1 344 ? 11.945 -8.710 -21.877 1.00 87.25 344 GLY A O 1
ATOM 2609 N N . GLU A 1 345 ? 12.069 -9.767 -19.913 1.00 78.25 345 GLU A N 1
ATOM 2610 C CA . GLU A 1 345 ? 11.518 -8.658 -19.117 1.00 78.25 345 GLU A CA 1
ATOM 2611 C C . GLU A 1 345 ? 12.302 -7.344 -19.257 1.00 78.25 345 GLU A C 1
ATOM 2613 O O . GLU A 1 345 ? 11.705 -6.282 -19.383 1.00 78.25 345 GLU A O 1
ATOM 2618 N N . PHE A 1 346 ? 13.634 -7.415 -19.298 1.00 82.94 346 PHE A N 1
ATOM 2619 C CA . PHE A 1 346 ? 14.522 -6.243 -19.347 1.00 82.94 346 PHE A CA 1
ATOM 2620 C C . PHE A 1 346 ? 15.046 -5.952 -20.757 1.00 82.94 346 PHE A C 1
ATOM 2622 O O . PHE A 1 346 ? 16.047 -5.258 -20.934 1.00 82.94 346 PHE A O 1
ATOM 2629 N N . GLY A 1 347 ? 14.404 -6.536 -21.769 1.00 89.38 347 GLY A N 1
ATOM 2630 C CA . GLY A 1 347 ? 14.882 -6.496 -23.144 1.00 89.38 347 GLY A CA 1
ATOM 2631 C C . GLY A 1 347 ? 14.456 -5.259 -23.928 1.00 89.38 347 GLY A C 1
ATOM 2632 O O . GLY A 1 347 ? 14.903 -5.100 -25.063 1.00 89.38 347 GLY A O 1
ATOM 2633 N N . LEU A 1 348 ? 13.571 -4.422 -23.376 1.00 94.00 348 LEU A N 1
ATOM 2634 C CA . LEU A 1 348 ? 13.041 -3.242 -24.057 1.00 94.00 348 LEU A CA 1
ATOM 2635 C C . LEU A 1 348 ? 13.942 -2.026 -23.829 1.00 94.00 348 LEU A C 1
ATOM 2637 O O . LEU A 1 348 ? 14.172 -1.624 -22.691 1.00 94.00 348 LEU A O 1
ATOM 2641 N N . ILE A 1 349 ? 14.387 -1.416 -24.924 1.00 95.81 349 ILE A N 1
ATOM 2642 C CA . ILE A 1 349 ? 15.130 -0.154 -24.930 1.00 95.81 349 ILE A CA 1
ATOM 2643 C C . ILE A 1 349 ? 14.601 0.798 -26.000 1.00 95.81 349 ILE A C 1
ATOM 2645 O O . ILE A 1 349 ? 13.905 0.383 -26.935 1.00 95.81 349 ILE A O 1
ATOM 2649 N N . PHE A 1 350 ? 14.997 2.066 -25.901 1.00 97.62 350 PHE A N 1
ATOM 2650 C CA . PHE A 1 350 ? 14.814 3.040 -26.973 1.00 97.62 350 PHE A CA 1
ATOM 2651 C C . PHE A 1 350 ? 16.161 3.456 -27.565 1.00 97.62 350 PHE A C 1
ATOM 2653 O O . PHE A 1 350 ? 17.071 3.830 -26.833 1.00 97.62 350 PHE A O 1
ATOM 2660 N N . ALA A 1 351 ? 16.298 3.419 -28.887 1.00 97.81 351 ALA A N 1
ATOM 2661 C CA . ALA A 1 351 ? 17.490 3.905 -29.573 1.00 97.81 351 ALA A CA 1
ATOM 2662 C C . ALA A 1 351 ? 17.161 5.205 -30.311 1.00 97.81 351 ALA A C 1
ATOM 2664 O O . ALA A 1 351 ? 16.324 5.207 -31.214 1.00 97.81 351 ALA A O 1
ATOM 2665 N N . ALA A 1 352 ? 17.798 6.305 -29.911 1.00 97.81 352 ALA A N 1
ATOM 2666 C CA . ALA A 1 352 ? 17.589 7.649 -30.444 1.00 97.81 352 ALA A CA 1
ATOM 2667 C C . ALA A 1 352 ? 18.850 8.270 -31.069 1.00 97.81 352 ALA A C 1
ATOM 2669 O O . ALA A 1 352 ? 18.742 9.305 -31.732 1.00 97.81 352 ALA A O 1
ATOM 2670 N N . ASP A 1 353 ? 20.015 7.637 -30.905 1.00 96.94 353 ASP A N 1
ATOM 2671 C CA . ASP A 1 353 ? 21.343 8.062 -31.362 1.00 96.94 353 ASP A CA 1
ATOM 2672 C C . ASP A 1 353 ? 21.538 7.903 -32.884 1.00 96.94 353 ASP A C 1
ATOM 2674 O O . ASP A 1 353 ? 22.414 7.220 -33.417 1.00 96.94 353 ASP A O 1
ATOM 2678 N N . THR A 1 354 ? 20.649 8.554 -33.614 1.00 97.75 354 THR A N 1
ATOM 2679 C CA . THR A 1 354 ? 20.576 8.553 -35.072 1.00 97.75 354 THR A CA 1
ATOM 2680 C C . THR A 1 354 ? 21.666 9.425 -35.701 1.00 97.75 354 THR A C 1
ATOM 2682 O O . THR A 1 354 ? 22.335 10.221 -35.039 1.00 97.75 354 THR A O 1
ATOM 2685 N N . ALA A 1 355 ? 21.885 9.253 -37.008 1.00 96.69 355 ALA A N 1
ATOM 2686 C CA . ALA A 1 355 ? 22.975 9.901 -37.740 1.00 96.69 355 ALA A CA 1
ATOM 2687 C C . ALA A 1 355 ? 22.948 11.438 -37.734 1.00 96.69 355 ALA A C 1
ATOM 2689 O O . ALA A 1 355 ? 23.989 12.055 -37.953 1.00 96.69 355 ALA A O 1
ATOM 2690 N N . ASP A 1 356 ? 21.785 12.040 -37.499 1.00 95.25 356 ASP A N 1
ATOM 2691 C CA . ASP A 1 356 ? 21.576 13.482 -37.384 1.00 95.25 356 ASP A CA 1
ATOM 2692 C C . ASP A 1 356 ? 21.963 14.054 -36.013 1.00 95.25 356 ASP A C 1
ATOM 2694 O O . ASP A 1 356 ? 22.236 15.249 -35.922 1.00 95.25 356 ASP A O 1
ATOM 2698 N N . VAL A 1 357 ? 22.036 13.222 -34.966 1.00 95.69 357 VAL A N 1
ATOM 2699 C CA . VAL A 1 357 ? 22.326 13.663 -33.588 1.00 95.69 357 VAL A CA 1
ATOM 2700 C C . VAL A 1 357 ? 23.605 13.069 -32.998 1.00 95.69 357 VAL A C 1
ATOM 2702 O O . VAL A 1 357 ? 24.151 13.637 -32.056 1.00 95.69 357 VAL A O 1
ATOM 2705 N N . SER A 1 358 ? 24.116 11.961 -33.547 1.00 96.00 358 SER A N 1
ATOM 2706 C CA . SER A 1 358 ? 25.376 11.346 -33.121 1.00 96.00 358 SER A CA 1
ATOM 2707 C C . SER A 1 358 ? 26.353 11.145 -34.279 1.00 96.00 358 SER A C 1
ATOM 2709 O O . SER A 1 358 ? 26.000 10.658 -35.360 1.00 96.00 358 SER A O 1
ATOM 2711 N N . THR A 1 359 ? 27.619 11.487 -34.038 1.00 95.06 359 THR A N 1
ATOM 2712 C CA . THR A 1 359 ? 28.697 11.331 -35.023 1.00 95.06 359 THR A CA 1
ATOM 2713 C C . THR A 1 359 ? 29.161 9.878 -35.117 1.00 95.06 359 THR A C 1
ATOM 2715 O O . THR A 1 359 ? 29.257 9.334 -36.216 1.00 95.06 359 THR A O 1
ATOM 2718 N N . GLU A 1 360 ? 29.414 9.242 -33.970 1.00 93.81 360 GLU A N 1
ATOM 2719 C CA . GLU A 1 360 ? 29.997 7.894 -33.896 1.00 93.81 360 GLU A CA 1
ATOM 2720 C C . GLU A 1 360 ? 28.970 6.800 -33.577 1.00 93.81 360 GLU A C 1
ATOM 2722 O O . GLU A 1 360 ? 29.089 5.693 -34.102 1.00 93.81 360 GLU A O 1
ATOM 2727 N N . GLY A 1 361 ? 27.940 7.105 -32.780 1.00 94.94 361 GLY A N 1
ATOM 2728 C CA . GLY A 1 361 ? 26.969 6.109 -32.324 1.00 94.94 361 GLY A CA 1
ATOM 2729 C C . GLY A 1 361 ? 27.432 5.304 -31.107 1.00 94.94 361 GLY A C 1
ATOM 2730 O O . GLY A 1 361 ? 28.190 5.788 -30.262 1.00 94.94 361 GLY A O 1
ATOM 2731 N N . HIS A 1 362 ? 27.001 4.049 -31.049 1.00 95.75 362 HIS A N 1
ATOM 2732 C CA . HIS A 1 362 ? 27.285 3.080 -29.998 1.00 95.75 362 HIS A CA 1
ATOM 2733 C C . HIS A 1 362 ? 27.848 1.774 -30.575 1.00 95.75 362 HIS A C 1
ATOM 2735 O O . HIS A 1 362 ? 27.820 1.512 -31.778 1.00 95.75 362 HIS A O 1
ATOM 2741 N N . ARG A 1 363 ? 28.377 0.912 -29.707 1.00 95.81 363 ARG A N 1
ATOM 2742 C CA . ARG A 1 363 ? 28.778 -0.451 -30.063 1.00 95.81 363 ARG A CA 1
ATOM 2743 C C . ARG A 1 363 ? 27.963 -1.446 -29.265 1.00 95.81 363 ARG A C 1
ATOM 2745 O O . ARG A 1 363 ? 28.006 -1.405 -28.042 1.00 95.81 363 ARG A O 1
ATOM 2752 N N . THR A 1 364 ? 27.306 -2.380 -29.947 1.00 95.06 364 THR A N 1
ATOM 2753 C CA . THR A 1 364 ? 26.572 -3.477 -29.302 1.00 95.06 364 THR A CA 1
ATOM 2754 C C . THR A 1 364 ? 27.221 -4.818 -29.606 1.00 95.06 364 THR A C 1
ATOM 2756 O O . THR A 1 364 ? 27.457 -5.176 -30.761 1.00 95.06 364 THR A O 1
ATOM 2759 N N . GLN A 1 365 ? 27.487 -5.576 -28.550 1.00 95.94 365 GLN A N 1
ATOM 2760 C CA . GLN A 1 365 ? 28.059 -6.914 -28.592 1.00 95.94 365 GLN A CA 1
ATOM 2761 C C . GLN A 1 365 ? 27.044 -7.913 -28.041 1.00 95.94 365 GLN A C 1
ATOM 2763 O O . GLN A 1 365 ? 26.439 -7.685 -26.998 1.00 95.94 365 GLN A O 1
ATOM 2768 N N . TYR A 1 366 ? 26.850 -9.029 -28.729 1.00 95.69 366 TYR A N 1
ATOM 2769 C CA . TYR A 1 366 ? 25.864 -10.045 -28.382 1.00 95.69 366 TYR A CA 1
ATOM 2770 C C . TYR A 1 366 ? 26.586 -11.292 -27.886 1.00 95.69 366 TYR A C 1
ATOM 2772 O O . TYR A 1 366 ? 27.144 -12.052 -28.671 1.00 95.69 366 TYR A O 1
ATOM 2780 N N . HIS A 1 367 ? 26.590 -11.498 -26.571 1.00 91.25 367 HIS A N 1
ATOM 2781 C CA . HIS A 1 367 ? 27.438 -12.498 -25.903 1.00 91.25 367 HIS A CA 1
ATOM 2782 C C . HIS A 1 367 ? 26.761 -13.859 -25.693 1.00 91.25 367 HIS A C 1
ATOM 2784 O O . HIS A 1 367 ? 27.299 -14.732 -25.016 1.00 91.25 367 HIS A O 1
ATOM 2790 N N . SER A 1 368 ? 25.551 -14.051 -26.218 1.00 89.06 368 SER A N 1
ATOM 2791 C CA . SER A 1 368 ? 24.840 -15.320 -26.073 1.00 89.06 368 SER A CA 1
ATOM 2792 C C . SER A 1 368 ? 25.473 -16.442 -26.896 1.00 89.06 368 SER A C 1
ATOM 2794 O O . SER A 1 368 ? 25.918 -16.242 -28.025 1.00 89.06 368 SER A O 1
ATOM 2796 N N . ASN A 1 369 ? 25.445 -17.655 -26.332 1.00 91.81 369 ASN A N 1
ATOM 2797 C CA . ASN A 1 369 ? 25.848 -18.893 -27.012 1.00 91.81 369 ASN A CA 1
ATOM 2798 C C . ASN A 1 369 ? 24.797 -19.387 -28.023 1.00 91.81 369 ASN A C 1
ATOM 2800 O O . ASN A 1 369 ? 25.068 -20.278 -28.824 1.00 91.81 369 ASN A O 1
ATOM 2804 N N . THR A 1 370 ? 23.598 -18.813 -27.977 1.00 92.75 370 THR A N 1
ATOM 2805 C CA . THR A 1 370 ? 22.510 -18.997 -28.939 1.00 92.75 370 THR A CA 1
ATOM 2806 C C . THR A 1 370 ? 22.174 -17.657 -29.589 1.00 92.75 370 THR A C 1
ATOM 2808 O O . THR A 1 370 ? 22.720 -16.621 -29.209 1.00 92.75 370 THR A O 1
ATOM 2811 N N . GLN A 1 371 ? 21.301 -17.674 -30.597 1.00 95.88 371 GLN A N 1
ATOM 2812 C CA . GLN A 1 371 ? 20.877 -16.453 -31.276 1.00 95.88 371 GLN A CA 1
ATOM 2813 C C . GLN A 1 371 ? 20.196 -15.487 -30.295 1.00 95.88 371 GLN A C 1
ATOM 2815 O O . GLN A 1 371 ? 19.332 -15.895 -29.512 1.00 95.88 371 GLN A O 1
ATOM 2820 N N . THR A 1 372 ? 20.554 -14.207 -30.372 1.00 96.31 372 THR A N 1
ATOM 2821 C CA . THR A 1 372 ? 19.784 -13.137 -29.726 1.00 96.31 372 THR A CA 1
ATOM 2822 C C . THR A 1 372 ? 18.615 -12.796 -30.640 1.00 96.31 372 THR A C 1
ATOM 2824 O O . THR A 1 372 ? 18.813 -12.534 -31.829 1.00 96.31 372 THR A O 1
ATOM 2827 N N . ILE A 1 373 ? 17.402 -12.808 -30.093 1.00 97.62 373 ILE A N 1
ATOM 2828 C CA . ILE A 1 373 ? 16.187 -12.482 -30.838 1.00 97.62 373 ILE A CA 1
ATOM 2829 C C . ILE A 1 373 ? 15.733 -11.088 -30.429 1.00 97.62 373 ILE A C 1
ATOM 2831 O O . ILE A 1 373 ? 15.579 -10.802 -29.240 1.00 97.62 373 ILE A O 1
ATOM 2835 N N . GLY A 1 374 ? 15.525 -10.228 -31.421 1.00 96.00 374 GLY A N 1
ATOM 2836 C CA . GLY A 1 374 ? 15.069 -8.859 -31.241 1.00 96.00 374 GLY A CA 1
ATOM 2837 C C . GLY A 1 374 ? 13.909 -8.510 -32.161 1.00 96.00 374 GLY A C 1
ATOM 2838 O O . GLY A 1 374 ? 13.762 -9.060 -33.250 1.00 96.00 374 GLY A O 1
ATOM 2839 N N . ILE A 1 375 ? 13.100 -7.556 -31.726 1.00 97.69 375 ILE A N 1
ATOM 2840 C CA . ILE A 1 375 ? 12.075 -6.904 -32.528 1.00 97.69 375 ILE A CA 1
ATOM 2841 C C . ILE A 1 375 ? 12.471 -5.437 -32.649 1.00 97.69 375 ILE A C 1
ATOM 2843 O O . ILE A 1 375 ? 12.665 -4.762 -31.639 1.00 97.69 375 ILE A O 1
ATOM 2847 N N . GLN A 1 376 ? 12.610 -4.956 -33.879 1.00 97.62 376 GLN A N 1
ATOM 2848 C CA . GLN A 1 376 ? 12.881 -3.552 -34.172 1.00 97.62 376 GLN A CA 1
ATOM 2849 C C . GLN A 1 376 ? 11.594 -2.868 -34.613 1.00 97.62 376 GLN A C 1
ATOM 2851 O O . GLN A 1 376 ? 10.890 -3.359 -35.498 1.00 97.62 376 GLN A O 1
ATOM 2856 N N . LEU A 1 377 ? 11.302 -1.736 -33.985 1.00 97.88 377 LEU A N 1
ATOM 2857 C CA . LEU A 1 377 ? 10.048 -1.002 -34.114 1.00 97.88 377 LEU A CA 1
ATOM 2858 C C . LEU A 1 377 ? 10.367 0.488 -34.338 1.00 97.88 377 LEU A C 1
ATOM 2860 O O . LEU A 1 377 ? 10.305 1.282 -33.392 1.00 97.88 377 LEU A O 1
ATOM 2864 N N . PRO A 1 378 ? 10.771 0.888 -35.561 1.00 98.06 378 PRO A N 1
ATOM 2865 C CA . PRO A 1 378 ? 10.979 2.292 -35.897 1.00 98.06 378 PRO A CA 1
ATOM 2866 C C . PRO A 1 378 ? 9.723 3.111 -35.639 1.00 98.06 378 PRO A C 1
ATOM 2868 O O . PRO A 1 378 ? 8.627 2.704 -36.033 1.00 98.06 378 PRO A O 1
ATOM 2871 N N . THR A 1 379 ? 9.873 4.267 -34.999 1.00 97.81 379 THR A N 1
ATOM 2872 C CA . THR A 1 379 ? 8.735 5.146 -34.733 1.00 97.81 379 THR A CA 1
ATOM 2873 C C . THR A 1 379 ? 8.223 5.761 -36.029 1.00 97.81 379 THR A C 1
ATOM 2875 O O . THR A 1 379 ? 8.975 6.010 -36.980 1.00 97.81 379 THR A O 1
ATOM 2878 N N . LEU A 1 380 ? 6.914 5.994 -36.093 1.00 97.12 380 LEU A N 1
ATOM 2879 C CA . LEU A 1 380 ? 6.328 6.726 -37.205 1.00 97.12 380 LEU A CA 1
ATOM 2880 C C . LEU A 1 380 ? 6.927 8.142 -37.229 1.00 97.12 380 LEU A C 1
ATOM 2882 O O . LEU A 1 380 ? 7.034 8.792 -36.194 1.00 97.12 380 LEU A O 1
ATOM 2886 N N . ASN A 1 381 ? 7.363 8.600 -38.404 1.00 95.00 381 ASN A N 1
ATOM 2887 C CA . ASN A 1 381 ? 7.984 9.917 -38.616 1.00 95.00 381 ASN A CA 1
ATOM 2888 C C . ASN A 1 381 ? 9.278 10.198 -37.818 1.00 95.00 381 ASN A C 1
ATOM 2890 O O . ASN A 1 381 ? 9.717 11.346 -37.774 1.00 95.00 381 ASN A O 1
ATOM 2894 N N . GLY A 1 382 ? 9.915 9.186 -37.215 1.00 93.75 382 GLY A N 1
ATOM 2895 C CA . GLY A 1 382 ? 11.125 9.391 -36.409 1.00 93.75 382 GLY A CA 1
ATOM 2896 C C . GLY A 1 382 ? 10.861 10.182 -35.123 1.00 93.75 382 GLY A C 1
ATOM 2897 O O . GLY A 1 382 ? 11.706 10.960 -34.678 1.00 93.75 382 GLY A O 1
ATOM 2898 N N . GLU A 1 383 ? 9.678 10.020 -34.537 1.00 95.00 383 GLU A N 1
ATOM 2899 C CA . GLU A 1 383 ? 9.327 10.630 -33.258 1.00 95.00 383 GLU A CA 1
ATOM 2900 C C . GLU A 1 383 ? 10.109 9.981 -32.106 1.00 95.00 383 GLU A C 1
ATOM 2902 O O . GLU A 1 383 ? 10.297 8.764 -32.061 1.00 95.00 383 GLU A O 1
ATOM 2907 N N . THR A 1 384 ? 10.569 10.799 -31.160 1.00 95.88 384 THR A N 1
ATOM 2908 C CA . THR A 1 384 ? 11.084 10.327 -29.869 1.00 95.88 384 THR A CA 1
ATOM 2909 C C . THR A 1 384 ? 9.924 10.378 -28.870 1.00 95.88 384 THR A C 1
ATOM 2911 O O . THR A 1 384 ? 9.255 11.413 -28.817 1.00 95.88 384 THR A O 1
ATOM 2914 N N . PRO A 1 385 ? 9.660 9.321 -28.077 1.00 94.94 385 PRO A N 1
ATOM 2915 C CA . PRO A 1 385 ? 8.608 9.364 -27.068 1.00 94.94 385 PRO A CA 1
ATOM 2916 C C . PRO A 1 385 ? 8.871 10.507 -26.084 1.00 94.94 385 PRO A C 1
ATOM 2918 O O . PRO A 1 385 ? 10.021 10.792 -25.745 1.00 94.94 385 PRO A O 1
ATOM 2921 N N . ALA A 1 386 ? 7.809 11.161 -25.615 1.00 95.25 386 ALA A N 1
ATOM 2922 C CA . ALA A 1 386 ? 7.934 12.147 -24.550 1.00 95.25 386 ALA A CA 1
ATOM 2923 C C . ALA A 1 386 ? 8.492 11.457 -23.296 1.00 95.25 386 ALA A C 1
ATOM 2925 O O . ALA A 1 386 ? 7.955 10.436 -22.867 1.00 95.25 386 ALA A O 1
ATOM 2926 N N . HIS A 1 387 ? 9.569 11.992 -22.727 1.00 95.50 387 HIS A N 1
ATOM 2927 C CA . HIS A 1 387 ? 10.268 11.383 -21.598 1.00 95.50 387 HIS A CA 1
ATOM 2928 C C . HIS A 1 387 ? 10.922 12.443 -20.709 1.00 95.50 387 HIS A C 1
ATOM 2930 O O . HIS A 1 387 ? 11.071 13.597 -21.118 1.00 95.50 387 HIS A O 1
ATOM 2936 N N . ASP A 1 388 ? 11.305 12.026 -19.506 1.00 95.44 388 ASP A N 1
ATOM 2937 C CA . ASP A 1 388 ? 12.273 12.709 -18.652 1.00 95.44 388 ASP A CA 1
ATOM 2938 C C . ASP A 1 388 ? 13.517 11.823 -18.496 1.00 95.44 388 ASP A C 1
ATOM 2940 O O . ASP A 1 388 ? 13.414 10.597 -18.409 1.00 95.44 388 ASP A O 1
ATOM 2944 N N . VAL A 1 389 ? 14.702 12.436 -18.471 1.00 95.75 389 VAL A N 1
ATOM 2945 C CA . VAL A 1 389 ? 15.958 11.729 -18.186 1.00 95.75 389 VAL A CA 1
ATOM 2946 C C . VAL A 1 389 ? 16.118 11.644 -16.670 1.00 95.75 389 VAL A C 1
ATOM 2948 O O . VAL A 1 389 ? 16.275 12.673 -16.015 1.00 95.75 389 VAL A O 1
ATOM 2951 N N . LEU A 1 390 ? 16.077 10.433 -16.112 1.00 92.06 390 LEU A N 1
ATOM 2952 C CA . LEU A 1 390 ? 16.218 10.210 -14.670 1.00 92.06 390 LEU A CA 1
ATOM 2953 C C . LEU A 1 390 ? 17.674 10.363 -14.229 1.00 92.06 390 LEU A C 1
ATOM 2955 O O . LEU A 1 390 ? 17.971 11.054 -13.257 1.00 92.06 390 LEU A O 1
ATOM 2959 N N . HIS A 1 391 ? 18.589 9.731 -14.962 1.00 93.56 391 HIS A N 1
ATOM 2960 C CA . HIS A 1 391 ? 20.025 9.844 -14.739 1.00 93.56 391 HIS A CA 1
ATOM 2961 C C . HIS A 1 391 ? 20.819 9.361 -15.961 1.00 93.56 391 HIS A C 1
ATOM 2963 O O . HIS A 1 391 ? 20.297 8.712 -16.871 1.00 93.56 391 HIS A O 1
ATOM 2969 N N . SER A 1 392 ? 22.117 9.671 -15.959 1.00 91.94 392 SER A N 1
ATOM 2970 C CA . SER A 1 392 ? 23.081 9.085 -16.893 1.00 91.94 392 SER A CA 1
ATOM 2971 C C . SER A 1 392 ? 23.403 7.639 -16.497 1.00 91.94 392 SER A C 1
ATOM 2973 O O . SER A 1 392 ? 23.428 7.304 -15.311 1.00 91.94 392 SER A O 1
ATOM 2975 N N . GLY A 1 393 ? 23.663 6.784 -17.484 1.00 92.06 393 GLY A N 1
ATOM 2976 C CA . GLY A 1 393 ? 23.823 5.339 -17.322 1.00 92.06 393 GLY A CA 1
ATOM 2977 C C . GLY A 1 393 ? 22.517 4.566 -17.550 1.00 92.06 393 GLY A C 1
ATOM 2978 O O . GLY A 1 393 ? 21.452 5.172 -17.641 1.00 92.06 393 GLY A O 1
ATOM 2979 N N . PRO A 1 394 ? 22.588 3.229 -17.684 1.00 92.25 394 PRO A N 1
ATOM 2980 C CA . PRO A 1 394 ? 21.407 2.397 -17.900 1.00 92.25 394 PRO A CA 1
ATOM 2981 C C . PRO A 1 394 ? 20.512 2.374 -16.661 1.00 92.25 394 PRO A C 1
ATOM 2983 O O . PRO A 1 394 ? 21.017 2.487 -15.543 1.00 92.25 394 PRO A O 1
ATOM 2986 N N . CYS A 1 395 ? 19.212 2.144 -16.848 1.00 90.12 395 CYS A N 1
ATOM 2987 C CA . CYS A 1 395 ? 18.320 1.905 -15.718 1.00 90.12 395 CYS A CA 1
ATOM 2988 C C . CYS A 1 395 ? 18.761 0.657 -14.939 1.00 90.12 395 CYS A C 1
ATOM 2990 O O . CYS A 1 395 ? 19.141 -0.361 -15.533 1.00 90.12 395 CYS A O 1
ATOM 2992 N N . VAL A 1 396 ? 18.672 0.706 -13.612 1.00 86.50 396 VAL A N 1
ATOM 2993 C CA . VAL A 1 396 ? 18.918 -0.455 -12.753 1.00 86.50 396 VAL A CA 1
ATOM 2994 C C . VAL A 1 396 ? 17.674 -1.330 -12.644 1.00 86.50 396 VAL A C 1
ATOM 2996 O O . VAL A 1 396 ? 16.553 -0.886 -12.878 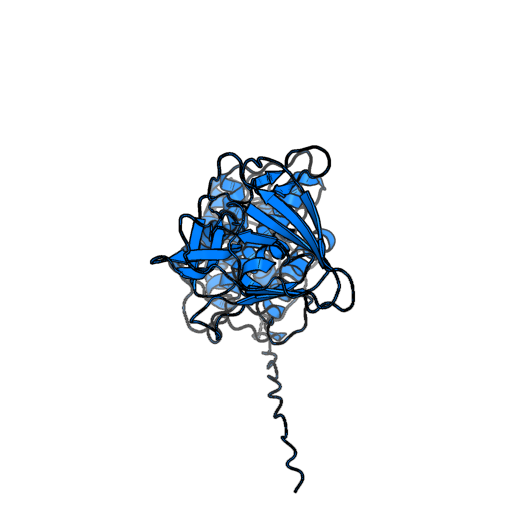1.00 86.50 396 VAL A O 1
ATOM 2999 N N . THR A 1 397 ? 17.849 -2.589 -12.233 1.00 76.56 397 THR A N 1
ATOM 3000 C CA . THR A 1 397 ? 16.751 -3.565 -12.146 1.00 76.56 397 THR A CA 1
ATOM 3001 C C . THR A 1 397 ? 15.544 -3.040 -11.371 1.00 76.56 397 THR A C 1
ATOM 3003 O O . THR A 1 397 ? 14.428 -3.267 -11.811 1.00 76.56 397 THR A O 1
ATOM 3006 N N . GLY A 1 398 ? 15.747 -2.321 -10.260 1.00 72.38 398 GLY A N 1
ATOM 3007 C CA . GLY A 1 398 ? 14.655 -1.747 -9.461 1.00 72.38 398 GLY A CA 1
ATOM 3008 C C . GLY A 1 398 ? 13.839 -0.668 -10.183 1.00 72.38 398 GLY A C 1
ATOM 3009 O O . GLY A 1 398 ? 12.667 -0.485 -9.880 1.00 72.38 398 GLY A O 1
ATOM 3010 N N . GLU A 1 399 ? 14.432 0.015 -11.162 1.00 82.31 399 GLU A N 1
ATOM 3011 C CA . GLU A 1 399 ? 13.784 1.098 -11.908 1.00 82.31 399 GLU A CA 1
ATOM 3012 C C . GLU A 1 399 ? 12.955 0.570 -13.075 1.00 82.31 399 GLU A C 1
ATOM 3014 O O . GLU A 1 399 ? 11.964 1.193 -13.442 1.00 82.31 399 GLU A O 1
ATOM 3019 N N . VAL A 1 400 ? 13.328 -0.586 -13.632 1.00 75.38 400 VAL A N 1
ATOM 3020 C CA . VAL A 1 400 ? 12.603 -1.254 -14.727 1.00 75.38 400 VAL A CA 1
ATOM 3021 C C . VAL A 1 400 ? 11.668 -2.367 -14.238 1.00 75.38 400 VAL A C 1
ATOM 3023 O O . VAL A 1 400 ? 10.749 -2.753 -14.956 1.00 75.38 400 VAL A O 1
ATOM 3026 N N . SER A 1 401 ? 11.856 -2.876 -13.014 1.00 60.25 401 SER A N 1
ATOM 3027 C CA . SER A 1 401 ? 11.021 -3.931 -12.419 1.00 60.25 401 SER A CA 1
ATOM 3028 C C . SER A 1 401 ? 9.742 -3.424 -11.756 1.00 60.25 401 SER A C 1
ATOM 3030 O O . SER A 1 401 ? 8.898 -4.249 -11.409 1.00 60.25 401 SER A O 1
ATOM 3032 N N . GLY A 1 402 ? 9.555 -2.103 -11.618 1.00 52.44 402 GLY A N 1
ATOM 3033 C CA . GLY A 1 402 ? 8.341 -1.483 -11.054 1.00 52.44 402 GLY A CA 1
ATOM 3034 C C . GLY A 1 402 ? 7.034 -1.878 -11.764 1.00 52.44 402 GLY A C 1
ATOM 3035 O O . GLY A 1 402 ? 5.942 -1.613 -11.271 1.00 52.44 402 GLY A O 1
ATOM 3036 N N . LEU A 1 403 ? 7.132 -2.583 -12.895 1.00 52.94 403 LEU A N 1
ATOM 3037 C CA . LEU A 1 403 ? 6.018 -3.253 -13.563 1.00 52.94 403 LEU A CA 1
ATOM 3038 C C . LEU A 1 403 ? 5.467 -4.467 -12.798 1.00 52.94 403 LEU A C 1
ATOM 3040 O O . LEU A 1 403 ? 4.324 -4.851 -13.015 1.00 52.94 403 LEU A O 1
ATOM 3044 N N . ARG A 1 404 ? 6.249 -5.088 -11.908 1.00 49.19 404 ARG A N 1
ATOM 3045 C CA . ARG A 1 404 ? 5.823 -6.254 -11.114 1.00 49.19 404 ARG A CA 1
ATOM 3046 C C . ARG A 1 404 ? 4.985 -5.892 -9.893 1.00 49.19 404 ARG A C 1
ATOM 3048 O O . ARG A 1 404 ? 4.276 -6.751 -9.395 1.00 49.19 404 ARG A O 1
ATOM 3055 N N . SER A 1 405 ? 5.050 -4.649 -9.419 1.00 40.03 405 SER A N 1
ATOM 3056 C CA . SER A 1 405 ? 4.187 -4.143 -8.342 1.00 40.03 405 SER A CA 1
ATOM 3057 C C . SER A 1 405 ? 2.814 -3.673 -8.844 1.00 40.03 405 SER A C 1
ATOM 3059 O O . SER A 1 405 ? 2.030 -3.145 -8.066 1.00 40.03 405 SER A O 1
ATOM 3061 N N . LEU A 1 406 ? 2.531 -3.819 -10.146 1.00 42.66 406 LEU A N 1
ATOM 3062 C CA . LEU A 1 406 ? 1.255 -3.459 -10.779 1.00 42.66 406 LEU A CA 1
ATOM 3063 C C . LEU A 1 406 ? 0.215 -4.587 -10.788 1.00 42.66 406 LEU A C 1
ATOM 3065 O O . LEU A 1 406 ? -0.922 -4.325 -11.185 1.00 42.66 406 LEU A O 1
ATOM 3069 N N . VAL A 1 407 ? 0.606 -5.819 -10.441 1.00 35.00 407 VAL A N 1
ATOM 3070 C CA . VAL A 1 407 ? -0.231 -7.024 -10.565 1.00 35.00 407 VAL A CA 1
ATOM 3071 C C . VAL A 1 407 ? -0.388 -7.714 -9.227 1.00 35.00 407 VAL A C 1
ATOM 3073 O O . VAL A 1 407 ? 0.655 -7.931 -8.572 1.00 35.00 407 VAL A O 1
#

Radius of gyration: 27.66 Å; Cα contacts (8 Å, |Δi|>4): 822; chains: 1; bounding box: 78×37×74 Å

pLDDT: mean 87.66, std 14.89, range [32.12, 98.75]

Nearest PDB structures (foldseek):
  8iag-assembly1_B  TM=9.363E-01  e=6.340E-18  Daldinia caldariorum
  7znv-assembly1_A  TM=9.283E-01  e=1.122E-17  Marasmius rotula
  8rnk-assembly1_A  TM=9.224E-01  e=1.580E-17  Marasmius wettsteinii
  7o1z-assembly1_A  TM=9.006E-01  e=3.512E-17  Hypoxylon sp. EC38
  7zcl-assembly1_A  TM=9.150E-01  e=4.581E-16  Achaetomiella virescens

Mean predicted aligned error: 12.48 Å

Secondary structure (DSSP, 8-state):
---------------PPPPPTT----PPPTTS---S-HHHHHHHHTTSS-TT--SB-HHHHHHHHHHHH-BPTTTTHHHHHHHHHTT---SSSTTT-B-GGGGG-BTTTB-TT-SSS--GGGS-SSS--HHHHHHHHHHTTTT---GGG-EE-HHHHHHHHHHHHHHHHHH-TT----HHHHHHHHHHHHHHHHHT-BTTTTBEEHHHHHHHHHHS---GGGT----SSPBPHHHHHHHHHHHHHHHH---EEEEEEEEEETTEEEEEEEEEEEEPEEP-STT-TT-EE-----BS--EEEEEPTTEEEEEE-BSSSEEEEEEESEEEEEETTEEEEEEEEESSTT-EEEE--BTTT-SS-EEEEE--SS-EEEEEEEBGGGPPPPEEEEEESPPPHHHHGGGGGG-